Protein AF-0000000068841742 (afdb_homodimer)

Organism: Emiliania huxleyi (strain CCMP1516) (NCBI:txid280463)

Sequence (710 aa):
MAALQQANVPRSCASYGADEYSAAAAAAVRDLFDAPDAYVLPTVSGIASDALAIASAAGPLDAVFCHRLSHIRLWQCGAVAFYSGGAPLQPLGGEDGKVCASELALALQSAAPLAAAPYAHRPSLLSLTQPTEAGTLYTGAELKALCALAHDYGLLVHMDGARLPNALVALGASASDLTWRAGVDMVSFGTTKGGTLAAEAVVVFEPAASLGGGAADAQLAKRAGHELSKSRFLAAQICAYLADGGGGVPLWRSSAERANASAADLARRLEAAAAGYDGDSFRWQHPVQTNQLFLSLPCTPRGDALVRALGTVGGTPWDSEEEGRQCVRLVTAFDTSEEEVAAAVGALEAALRGEMAALQQANVPRSCASYGADEYSAAAAAAVRDLFDAPDAYVLPTVSGIASDALAIASAAGPLDAVFCHRLSHIRLWQCGAVAFYSGGAPLQPLGGEDGKVCASELALALQSAAPLAAAPYAHRPSLLSLTQPTEAGTLYTGAELKALCALAHDYGLLVHMDGARLPNALVALGASASDLTWRAGVDMVSFGTTKGGTLAAEAVVVFEPAASLGGGAADAQLAKRAGHELSKSRFLAAQICAYLADGGGGVPLWRSSAERANASAADLARRLEAAAAGYDGDSFRWQHPVQTNQLFLSLPCTPRGDALVRALGTVGGTPWDSEEEGRQCVRLVTAFDTSEEEVAAAVGALEAALRGE

Foldseek 3Di:
DVLLVVLPPDPDAAWQQPGPLSVLLQCLVCVQQVFRPKQKDKFFALLCLVQLQLLLFAAQLAEEEAAPLACCNPPNVVSNCVLRVHHYYDHAYDAQQDHDQVRVLVVLVVQLVCLPPPVHRHHAEYEGEAVGPSQHHDDLVNLLSSLVSCVVSPYAYEYEPQPVLLRCLLRVHGNNSNDVVSRHQKYWHHCVLLPFPTMIMIIGRPQVSRRPGSVVSSVSCVVVVGRGRSCSSRSSRSSQQSDDPPPRDHSSNLFQVQLFVLQVVLVVLLCVLCPPVPPQAWDFSHDSRGNKTKTKHAPDPLSVQQQVLLVVLPWDWDDHPDPRITITMDGGTSPRDPVSSVSNSVSSNCSSVVD/DVLLVVLPPDPDAAWQQPGPLSVLLQCLVCVQQVFRPKQKDKFFALLCLVQLQLLLFAAQLAEEEAAPLACCNPPNVVSNCVLRVHHYYDHAYDALQDHDQVRVLVVLVVQLVCLPPPVHRHHAEYEGEAVGPNQHHDDLVNLLSSLVSCVVSPYAYEYEPQPVLLRCLLRVHGNNSNDVVSRHQKYWHHCVLLPFPGMIMIIGRPQVSRRPGSVVSSVSCVVVVGRGRSCSSRSSRSSQQSDDPPPRDHSSNLFQVQLFVLQVVLVVLLCVLCPPVPPQAWDFSHDSRGNKTKTKHAPDPLSVQQQVLLVVLPWDWDDHPDPRITITMDGGTSPRDPVSSVSNSVSSNCSSVVD

pLDDT: mean 92.56, std 8.23, range [54.69, 98.88]

InterPro domains:
  IPR001597 Aromatic amino acid beta-eliminating lyase/threonine aldolase [PF01212] (6-273)
  IPR015421 Pyridoxal phosphate-dependent transferase, major domain [G3DSA:3.40.640.10] (1-245)
  IPR015422 Pyridoxal phosphate-dependent transferase, small domain [G3DSA:3.90.1150.10] (251-343)
  IPR015424 Pyridoxal phosphate-dependent transferase [SSF53383] (2-353)

Secondary structure (DSSP, 8-state):
-HHHHHHTS-S---STT-SHHHHHHHHHHHHHHT-TT-EEEEES-HHHHHHHHHHTT--TTEEEEEETT-HHHHSSTTHHHHHHTSPPEEEE--GGGPPPHHHHHHHHHHHGGGTTSTTSPEEEEEEEESS-TTS----HHHHHHHHHHHHHTT-EEEEEETTHHHHHHHHT--TTTTTGGGT--EEEEE-GGGT-SS-EEEEESSGGGSTTHHHHHHHHHHHTT---TTTHHHHHHHHHHHSB-STT-BHHHHHHHHHHHHHHHHHHHHHHHTTT-GGGS-EESS---SSEEEEEEESSHHHHHHHHHHHTTT-EEE--SSTTEEEEEEE--TT--HHHHHHHHHHHHHHHHT-/-HHHHHHTS-S---STT-SHHHHHHHHHHHHHHT-TT-EEEEES-HHHHHHHHHHTT--TTEEEEEETT-HHHHSSTTHHHHHHTSPPEEEE--GGGPPPHHHHHHHHHHHGGGTTSTTSPEEEEEEEESS-TTS----HHHHHHHHHHHHHTT-EEEEEETTHHHHHHHHT--TTTTTGGGT--EEEEE-GGGT-SS-EEEEESSGGGSTTHHHHHHHHHHHTT---TTTHHHHHHHHHHHSB-STT-BHHHHHHHHHHHHHHHHHHHHHHHTTT-TTSS-EESS---SSEEEEEEESSHHHHHHHHHHHTTT-EEE--SSTTEEEEEEE--TT--HHHHHHHHHHHHHHHHT-

Nearest PDB structures (foldseek):
  7yvr-assembly1_C  TM=9.439E-01  e=3.710E-30  Neptunomonas marina
  1v72-assembly1_A  TM=9.108E-01  e=4.623E-30  Pseudomonas putida
  5vye-assembly1_C  TM=9.381E-01  e=3.538E-29  Pseudomonas putida
  1svv-assembly1_B  TM=9.234E-01  e=7.504E-24  Leishmania major
  8pum-assembly1_A  TM=8.270E-01  e=2.305E-20  Mus musculus

Structure (mmCIF, N/CA/C/O backbone):
data_AF-0000000068841742-model_v1
#
loop_
_entity.id
_entity.type
_entity.pdbx_description
1 polymer 'Aromatic amino acid beta-eliminating lyase/threonine aldolase domain-containing protein'
#
loop_
_atom_site.group_PDB
_atom_site.id
_atom_site.type_symbol
_atom_site.label_atom_id
_atom_site.label_alt_id
_atom_site.label_comp_id
_atom_site.label_asym_id
_atom_site.label_entity_id
_atom_site.label_seq_id
_atom_site.pdbx_PDB_ins_code
_atom_site.Cartn_x
_atom_site.Cartn_y
_atom_site.Cartn_z
_atom_site.occupancy
_atom_site.B_iso_or_equiv
_atom_site.auth_seq_id
_atom_site.auth_comp_id
_atom_site.auth_asym_id
_atom_site.auth_atom_id
_atom_site.pdbx_PDB_model_num
ATOM 1 N N . MET A 1 1 ? 0.628 -3.518 18.688 1 91.5 1 MET A N 1
ATOM 2 C CA . MET A 1 1 ? 1.449 -4.719 18.562 1 91.5 1 MET A CA 1
ATOM 3 C C . MET A 1 1 ? 0.721 -5.934 19.125 1 91.5 1 MET A C 1
ATOM 5 O O . MET A 1 1 ? 0.725 -7.004 18.516 1 91.5 1 MET A O 1
ATOM 9 N N . ALA A 1 2 ? 0.14 -5.758 20.234 1 92 2 ALA A N 1
ATOM 10 C CA . ALA A 1 2 ? -0.622 -6.855 2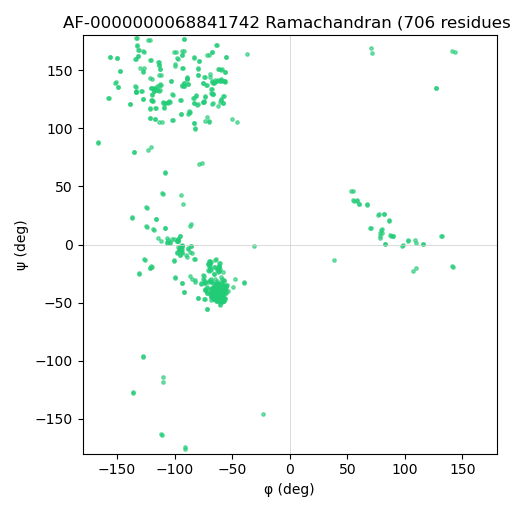0.828 1 92 2 ALA A CA 1
ATOM 11 C C . ALA A 1 2 ? -1.758 -7.293 19.906 1 92 2 ALA A C 1
ATOM 13 O O . ALA A 1 2 ? -2.014 -8.484 19.75 1 92 2 ALA A O 1
ATOM 14 N N . ALA A 1 3 ? -2.486 -6.344 19.328 1 92.56 3 ALA A N 1
ATOM 15 C CA . ALA A 1 3 ? -3.576 -6.648 18.406 1 92.56 3 ALA A CA 1
ATOM 16 C C . ALA A 1 3 ? -3.074 -7.445 17.203 1 92.56 3 ALA A C 1
ATOM 18 O O . ALA A 1 3 ? -3.764 -8.344 16.719 1 92.56 3 ALA A O 1
ATOM 19 N N . LEU A 1 4 ? -1.93 -7.086 16.688 1 92.69 4 LEU A N 1
ATOM 20 C CA . LEU A 1 4 ? -1.343 -7.816 15.57 1 92.69 4 LEU A CA 1
ATOM 21 C C . LEU A 1 4 ? -1.022 -9.25 15.961 1 92.69 4 LEU A C 1
ATOM 23 O O . LEU A 1 4 ? -1.254 -10.18 15.188 1 92.69 4 LEU A O 1
ATOM 27 N N . GLN A 1 5 ? -0.468 -9.414 17.125 1 92.19 5 GLN A N 1
ATOM 28 C CA . GLN A 1 5 ? -0.164 -10.75 17.625 1 92.19 5 GLN A CA 1
ATOM 29 C C . GLN A 1 5 ? -1.426 -11.602 17.719 1 92.19 5 GLN A C 1
ATOM 31 O O . GLN A 1 5 ? -1.407 -12.789 17.375 1 92.19 5 GLN A O 1
ATOM 36 N N . GLN A 1 6 ? -2.475 -10.977 18.156 1 90.5 6 GLN A N 1
ATOM 37 C CA . GLN A 1 6 ? -3.746 -11.68 18.266 1 90.5 6 GLN A CA 1
ATOM 38 C C . GLN A 1 6 ? -4.273 -12.078 16.891 1 90.5 6 GLN A C 1
ATOM 40 O O . GLN A 1 6 ? -4.801 -13.18 16.719 1 90.5 6 GLN A O 1
ATOM 45 N N . ALA A 1 7 ? -4.172 -11.195 15.938 1 90.38 7 ALA A N 1
ATOM 46 C CA . ALA A 1 7 ? -4.672 -11.445 14.594 1 90.38 7 ALA A CA 1
ATOM 47 C C . ALA A 1 7 ? -3.838 -12.516 13.883 1 90.38 7 ALA A C 1
ATOM 49 O O . ALA A 1 7 ? -4.258 -13.07 12.867 1 90.38 7 ALA A O 1
ATOM 50 N N . ASN A 1 8 ? -2.648 -12.797 14.398 1 88.06 8 ASN A N 1
ATOM 51 C CA . ASN A 1 8 ? -1.728 -13.758 13.805 1 88.06 8 ASN A CA 1
ATOM 52 C C . ASN A 1 8 ? -2.07 -15.188 14.211 1 88.06 8 ASN A C 1
ATOM 54 O O . ASN A 1 8 ? -1.534 -16.141 13.648 1 88.06 8 ASN A O 1
ATOM 58 N N . VAL A 1 9 ? -2.896 -15.477 15.164 1 74.31 9 VAL A N 1
ATOM 59 C CA . VAL A 1 9 ? -3.096 -16.766 15.82 1 74.31 9 VAL A CA 1
ATOM 60 C C . VAL A 1 9 ? -3.971 -17.656 14.953 1 74.31 9 VAL A C 1
ATOM 62 O O . VAL A 1 9 ? -3.652 -18.828 14.734 1 74.31 9 VAL A O 1
ATOM 65 N N . PRO A 1 10 ? -5.039 -17.094 14.453 1 65.56 10 PRO A N 1
ATOM 66 C CA . PRO A 1 10 ? -5.859 -18.031 13.688 1 65.56 10 PRO A CA 1
ATOM 67 C C . PRO A 1 10 ? -5.16 -18.516 12.414 1 65.56 10 PRO A C 1
ATOM 69 O O . PRO A 1 10 ? -4.52 -17.734 11.719 1 65.56 10 PRO A O 1
ATOM 72 N N . ARG A 1 11 ? -5.215 -19.766 12.367 1 59.34 11 ARG A N 1
ATOM 73 C CA . ARG A 1 11 ? -4.516 -20.391 11.25 1 59.34 11 ARG A CA 1
ATOM 74 C C . ARG A 1 11 ? -5.191 -20.047 9.922 1 59.34 11 ARG A C 1
ATOM 76 O O . ARG A 1 11 ? -4.52 -19.75 8.938 1 59.34 11 ARG A O 1
ATOM 83 N N . SER A 1 12 ? -6.508 -20.203 9.984 1 64.94 12 SER A N 1
ATOM 84 C CA . SER A 1 12 ? -7.168 -19.984 8.703 1 64.94 12 SER A CA 1
ATOM 85 C C . SER A 1 12 ? -8.062 -18.75 8.75 1 64.94 12 SER A C 1
ATOM 87 O O . SER A 1 12 ? -8.891 -18.609 9.656 1 64.94 12 SER A O 1
ATOM 89 N N . CYS A 1 13 ? -7.605 -17.766 8.148 1 70.5 13 CYS A N 1
ATOM 90 C CA . CYS A 1 13 ? -8.422 -16.578 7.973 1 70.5 13 CYS A CA 1
ATOM 91 C C . CYS A 1 13 ? -8.617 -16.25 6.492 1 70.5 13 CYS A C 1
ATOM 93 O O . CYS A 1 13 ? -7.68 -16.375 5.699 1 70.5 13 CYS A O 1
ATOM 95 N N . ALA A 1 14 ? -9.914 -15.945 6.211 1 73.69 14 ALA A N 1
ATOM 96 C CA . ALA A 1 14 ? -10.203 -15.586 4.828 1 73.69 14 ALA A CA 1
ATOM 97 C C . ALA A 1 14 ? -9.344 -14.422 4.367 1 73.69 14 ALA A C 1
ATOM 99 O O . ALA A 1 14 ? -8.93 -13.586 5.18 1 73.69 14 ALA A O 1
ATOM 100 N N . SER A 1 15 ? -9.031 -14.414 3.082 1 76.56 15 SER A N 1
ATOM 101 C CA . SER A 1 15 ? -8.102 -13.445 2.525 1 76.56 15 SER A CA 1
ATOM 102 C C . SER A 1 15 ? -8.836 -12.266 1.901 1 76.56 15 SER A C 1
ATOM 104 O O . SER A 1 15 ? -10.062 -12.297 1.75 1 76.56 15 SER A O 1
ATOM 106 N N . TYR A 1 16 ? -8.133 -11.141 1.736 1 78.56 16 TYR A N 1
ATOM 107 C CA . TYR A 1 16 ? -8.539 -9.992 0.926 1 78.56 16 TYR A CA 1
ATOM 108 C C . TYR A 1 16 ? -9.758 -9.305 1.524 1 78.56 16 TYR A C 1
ATOM 110 O O . TYR A 1 16 ? -10.68 -8.922 0.801 1 78.56 16 TYR A O 1
ATOM 118 N N . GLY A 1 17 ? -9.859 -9.281 2.818 1 76.06 17 GLY A N 1
ATOM 119 C CA . GLY A 1 17 ? -10.859 -8.484 3.502 1 76.06 17 GLY A CA 1
ATOM 120 C C . GLY A 1 17 ? -12.094 -9.273 3.893 1 76.06 17 GLY A C 1
ATOM 121 O O . GLY A 1 17 ? -13 -8.742 4.539 1 76.06 17 GLY A O 1
ATOM 122 N N . ALA A 1 18 ? -12.156 -10.516 3.57 1 79.25 18 ALA A N 1
ATOM 123 C CA . ALA A 1 18 ? -13.32 -11.336 3.879 1 79.25 18 ALA A CA 1
ATOM 124 C C . ALA A 1 18 ? -13.227 -11.914 5.289 1 79.25 18 ALA A C 1
ATOM 126 O O . ALA A 1 18 ? -14.023 -12.773 5.668 1 79.25 18 ALA A O 1
ATOM 127 N N . ASP A 1 19 ? -12.398 -11.367 6.09 1 84.31 19 ASP A N 1
ATOM 128 C CA . ASP A 1 19 ? -12.133 -11.891 7.426 1 84.31 19 ASP A CA 1
ATOM 129 C C . ASP A 1 19 ? -12.898 -11.102 8.484 1 84.31 19 ASP A C 1
ATOM 131 O O . ASP A 1 19 ? -13.375 -9.992 8.219 1 84.31 19 ASP A O 1
ATOM 135 N N . GLU A 1 20 ? -12.961 -11.641 9.625 1 88.12 20 GLU A N 1
ATOM 136 C CA . GLU A 1 20 ? -13.727 -11.062 10.719 1 88.12 20 GLU A CA 1
ATOM 137 C C . GLU A 1 20 ? -13.094 -9.766 11.211 1 88.12 20 GLU A C 1
ATOM 139 O O . GLU A 1 20 ? -13.797 -8.875 11.695 1 88.12 20 GLU A O 1
ATOM 144 N N . TYR A 1 21 ? -11.836 -9.617 11.117 1 90.31 21 TYR A N 1
ATOM 145 C CA . TYR A 1 21 ? -11.164 -8.398 11.555 1 90.31 21 TYR A CA 1
ATOM 146 C C . TYR A 1 21 ? -11.547 -7.219 10.664 1 90.31 21 TYR A C 1
ATOM 148 O O . TYR A 1 21 ? -11.789 -6.117 11.164 1 90.31 21 TYR A O 1
ATOM 156 N N . SER A 1 22 ? -11.586 -7.504 9.383 1 91.06 22 SER A N 1
ATOM 157 C CA . SER A 1 22 ? -11.969 -6.461 8.438 1 91.06 22 SER A CA 1
ATOM 158 C C . SER A 1 22 ? -13.391 -5.977 8.703 1 91.06 22 SER A C 1
ATOM 160 O O . SER A 1 22 ? -13.656 -4.773 8.672 1 91.06 22 SER A O 1
ATOM 162 N N . ALA A 1 23 ? -14.258 -6.91 8.953 1 93.56 23 ALA A N 1
ATOM 163 C CA . ALA A 1 23 ? -15.641 -6.551 9.273 1 93.56 23 ALA A CA 1
ATOM 164 C C . ALA A 1 23 ? -15.711 -5.738 10.562 1 93.56 23 ALA A C 1
ATOM 166 O O . ALA A 1 23 ? -16.453 -4.762 10.648 1 93.56 23 ALA A O 1
ATOM 167 N N . ALA A 1 24 ? -14.984 -6.164 11.555 1 95.19 24 ALA A N 1
ATOM 168 C CA . ALA A 1 24 ? -14.961 -5.469 12.844 1 95.19 24 ALA A CA 1
ATOM 169 C C . ALA A 1 24 ? -14.398 -4.055 12.688 1 95.19 24 ALA A C 1
ATOM 171 O O . ALA A 1 24 ? -14.883 -3.117 13.328 1 95.19 24 ALA A O 1
ATOM 172 N N . ALA A 1 25 ? -13.398 -3.943 11.898 1 96.12 25 ALA A N 1
ATOM 173 C CA . ALA A 1 25 ? -12.812 -2.629 11.664 1 96.12 25 ALA A CA 1
ATOM 174 C C . ALA A 1 25 ? -13.812 -1.682 11.016 1 96.12 25 ALA A C 1
ATOM 176 O O . ALA A 1 25 ? -13.93 -0.522 11.414 1 96.12 25 ALA A O 1
ATOM 177 N N . ALA A 1 26 ? -14.477 -2.172 9.992 1 95.62 26 ALA A N 1
ATOM 178 C CA . ALA A 1 26 ? -15.492 -1.359 9.328 1 95.62 26 ALA A CA 1
ATOM 179 C C . ALA A 1 26 ? -16.578 -0.938 10.305 1 95.62 26 ALA A C 1
ATOM 181 O O . ALA A 1 26 ? -17.016 0.219 10.312 1 95.62 26 ALA A O 1
ATOM 182 N N . ALA A 1 27 ? -16.984 -1.842 11.117 1 97.56 27 ALA A N 1
ATOM 183 C CA . ALA A 1 27 ? -18.016 -1.547 12.109 1 97.56 27 ALA A CA 1
ATOM 184 C C . ALA A 1 27 ? -17.531 -0.493 13.102 1 97.56 27 ALA A C 1
ATOM 186 O O . ALA A 1 27 ? -18.281 0.413 13.469 1 97.56 27 ALA A O 1
ATOM 187 N N . ALA A 1 28 ? -16.344 -0.661 13.562 1 97.88 28 ALA A N 1
ATOM 188 C CA . ALA A 1 28 ? -15.789 0.291 14.516 1 97.88 28 ALA A CA 1
ATOM 189 C C . ALA A 1 28 ? -15.703 1.689 13.914 1 97.88 28 ALA A C 1
ATOM 191 O O . ALA A 1 28 ? -15.969 2.684 14.594 1 97.88 28 ALA A O 1
ATOM 192 N N . VAL A 1 29 ? -15.32 1.769 12.656 1 98.06 29 VAL A N 1
ATOM 193 C CA . VAL A 1 29 ? -15.234 3.053 11.969 1 98.06 29 VAL A CA 1
ATOM 194 C C . VAL A 1 29 ? -16.625 3.658 11.836 1 98.06 29 VAL A C 1
ATOM 196 O O . VAL A 1 29 ? -16.828 4.848 12.086 1 98.06 29 VAL A O 1
ATOM 199 N N . ARG A 1 30 ? -17.547 2.848 11.422 1 97.81 30 ARG A N 1
ATOM 200 C CA . ARG A 1 30 ? -18.922 3.309 11.312 1 97.81 30 ARG A CA 1
ATOM 201 C C . ARG A 1 30 ? -19.438 3.826 12.648 1 97.81 30 ARG A C 1
ATOM 203 O O . ARG A 1 30 ? -20.141 4.836 12.703 1 97.81 30 ARG A O 1
ATOM 210 N N . ASP A 1 31 ? -19.062 3.162 13.703 1 98.19 31 ASP A N 1
ATOM 211 C CA . ASP A 1 31 ? -19.469 3.588 15.039 1 98.19 31 ASP A CA 1
ATOM 212 C C . ASP A 1 31 ? -18.859 4.941 15.391 1 98.19 31 ASP A C 1
ATOM 214 O O . ASP A 1 31 ? -19.547 5.816 15.922 1 98.19 31 ASP A O 1
ATOM 218 N N . LEU A 1 32 ? -17.625 5.098 15.125 1 98.25 32 LEU A N 1
ATOM 219 C CA . LEU A 1 32 ? -16.938 6.352 15.43 1 98.25 32 LEU A CA 1
ATOM 220 C C . LEU A 1 32 ? -17.656 7.527 14.766 1 98.25 32 LEU A C 1
ATOM 222 O O . LEU A 1 32 ? -17.797 8.594 15.375 1 98.25 32 LEU A O 1
ATOM 226 N N . PHE A 1 33 ? -18.078 7.336 13.531 1 98.44 33 PHE A N 1
ATOM 227 C CA . PHE A 1 33 ? -18.625 8.43 12.734 1 98.44 33 PHE A CA 1
ATOM 228 C C . PHE A 1 33 ? -20.156 8.477 12.859 1 98.44 33 PHE A C 1
ATOM 230 O O . PHE A 1 33 ? -20.797 9.336 12.258 1 98.44 33 PHE A O 1
ATOM 237 N N . ASP A 1 34 ? -20.734 7.559 13.633 1 98.25 34 ASP A N 1
ATOM 238 C CA . ASP A 1 34 ? -22.188 7.449 13.703 1 98.25 34 ASP A CA 1
ATOM 239 C C . ASP A 1 34 ? -22.797 7.312 12.312 1 98.25 34 ASP A C 1
ATOM 241 O O . ASP A 1 34 ? -23.703 8.062 11.953 1 98.25 34 ASP A O 1
ATOM 245 N N . ALA A 1 35 ? -22.219 6.453 11.516 1 97.38 35 ALA A N 1
ATOM 246 C CA . ALA A 1 35 ? -22.641 6.262 10.125 1 97.38 35 ALA A CA 1
ATOM 247 C C . ALA A 1 35 ? -22.734 4.777 9.781 1 97.38 35 ALA A C 1
ATOM 249 O O . ALA A 1 35 ? -21.875 4.234 9.086 1 97.38 35 ALA A O 1
ATOM 250 N N . PRO A 1 36 ? -23.812 4.137 10.18 1 95.75 36 PRO A N 1
ATOM 251 C CA . PRO A 1 36 ? -23.922 2.684 10.047 1 95.75 36 PRO A CA 1
ATOM 252 C C . PRO A 1 36 ? -23.875 2.219 8.594 1 95.75 36 PRO A C 1
ATOM 254 O O . PRO A 1 36 ? -23.5 1.079 8.32 1 95.75 36 PRO A O 1
ATOM 257 N N . ASP A 1 37 ? -24.172 3.092 7.652 1 92.81 37 ASP A N 1
ATOM 258 C CA . ASP A 1 37 ? -24.266 2.666 6.258 1 92.81 37 ASP A CA 1
ATOM 259 C C . ASP A 1 37 ? -23.031 3.094 5.473 1 92.81 37 ASP A C 1
ATOM 261 O O . ASP A 1 37 ? -22.953 2.865 4.266 1 92.81 37 ASP A O 1
ATOM 265 N N . ALA A 1 38 ? -22.062 3.729 6.137 1 94.62 38 ALA A N 1
ATOM 266 C CA . ALA A 1 38 ? -20.875 4.219 5.445 1 94.62 38 ALA A CA 1
ATOM 267 C C . ALA A 1 38 ? -20.078 3.068 4.836 1 94.62 38 ALA A C 1
ATOM 269 O O . ALA A 1 38 ? -20 1.982 5.414 1 94.62 38 ALA A O 1
ATOM 270 N N . TYR A 1 39 ? -19.562 3.283 3.674 1 93.25 39 TYR A N 1
ATOM 271 C CA . TYR A 1 39 ? -18.578 2.373 3.096 1 93.25 39 TYR A CA 1
ATOM 272 C C . TYR A 1 39 ? -17.188 2.646 3.652 1 93.25 39 TYR A C 1
ATOM 274 O O . TYR A 1 39 ? -16.766 3.801 3.725 1 93.25 39 TYR A O 1
ATOM 282 N N . VAL A 1 40 ? -16.594 1.627 4.102 1 94 40 VAL A N 1
ATOM 283 C CA . VAL A 1 40 ? -15.273 1.75 4.703 1 94 40 VAL A CA 1
ATOM 284 C C . VAL A 1 40 ? -14.266 0.912 3.916 1 94 40 VAL A C 1
ATOM 286 O O . VAL A 1 40 ? -14.469 -0.291 3.729 1 94 40 VAL A O 1
ATOM 289 N N . LEU A 1 41 ? -13.195 1.555 3.428 1 92.81 41 LEU A N 1
ATOM 290 C CA . LEU A 1 41 ? -12.117 0.884 2.701 1 92.81 41 LEU A CA 1
ATOM 291 C C . LEU A 1 41 ? -10.781 1.099 3.396 1 92.81 41 LEU A C 1
ATOM 293 O O . LEU A 1 41 ? -10.227 2.203 3.369 1 92.81 41 LEU A O 1
ATOM 297 N N . PRO A 1 42 ? -10.234 0.061 4.02 1 93.38 42 PRO A N 1
ATOM 298 C CA . PRO A 1 42 ? -8.898 0.187 4.605 1 93.38 42 PRO A CA 1
ATOM 299 C C . PRO A 1 42 ? -7.805 0.385 3.553 1 93.38 42 PRO A C 1
ATOM 301 O O . PRO A 1 42 ? -7.867 -0.212 2.477 1 93.38 42 PRO A O 1
ATOM 304 N N . THR A 1 43 ? -6.883 1.252 3.836 1 93.81 43 THR A N 1
ATOM 305 C CA . THR A 1 43 ? -5.723 1.502 2.99 1 93.81 43 THR A CA 1
ATOM 306 C C . THR A 1 43 ? -4.441 1.523 3.822 1 93.81 43 THR A C 1
ATOM 308 O O . THR A 1 43 ? -4.496 1.539 5.055 1 93.81 43 THR A O 1
ATOM 311 N N . VAL A 1 44 ? -3.293 1.562 3.158 1 94 44 VAL A N 1
ATOM 312 C CA . VAL A 1 44 ? -2.039 1.386 3.883 1 94 44 VAL A CA 1
ATOM 313 C C . VAL A 1 44 ? -1.39 2.746 4.129 1 94 44 VAL A C 1
ATOM 315 O O . VAL A 1 44 ? -0.493 2.869 4.965 1 94 44 VAL A O 1
ATOM 318 N N . SER A 1 45 ? -1.869 3.793 3.436 1 94.62 45 SER A N 1
ATOM 319 C CA . SER A 1 45 ? -1.25 5.105 3.586 1 94.62 45 SER A CA 1
ATOM 320 C C . SER A 1 45 ? -2.268 6.223 3.381 1 94.62 45 SER A C 1
ATOM 322 O O . SER A 1 45 ? -3.326 6.004 2.785 1 94.62 45 SER A O 1
ATOM 324 N N . GLY A 1 46 ? -1.885 7.363 3.891 1 96 46 GLY A N 1
ATOM 325 C CA . GLY A 1 46 ? -2.736 8.531 3.709 1 96 46 GLY A CA 1
ATOM 326 C C . GLY A 1 46 ? -2.822 8.984 2.266 1 96 46 GLY A C 1
ATOM 327 O O . GLY A 1 46 ? -3.883 9.422 1.808 1 96 46 GLY A O 1
ATOM 328 N N . ILE A 1 47 ? -1.733 8.906 1.527 1 95.38 47 ILE A N 1
ATOM 329 C CA . ILE A 1 47 ? -1.721 9.281 0.12 1 95.38 47 ILE A CA 1
ATOM 330 C C . ILE A 1 47 ? -2.709 8.422 -0.658 1 95.38 47 ILE A C 1
ATOM 332 O O . ILE A 1 47 ? -3.518 8.938 -1.436 1 95.38 47 ILE A O 1
ATOM 336 N N . ALA A 1 48 ? -2.654 7.156 -0.381 1 94.75 48 ALA A N 1
ATOM 337 C CA . ALA A 1 48 ? -3.58 6.25 -1.056 1 94.75 48 ALA A CA 1
ATOM 338 C C . ALA A 1 48 ? -5.027 6.562 -0.679 1 94.75 48 ALA A C 1
ATOM 340 O O . ALA A 1 48 ? -5.918 6.535 -1.532 1 94.75 48 ALA A O 1
ATOM 341 N N . SER A 1 49 ? -5.285 6.82 0.549 1 95.31 49 SER A N 1
ATOM 342 C CA . SER A 1 49 ? -6.633 7.137 1.009 1 95.31 49 SER A CA 1
ATOM 343 C C . SER A 1 49 ? -7.184 8.367 0.298 1 95.31 49 SER A C 1
ATOM 345 O O . SER A 1 49 ? -8.305 8.344 -0.215 1 95.31 49 SER A O 1
ATOM 347 N N . ASP A 1 50 ? -6.367 9.422 0.285 1 96.69 50 ASP A N 1
ATOM 348 C CA . ASP A 1 50 ? -6.785 10.656 -0.369 1 96.69 50 ASP A CA 1
ATOM 349 C C . ASP A 1 50 ? -7.055 10.43 -1.854 1 96.69 50 ASP A C 1
ATOM 351 O O . ASP A 1 50 ? -8.117 10.789 -2.361 1 96.69 50 ASP A O 1
ATOM 355 N N . ALA A 1 51 ? -6.109 9.844 -2.488 1 95 51 ALA A N 1
ATOM 356 C CA . ALA A 1 51 ? -6.176 9.711 -3.939 1 95 51 ALA A CA 1
ATOM 357 C C . ALA A 1 51 ? -7.316 8.789 -4.355 1 95 51 ALA A C 1
ATOM 359 O O . ALA A 1 51 ? -8.016 9.055 -5.336 1 95 51 ALA A O 1
ATOM 360 N N . LEU A 1 52 ? -7.516 7.691 -3.609 1 92.88 52 LEU A N 1
ATOM 361 C CA . LEU A 1 52 ? -8.594 6.762 -3.914 1 92.88 52 LEU A CA 1
ATOM 362 C C . LEU A 1 52 ? -9.953 7.414 -3.684 1 92.88 52 LEU A C 1
ATOM 364 O O . LEU A 1 52 ? -10.867 7.254 -4.496 1 92.88 52 LEU A O 1
ATOM 368 N N . ALA A 1 53 ? -10.078 8.086 -2.592 1 93.12 53 ALA A N 1
ATOM 369 C CA . ALA A 1 53 ? -11.336 8.773 -2.303 1 93.12 53 ALA A CA 1
ATOM 370 C C . ALA A 1 53 ? -11.672 9.781 -3.4 1 93.12 53 ALA A C 1
ATOM 372 O O . ALA A 1 53 ? -12.781 9.773 -3.934 1 93.12 53 ALA A O 1
ATOM 373 N N . ILE A 1 54 ? -10.727 10.578 -3.758 1 93.5 54 ILE A N 1
ATOM 374 C CA . ILE A 1 54 ? -10.945 11.633 -4.746 1 93.5 54 ILE A CA 1
ATOM 375 C C . ILE A 1 54 ? -11.203 11 -6.117 1 93.5 54 ILE A C 1
ATOM 377 O O . ILE A 1 54 ? -12.117 11.414 -6.832 1 93.5 54 ILE A O 1
ATOM 381 N N . ALA A 1 55 ? -10.438 9.977 -6.473 1 91.25 55 ALA A N 1
ATOM 382 C CA . ALA A 1 55 ? -10.562 9.336 -7.777 1 91.25 55 ALA A CA 1
ATOM 383 C C . ALA A 1 55 ? -11.906 8.633 -7.918 1 91.25 55 ALA A C 1
ATOM 385 O O . ALA A 1 55 ? -12.391 8.406 -9.031 1 91.25 55 ALA A O 1
ATOM 386 N N . SER A 1 56 ? -12.461 8.273 -6.832 1 87.88 56 SER A N 1
ATOM 387 C CA . SER A 1 56 ? -13.766 7.621 -6.875 1 87.88 56 SER A CA 1
ATOM 388 C C . SER A 1 56 ? -14.859 8.602 -7.293 1 87.88 56 SER A C 1
ATOM 390 O O . SER A 1 56 ? -15.938 8.195 -7.719 1 87.88 56 SER A O 1
ATOM 392 N N . ALA A 1 57 ? -14.555 9.914 -7.258 1 88.25 57 ALA A N 1
ATOM 393 C CA . ALA A 1 57 ? -15.594 10.914 -7.496 1 88.25 57 ALA A CA 1
ATOM 394 C C . ALA A 1 57 ? -15.188 11.875 -8.609 1 88.25 57 ALA A C 1
ATOM 396 O O . ALA A 1 57 ? -16.016 12.648 -9.102 1 88.25 57 ALA A O 1
ATOM 397 N N . ALA A 1 58 ? -13.953 11.859 -8.992 1 89.25 58 ALA A N 1
ATOM 398 C CA . ALA A 1 58 ? -13.453 12.789 -10 1 89.25 58 ALA A CA 1
ATOM 399 C C . ALA A 1 58 ? -12.602 12.062 -11.039 1 89.25 58 ALA A C 1
ATOM 401 O O . ALA A 1 58 ? -11.734 11.266 -10.695 1 89.25 58 ALA A O 1
ATOM 402 N N . GLY A 1 59 ? -12.867 12.32 -12.281 1 88.81 59 GLY A N 1
ATOM 403 C CA . GLY A 1 59 ? -12.102 11.789 -13.391 1 88.81 59 GLY A CA 1
ATOM 404 C C . GLY A 1 59 ? -11.312 12.852 -14.141 1 88.81 59 GLY A C 1
ATOM 405 O O . GLY A 1 59 ? -11.117 13.961 -13.625 1 88.81 59 GLY A O 1
ATOM 406 N N . PRO A 1 60 ? -10.875 12.531 -15.344 1 87.38 60 PRO A N 1
ATOM 407 C CA . PRO A 1 60 ? -9.969 13.414 -16.078 1 87.38 60 PRO A CA 1
ATOM 408 C C . PRO A 1 60 ? -10.641 14.711 -16.516 1 87.38 60 PRO A C 1
ATOM 410 O O . PRO A 1 60 ? -9.953 15.695 -16.812 1 87.38 60 PRO A O 1
ATOM 413 N N . LEU A 1 61 ? -11.898 14.734 -16.609 1 88.75 61 LEU A N 1
ATOM 414 C CA . LEU A 1 61 ? -12.609 15.922 -17.062 1 88.75 61 LEU A CA 1
ATOM 415 C C . LEU A 1 61 ? -13.055 16.781 -15.891 1 88.75 61 LEU A C 1
ATOM 417 O O . LEU A 1 61 ? -13.609 17.875 -16.078 1 88.75 61 LEU A O 1
ATOM 421 N N . ASP A 1 62 ? -12.75 16.312 -14.656 1 90.88 62 ASP A N 1
ATOM 422 C CA . ASP A 1 62 ? -13.203 16.984 -13.445 1 90.88 62 ASP A CA 1
ATOM 423 C C . ASP A 1 62 ? -12.094 17.844 -12.852 1 90.88 62 ASP A C 1
ATOM 425 O O . ASP A 1 62 ? -10.906 17.609 -13.109 1 90.88 62 ASP A O 1
ATOM 429 N N . ALA A 1 63 ? -12.531 18.859 -12.094 1 92.5 63 ALA A N 1
ATOM 430 C CA . ALA A 1 63 ? -11.594 19.703 -11.344 1 92.5 63 ALA A CA 1
ATOM 431 C C . ALA A 1 63 ? -11.805 19.547 -9.836 1 92.5 63 ALA A C 1
ATOM 433 O O . ALA A 1 63 ? -12.945 19.469 -9.367 1 92.5 63 ALA A O 1
ATOM 434 N N . VAL A 1 64 ? -10.703 19.438 -9.164 1 96.5 64 VAL A N 1
ATOM 435 C CA . VAL A 1 64 ? -10.711 19.312 -7.711 1 96.5 64 VAL A CA 1
ATOM 436 C C . VAL A 1 64 ? -10.156 20.594 -7.09 1 96.5 64 VAL A C 1
ATOM 438 O O . VAL A 1 64 ? -9.047 21.016 -7.406 1 96.5 64 VAL A O 1
ATOM 441 N N . PHE A 1 65 ? -10.977 21.219 -6.242 1 97.38 65 PHE A N 1
ATOM 442 C CA . PHE A 1 65 ? -10.547 22.422 -5.539 1 97.38 65 PHE A CA 1
ATOM 443 C C . PHE A 1 65 ? -9.938 22.078 -4.188 1 97.38 65 PHE A C 1
ATOM 445 O O . PHE A 1 65 ? -10.43 21.188 -3.492 1 97.38 65 PHE A O 1
ATOM 452 N N . CYS A 1 66 ? -8.859 22.75 -3.826 1 98.38 66 CYS A N 1
ATOM 453 C CA . CYS A 1 66 ? -8.211 22.547 -2.537 1 98.38 66 CYS A CA 1
ATOM 454 C C . CYS A 1 66 ? -7.402 23.781 -2.133 1 98.38 66 CYS A C 1
ATOM 456 O O . CYS A 1 66 ? -7.191 24.672 -2.943 1 98.38 66 CYS A O 1
ATOM 458 N N . HIS A 1 67 ? -7.094 23.891 -0.926 1 98.12 67 HIS A N 1
ATOM 459 C CA . HIS A 1 67 ? -6.203 24.969 -0.497 1 98.12 67 HIS A CA 1
ATOM 460 C C . HIS A 1 67 ? -4.828 24.828 -1.144 1 98.12 67 HIS A C 1
ATOM 462 O O . HIS A 1 67 ? -4.344 23.719 -1.356 1 98.12 67 HIS A O 1
ATOM 468 N N . ARG A 1 68 ? -4.148 25.906 -1.348 1 95.38 68 ARG A N 1
ATOM 469 C CA . ARG A 1 68 ? -2.854 25.906 -2.021 1 95.38 68 ARG A CA 1
ATOM 470 C C . ARG A 1 68 ? -1.807 25.156 -1.207 1 95.38 68 ARG A C 1
ATOM 472 O O . ARG A 1 68 ? -0.821 24.656 -1.759 1 95.38 68 ARG A O 1
ATOM 479 N N . LEU A 1 69 ? -2.055 24.969 0.082 1 94.12 69 LEU A N 1
ATOM 480 C CA . LEU A 1 69 ? -1.096 24.297 0.952 1 94.12 69 LEU A CA 1
ATOM 481 C C . LEU A 1 69 ? -1.459 22.828 1.134 1 94.12 69 LEU A C 1
ATOM 483 O O . LEU A 1 69 ? -0.766 22.094 1.843 1 94.12 69 LEU A O 1
ATOM 487 N N . SER A 1 70 ? -2.496 22.375 0.463 1 96.69 70 SER A N 1
ATOM 488 C CA . SER A 1 70 ? -2.986 21.016 0.686 1 96.69 70 SER A CA 1
ATOM 489 C C . SER A 1 70 ? -1.914 19.984 0.367 1 96.69 70 SER A C 1
ATOM 491 O O . SER A 1 70 ? -1.178 20.125 -0.611 1 96.69 70 SER A O 1
ATOM 493 N N . HIS A 1 71 ? -1.89 18.984 1.187 1 95.94 71 HIS A N 1
ATOM 494 C CA . HIS A 1 71 ? -0.948 17.891 0.996 1 95.94 71 HIS A CA 1
ATOM 495 C C . HIS A 1 71 ? -1.138 17.234 -0.367 1 95.94 71 HIS A C 1
ATOM 497 O O . HIS A 1 71 ? -0.163 16.844 -1.017 1 95.94 71 HIS A O 1
ATOM 503 N N . ILE A 1 72 ? -2.355 17.047 -0.807 1 96.25 72 ILE A N 1
ATOM 504 C CA . ILE A 1 72 ? -2.658 16.375 -2.066 1 96.25 72 ILE A CA 1
ATOM 505 C C . ILE A 1 72 ? -2.033 17.156 -3.227 1 96.25 72 ILE A C 1
ATOM 507 O O . ILE A 1 72 ? -1.787 16.578 -4.293 1 96.25 72 ILE A O 1
ATOM 511 N N . ARG A 1 73 ? -1.781 18.406 -3.016 1 93.31 73 ARG A N 1
ATOM 512 C CA . ARG A 1 73 ? -1.207 19.234 -4.066 1 93.31 73 ARG A CA 1
ATOM 513 C C . ARG A 1 73 ? 0.316 19.25 -3.99 1 93.31 73 ARG A C 1
ATOM 515 O O . ARG A 1 73 ? 0.995 19.141 -5.016 1 93.31 73 ARG A O 1
ATOM 522 N N . LEU A 1 74 ? 0.841 19.328 -2.777 1 90.44 74 LEU A N 1
ATOM 523 C CA . LEU A 1 74 ? 2.24 19.703 -2.617 1 90.44 74 LEU A CA 1
ATOM 524 C C . LEU A 1 74 ? 3.117 18.469 -2.398 1 90.44 74 LEU A C 1
ATOM 526 O O . LEU A 1 74 ? 4.289 18.469 -2.775 1 90.44 74 LEU A O 1
ATOM 530 N N . TRP A 1 75 ? 2.621 17.391 -1.818 1 89.44 75 TRP A N 1
ATOM 531 C CA . TRP A 1 75 ? 3.566 16.422 -1.266 1 89.44 75 TRP A CA 1
ATOM 532 C C . TRP A 1 75 ? 3.148 15 -1.603 1 89.44 75 TRP A C 1
ATOM 534 O O . TRP A 1 75 ? 3.502 14.062 -0.89 1 89.44 75 TRP A O 1
ATOM 544 N N . GLN A 1 76 ? 2.377 14.828 -2.645 1 90.69 76 GLN A N 1
ATOM 545 C CA . GLN A 1 76 ? 1.933 13.477 -2.975 1 90.69 76 GLN A CA 1
ATOM 546 C C . GLN A 1 76 ? 2.307 13.109 -4.41 1 90.69 76 GLN A C 1
ATOM 548 O O . GLN A 1 76 ? 1.678 12.242 -5.016 1 90.69 76 GLN A O 1
ATOM 553 N N . CYS A 1 77 ? 3.193 13.867 -5.035 1 89.75 77 CYS A N 1
ATOM 554 C CA . CYS A 1 77 ? 3.789 13.555 -6.332 1 89.75 77 CYS A CA 1
ATOM 555 C C . CYS A 1 77 ? 2.713 13.344 -7.387 1 89.75 77 CYS A C 1
ATOM 557 O O . CYS A 1 77 ? 2.801 12.414 -8.195 1 89.75 77 CYS A O 1
ATOM 559 N N . GLY A 1 78 ? 1.691 14.102 -7.324 1 91.62 78 GLY A N 1
ATOM 560 C CA . GLY A 1 78 ? 0.666 14.039 -8.352 1 91.62 78 GLY A CA 1
ATOM 561 C C . GLY A 1 78 ? -0.252 12.836 -8.203 1 91.62 78 GLY A C 1
ATOM 562 O O . GLY A 1 78 ? -0.828 12.367 -9.188 1 91.62 78 GLY A O 1
ATOM 563 N N . ALA A 1 79 ? -0.381 12.352 -7.031 1 93.94 79 ALA A N 1
ATOM 564 C CA . ALA A 1 79 ? -1.17 11.148 -6.773 1 93.94 79 ALA A CA 1
ATOM 565 C C . ALA A 1 79 ? -2.607 11.32 -7.254 1 93.94 79 ALA A C 1
ATOM 567 O O . ALA A 1 79 ? -3.184 10.406 -7.848 1 93.94 79 ALA A O 1
ATOM 568 N N . VAL A 1 80 ? -3.182 12.453 -7.043 1 94.62 80 VAL A N 1
ATOM 569 C CA . VAL A 1 80 ? -4.57 12.68 -7.426 1 94.62 80 VAL A CA 1
ATOM 570 C C . VAL A 1 80 ? -4.715 12.547 -8.938 1 94.62 80 VAL A C 1
ATOM 572 O O . VAL A 1 80 ? -5.609 11.852 -9.43 1 94.62 80 VAL A O 1
ATOM 575 N N . ALA A 1 81 ? -3.826 13.211 -9.68 1 93.06 81 ALA A N 1
ATOM 576 C CA . ALA A 1 81 ? -3.861 13.102 -11.141 1 93.06 81 ALA A CA 1
ATOM 577 C C . ALA A 1 81 ? -3.631 11.656 -11.586 1 93.06 81 ALA A C 1
ATOM 579 O O . ALA A 1 81 ? -4.293 11.172 -12.508 1 93.06 81 ALA A O 1
ATOM 580 N N . PHE A 1 82 ? -2.773 11.039 -10.945 1 92.5 82 PHE A N 1
ATOM 581 C CA . PHE A 1 82 ? -2.438 9.664 -11.273 1 92.5 82 PHE A CA 1
ATOM 582 C C . PHE A 1 82 ? -3.639 8.75 -11.055 1 92.5 82 PHE A C 1
ATOM 584 O O . PHE A 1 82 ? -4.039 8.016 -11.961 1 92.5 82 PHE A O 1
ATOM 591 N N . TYR A 1 83 ? -4.289 8.828 -9.938 1 93.38 83 TYR A N 1
ATOM 592 C CA . TYR A 1 83 ? -5.383 7.934 -9.578 1 93.38 83 TYR A CA 1
ATOM 593 C C . TYR A 1 83 ? -6.648 8.281 -10.352 1 93.38 83 TYR A C 1
ATOM 595 O O . TYR A 1 83 ? -7.453 7.402 -10.664 1 93.38 83 TYR A O 1
ATOM 603 N N . SER A 1 84 ? -6.824 9.492 -10.672 1 91.38 84 SER A N 1
ATOM 604 C CA . SER A 1 84 ? -8.078 9.945 -11.273 1 91.38 84 SER A CA 1
ATOM 605 C C . SER A 1 84 ? -7.992 9.938 -12.797 1 91.38 84 SER A C 1
ATOM 607 O O . SER A 1 84 ? -8.969 10.266 -13.477 1 91.38 84 SER A O 1
ATOM 609 N N . GLY A 1 85 ? -6.848 9.625 -13.273 1 89.5 85 GLY A N 1
ATOM 610 C CA . GLY A 1 85 ? -6.668 9.664 -14.719 1 89.5 85 GLY A CA 1
ATOM 611 C C . GLY A 1 85 ? -6.438 11.062 -15.258 1 89.5 85 GLY A C 1
ATOM 612 O O . GLY A 1 85 ? -6.629 11.312 -16.453 1 89.5 85 GLY A O 1
ATOM 613 N N . GLY A 1 86 ? -6.164 12.07 -14.289 1 90 86 GLY A N 1
ATOM 614 C CA . GLY A 1 86 ? -5.766 13.352 -14.844 1 90 86 GLY A CA 1
ATOM 615 C C . GLY A 1 86 ? -6.516 14.523 -14.234 1 90 86 GLY A C 1
ATOM 616 O O . GLY A 1 86 ? -6.375 15.656 -14.688 1 90 86 GLY A O 1
ATOM 617 N N . ALA A 1 87 ? -7.305 14.336 -13.203 1 91.06 87 ALA A N 1
ATOM 618 C CA . ALA A 1 87 ? -8.039 15.453 -12.609 1 91.06 87 ALA A CA 1
ATOM 619 C C . ALA A 1 87 ? -7.082 16.531 -12.109 1 91.06 87 ALA A C 1
ATOM 621 O O . ALA A 1 87 ? -6.211 16.266 -11.281 1 91.06 87 ALA A O 1
ATOM 622 N N . PRO A 1 88 ? -7.258 17.734 -12.562 1 91.56 88 PRO A N 1
ATOM 623 C CA . PRO A 1 88 ? -6.387 18.797 -12.062 1 91.56 88 PRO A CA 1
ATOM 624 C C . PRO A 1 88 ? -6.809 19.312 -10.688 1 91.56 88 PRO A C 1
ATOM 626 O O . PRO A 1 88 ? -7.98 19.203 -10.32 1 91.56 88 PRO A O 1
ATOM 629 N N . LEU A 1 89 ? -5.809 19.781 -9.945 1 95.44 89 LEU A N 1
ATOM 630 C CA . LEU A 1 89 ? -6.059 20.484 -8.695 1 95.44 89 LEU A CA 1
ATOM 631 C C . LEU A 1 89 ? -6.094 22 -8.922 1 95.44 89 LEU A C 1
ATOM 633 O O . LEU A 1 89 ? -5.195 22.547 -9.555 1 95.44 89 LEU A O 1
ATOM 637 N N . GLN A 1 90 ? -7.152 22.562 -8.523 1 94.19 90 GLN A N 1
ATOM 638 C CA . GLN A 1 90 ? -7.285 24.016 -8.578 1 94.19 90 GLN A CA 1
ATOM 639 C C . GLN A 1 90 ? -7.07 24.641 -7.199 1 94.19 90 GLN A C 1
ATOM 641 O O . GLN A 1 90 ? -7.949 24.578 -6.34 1 94.19 90 GLN A O 1
ATOM 646 N N . PRO A 1 91 ? -5.965 25.297 -6.984 1 95.75 91 PRO A N 1
ATOM 647 C CA . PRO A 1 91 ? -5.645 25.828 -5.656 1 95.75 91 PRO A CA 1
ATOM 648 C C . PRO A 1 91 ? -6.449 27.078 -5.305 1 95.75 91 PRO A C 1
ATOM 650 O O . PRO A 1 91 ? -6.711 27.906 -6.176 1 95.75 91 PRO A O 1
ATOM 653 N N . LEU A 1 92 ? -6.871 27.109 -4.098 1 97 92 LEU A N 1
ATOM 654 C CA . LEU A 1 92 ? -7.535 28.266 -3.496 1 97 92 LEU A CA 1
ATOM 655 C C . LEU A 1 92 ? -6.684 28.875 -2.385 1 97 92 LEU A C 1
ATOM 657 O O . LEU A 1 92 ? -5.832 28.188 -1.811 1 97 92 LEU A O 1
ATOM 661 N N . GLY A 1 93 ? -6.883 30.141 -2.145 1 94.94 93 GLY A N 1
ATOM 662 C CA . GLY A 1 93 ? -6.195 30.797 -1.043 1 94.94 93 GLY A CA 1
ATOM 663 C C . GLY A 1 93 ? -6.98 30.75 0.255 1 94.94 93 GLY A C 1
ATOM 664 O O . GLY A 1 93 ? -8.008 30.078 0.345 1 94.94 93 GLY A O 1
ATOM 665 N N . GLY A 1 94 ? -6.477 31.391 1.157 1 95.69 94 GLY A N 1
ATOM 666 C CA . GLY A 1 94 ? -7.004 31.547 2.506 1 95.69 94 GLY A CA 1
ATOM 667 C C . GLY A 1 94 ? -5.922 31.531 3.572 1 95.69 94 GLY A C 1
ATOM 668 O O . GLY A 1 94 ? -4.773 31.188 3.293 1 95.69 94 GLY A O 1
ATOM 669 N N . GLU A 1 95 ? -6.352 31.953 4.742 1 95.69 95 GLU A N 1
ATOM 670 C CA . GLU A 1 95 ? -5.383 32.125 5.824 1 95.69 95 GLU A CA 1
ATOM 671 C C . GLU A 1 95 ? -5.238 30.812 6.621 1 95.69 95 GLU A C 1
ATOM 673 O O . GLU A 1 95 ? -6.207 30.078 6.789 1 95.69 95 GLU A O 1
ATOM 678 N N . ASP A 1 96 ? -4.027 30.516 7.035 1 97.25 96 ASP A N 1
ATOM 679 C CA . ASP A 1 96 ? -3.711 29.469 7.992 1 97.25 96 ASP A CA 1
ATOM 680 C C . ASP A 1 96 ? -4.168 28.094 7.477 1 97.25 96 ASP A C 1
ATOM 682 O O . ASP A 1 96 ? -4.66 27.266 8.242 1 97.25 96 ASP A O 1
ATOM 686 N N . GLY A 1 97 ? -4.07 27.906 6.141 1 96.75 97 GLY A N 1
ATOM 687 C CA . GLY A 1 97 ? -4.375 26.625 5.539 1 96.75 97 GLY A CA 1
ATOM 688 C C . GLY A 1 97 ? -5.859 26.406 5.301 1 96.75 97 GLY A C 1
ATOM 689 O O . GLY A 1 97 ? -6.273 25.375 4.785 1 96.75 97 GLY A O 1
ATOM 690 N N . LYS A 1 98 ? -6.73 27.406 5.648 1 98.19 98 LYS A N 1
ATOM 691 C CA . LYS A 1 98 ? -8.172 27.312 5.449 1 98.19 98 LYS A CA 1
ATOM 692 C C . LYS A 1 98 ? -8.586 27.922 4.113 1 98.19 98 LYS A C 1
ATOM 694 O O . LYS A 1 98 ? -8.117 28.984 3.74 1 98.19 98 LYS A O 1
ATOM 699 N N . VAL A 1 99 ? -9.469 27.188 3.471 1 98.19 99 VAL A N 1
ATOM 700 C CA . VAL A 1 99 ? -10.016 27.703 2.217 1 98.19 99 VAL A CA 1
ATOM 701 C C . VAL A 1 99 ? -10.875 28.938 2.488 1 98.19 99 VAL A C 1
ATOM 703 O O . VAL A 1 99 ? -11.711 28.922 3.391 1 98.19 99 VAL A O 1
ATOM 706 N N . CYS A 1 100 ? -10.586 29.984 1.727 1 96.25 100 CYS A N 1
ATOM 707 C CA . CYS A 1 100 ? -11.406 31.188 1.797 1 96.25 100 CYS A CA 1
ATOM 708 C C . CYS A 1 100 ? -12.734 30.984 1.086 1 96.25 100 CYS A C 1
ATOM 710 O O . CYS A 1 100 ? -12.773 30.719 -0.116 1 96.25 100 CYS A O 1
ATOM 712 N N . ALA A 1 101 ? -13.805 31.172 1.812 1 96.81 101 ALA A N 1
ATOM 713 C CA . ALA A 1 101 ? -15.133 30.922 1.267 1 96.81 101 ALA A CA 1
ATOM 714 C C . ALA A 1 101 ? -15.414 31.812 0.063 1 96.81 101 ALA A C 1
ATOM 716 O O . ALA A 1 101 ? -16.031 31.375 -0.916 1 96.81 101 ALA A O 1
ATOM 717 N N . SER A 1 102 ? -15.008 33.062 0.164 1 96.5 102 SER A N 1
ATOM 718 C CA . SER A 1 102 ? -15.266 33.969 -0.93 1 96.5 102 SER A CA 1
ATOM 719 C C . SER A 1 102 ? -14.484 33.594 -2.178 1 96.5 102 SER A C 1
ATOM 721 O O . SER A 1 102 ? -14.969 33.75 -3.301 1 96.5 102 SER A O 1
ATOM 723 N N . GLU A 1 103 ? -13.281 33.156 -1.957 1 94.88 103 GLU A N 1
ATOM 724 C CA . GLU A 1 103 ? -12.492 32.719 -3.102 1 94.88 103 GLU A CA 1
ATOM 725 C C . GLU A 1 103 ? -13.102 31.469 -3.744 1 94.88 103 GLU A C 1
ATOM 727 O O . GLU A 1 103 ? -13.117 31.344 -4.969 1 94.88 103 GLU A O 1
ATOM 732 N N . LEU A 1 104 ? -13.547 30.594 -2.893 1 97.06 104 LEU A N 1
ATOM 733 C CA . LEU A 1 104 ? -14.242 29.438 -3.42 1 97.06 104 LEU A CA 1
ATOM 734 C C . LEU A 1 104 ? -15.484 29.844 -4.207 1 97.06 104 LEU A C 1
ATOM 736 O O . LEU A 1 104 ? -15.711 29.359 -5.316 1 97.06 104 LEU A O 1
ATOM 740 N N . ALA A 1 105 ? -16.219 30.719 -3.672 1 96.06 105 ALA A N 1
ATOM 741 C CA . ALA A 1 105 ? -17.438 31.188 -4.336 1 96.06 105 ALA A CA 1
ATOM 742 C C . ALA A 1 105 ? -17.109 31.797 -5.695 1 96.06 105 ALA A C 1
ATOM 744 O O . ALA A 1 105 ? -17.781 31.516 -6.688 1 96.06 105 ALA A O 1
ATOM 745 N N . LEU A 1 106 ? -16.172 32.625 -5.742 1 93.69 106 LEU A N 1
ATOM 746 C CA . LEU A 1 106 ? -15.773 33.281 -6.984 1 93.69 106 LEU A CA 1
ATOM 747 C C . LEU A 1 106 ? -15.312 32.281 -8.016 1 93.69 106 LEU A C 1
ATOM 749 O O . LEU A 1 106 ? -15.648 32.375 -9.203 1 93.69 106 LEU A O 1
ATOM 753 N N . ALA A 1 107 ? -14.484 31.344 -7.488 1 93.06 107 ALA A N 1
ATOM 754 C CA . ALA A 1 107 ? -14 30.312 -8.391 1 93.06 107 ALA A CA 1
ATOM 755 C C . ALA A 1 107 ? -15.156 29.516 -8.984 1 93.06 107 ALA A C 1
ATOM 757 O O . ALA A 1 107 ? -15.156 29.203 -10.18 1 93.06 107 ALA A O 1
ATOM 758 N N . LEU A 1 108 ? -16.109 29.172 -8.18 1 94.06 108 LEU A N 1
ATOM 759 C CA . LEU A 1 108 ? -17.234 28.359 -8.617 1 94.06 108 LEU A CA 1
ATOM 760 C C . LEU A 1 108 ? -18.172 29.156 -9.523 1 94.06 108 LEU A C 1
ATOM 762 O O . LEU A 1 108 ? -18.688 28.641 -10.508 1 94.06 108 LEU A O 1
ATOM 766 N N . GLN A 1 109 ? -18.344 30.391 -9.219 1 91.38 109 GLN A N 1
ATOM 767 C CA . GLN A 1 109 ? -19.156 31.266 -10.055 1 91.38 109 GLN A CA 1
ATOM 768 C C . GLN A 1 109 ? -18.562 31.406 -11.453 1 91.38 109 GLN A C 1
ATOM 770 O O . GLN A 1 109 ? -19.297 31.484 -12.438 1 91.38 109 GLN A O 1
ATOM 775 N N . SER A 1 110 ? -17.328 31.438 -11.469 1 87.5 110 SER A N 1
ATOM 776 C CA . SER A 1 110 ? -16.641 31.594 -12.742 1 87.5 110 SER A CA 1
ATOM 777 C C . SER A 1 110 ? -16.625 30.297 -13.531 1 87.5 110 SER A C 1
ATOM 779 O O . SER A 1 110 ? -16.672 30.312 -14.766 1 87.5 110 SER A O 1
ATOM 781 N N . ALA A 1 111 ? -16.562 29.203 -12.805 1 85.81 111 ALA A N 1
ATOM 782 C CA . ALA A 1 111 ? -16.391 27.906 -13.453 1 85.81 111 ALA A CA 1
ATOM 783 C C . ALA A 1 111 ? -17.75 27.328 -13.867 1 85.81 111 ALA A C 1
ATOM 785 O O . ALA A 1 111 ? -17.844 26.609 -14.867 1 85.81 111 ALA A O 1
ATOM 786 N N . ALA A 1 112 ? -18.734 27.656 -13.227 1 81.88 112 ALA A N 1
ATOM 787 C CA . ALA A 1 112 ? -20.031 27 -13.375 1 81.88 112 ALA A CA 1
ATOM 788 C C . ALA A 1 112 ? -20.578 27.188 -14.781 1 81.88 112 ALA A C 1
ATOM 790 O O . ALA A 1 112 ? -21.047 26.219 -15.398 1 81.88 112 ALA A O 1
ATOM 791 N N . PRO A 1 113 ? -20.438 28.359 -15.32 1 76.44 113 PRO A N 1
ATOM 792 C CA . PRO A 1 113 ? -20.969 28.547 -16.672 1 76.44 113 PRO A CA 1
ATOM 793 C C . PRO A 1 113 ? -20.188 27.781 -17.734 1 76.44 113 PRO A C 1
ATOM 795 O O . PRO A 1 113 ? -20.688 27.531 -18.828 1 76.44 113 PRO A O 1
ATOM 798 N N . LEU A 1 114 ? -19 27.453 -17.328 1 73.62 114 LEU A N 1
ATOM 799 C CA . LEU A 1 114 ? -18.094 26.812 -18.281 1 73.62 114 LEU A CA 1
ATOM 800 C C . LEU A 1 114 ? -18.156 25.297 -18.156 1 73.62 114 LEU A C 1
ATOM 802 O O . LEU A 1 114 ? -17.578 24.578 -18.969 1 73.62 114 LEU A O 1
ATOM 806 N N . ALA A 1 115 ? -18.859 24.891 -17.266 1 75.56 115 ALA A N 1
ATOM 807 C CA . ALA A 1 115 ? -18.844 23.469 -16.953 1 75.56 115 ALA A CA 1
ATOM 808 C C . ALA A 1 115 ? -19.344 22.625 -18.125 1 75.56 115 ALA A C 1
ATOM 810 O O . ALA A 1 115 ? -18.953 21.469 -18.281 1 75.56 115 ALA A O 1
ATOM 811 N N . ALA A 1 116 ? -20.125 23.266 -19.016 1 71.81 116 ALA A N 1
ATOM 812 C CA . ALA A 1 116 ? -20.672 22.562 -20.172 1 71.81 116 ALA A CA 1
ATOM 813 C C . ALA A 1 116 ? -19.828 22.812 -21.422 1 71.81 116 ALA A C 1
ATOM 815 O O . ALA A 1 116 ? -20.031 22.172 -22.453 1 71.81 116 ALA A O 1
ATOM 816 N N . ALA A 1 117 ? -18.891 23.688 -21.234 1 77.31 117 ALA A N 1
ATOM 817 C CA . ALA A 1 117 ? -18.031 23.984 -22.375 1 77.31 117 ALA A CA 1
ATOM 818 C C . ALA A 1 117 ? -17.078 22.828 -22.656 1 77.31 117 ALA A C 1
ATOM 820 O O . ALA A 1 117 ? -16.547 22.203 -21.75 1 77.31 117 ALA A O 1
ATOM 821 N N . PRO A 1 118 ? -16.922 22.516 -23.938 1 76.06 118 PRO A N 1
ATOM 822 C CA . PRO A 1 118 ? -16.109 21.344 -24.281 1 76.06 118 PRO A CA 1
ATOM 823 C C . PRO A 1 118 ? -14.648 21.484 -23.891 1 76.06 118 PRO A C 1
ATOM 825 O O . PRO A 1 118 ? -13.898 20.5 -23.859 1 76.06 118 PRO A O 1
ATOM 828 N N . TYR A 1 119 ? -14.25 22.781 -23.531 1 77.62 119 TYR A N 1
ATOM 829 C CA . TYR A 1 119 ? -12.836 23 -23.266 1 77.62 119 TYR A CA 1
ATOM 830 C C . TYR A 1 119 ? -12.578 23.172 -21.766 1 77.62 119 TYR A C 1
ATOM 832 O O . TYR A 1 119 ? -11.438 23.344 -21.344 1 77.62 119 TYR A O 1
ATOM 840 N N . ALA A 1 120 ? -13.617 23.078 -20.922 1 80.62 120 ALA A N 1
ATOM 841 C CA . ALA A 1 120 ? -13.469 23.375 -19.5 1 80.62 120 ALA A CA 1
ATOM 842 C C . ALA A 1 120 ? -13.617 22.125 -18.656 1 80.62 120 ALA A C 1
ATOM 844 O O . ALA A 1 120 ? -14.352 21.203 -19.016 1 80.62 120 ALA A O 1
ATOM 845 N N . HIS A 1 121 ? -12.859 22.094 -17.562 1 87.88 121 HIS A N 1
ATOM 846 C CA . HIS A 1 121 ? -13.086 21.062 -16.562 1 87.88 121 HIS A CA 1
ATOM 847 C C . HIS A 1 121 ? -14.344 21.328 -15.758 1 87.88 121 HIS A C 1
ATOM 849 O O . HIS A 1 121 ? -14.695 22.5 -15.523 1 87.88 121 HIS A O 1
ATOM 855 N N . ARG A 1 122 ? -14.984 20.344 -15.438 1 90.38 122 ARG A N 1
ATOM 856 C CA . ARG A 1 122 ? -16.172 20.453 -14.609 1 90.38 122 ARG A CA 1
ATOM 857 C C . ARG A 1 122 ? -15.812 20.516 -13.125 1 90.38 122 ARG A C 1
ATOM 859 O O . ARG A 1 122 ? -15.141 19.609 -12.617 1 90.38 122 ARG A O 1
ATOM 866 N N . PRO A 1 123 ? -16.188 21.562 -12.367 1 91.38 123 PRO A N 1
ATOM 867 C CA . PRO A 1 123 ? -16.016 21.531 -10.914 1 91.38 123 PRO A CA 1
ATOM 868 C C . PRO A 1 123 ? -16.75 20.359 -10.266 1 91.38 123 PRO A C 1
ATOM 870 O O . PRO A 1 123 ? -17.969 20.234 -10.383 1 91.38 123 PRO A O 1
ATOM 873 N N . SER A 1 124 ? -15.922 19.516 -9.539 1 92.12 124 SER A N 1
ATOM 874 C CA . SER A 1 124 ? -16.562 18.281 -9.117 1 92.12 124 SER A CA 1
ATOM 875 C C . SER A 1 124 ? -16.328 18.016 -7.629 1 92.12 124 SER A C 1
ATOM 877 O O . SER A 1 124 ? -17.109 17.328 -6.984 1 92.12 124 SER A O 1
ATOM 879 N N . LEU A 1 125 ? -15.242 18.578 -7.098 1 95.69 125 LEU A N 1
ATOM 880 C CA . LEU A 1 125 ? -14.898 18.188 -5.734 1 95.69 125 LEU A CA 1
ATOM 881 C C . LEU A 1 125 ? -14.156 19.312 -5.016 1 95.69 125 LEU A C 1
ATOM 883 O O . LEU A 1 125 ? -13.344 20 -5.621 1 95.69 125 LEU A O 1
ATOM 887 N N . LEU A 1 126 ? -14.492 19.5 -3.779 1 97.94 126 LEU A N 1
ATOM 888 C CA . LEU A 1 126 ? -13.719 20.312 -2.84 1 97.94 126 LEU A CA 1
ATOM 889 C C . LEU A 1 126 ? -13.023 19.438 -1.81 1 97.94 126 LEU A C 1
ATOM 891 O O . LEU A 1 126 ? -13.664 18.625 -1.133 1 97.94 126 LEU A O 1
ATOM 895 N N . SER A 1 127 ? -11.734 19.531 -1.746 1 98.62 127 SER A N 1
ATOM 896 C CA . SER A 1 127 ? -10.977 18.812 -0.729 1 98.62 127 SER A CA 1
ATOM 897 C C . SER A 1 127 ? -10.508 19.734 0.381 1 98.62 127 SER A C 1
ATOM 899 O O . SER A 1 127 ? -9.852 20.75 0.114 1 98.62 127 SER A O 1
ATOM 901 N N . LEU A 1 128 ? -10.867 19.438 1.569 1 98.81 128 LEU A N 1
ATOM 902 C CA . LEU A 1 128 ? -10.445 20.156 2.764 1 98.81 128 LEU A CA 1
ATOM 903 C C . LEU A 1 128 ? -9.547 19.281 3.639 1 98.81 128 LEU A C 1
ATOM 905 O O . LEU A 1 128 ? -9.656 18.062 3.615 1 98.81 128 LEU A O 1
ATOM 909 N N . THR A 1 129 ? -8.656 19.922 4.371 1 98.69 129 THR A N 1
ATOM 910 C CA . THR A 1 129 ? -7.809 19.188 5.312 1 98.69 129 THR A CA 1
ATOM 911 C C . THR A 1 129 ? -8.148 19.562 6.75 1 98.69 129 THR A C 1
ATOM 913 O O . THR A 1 129 ? -8.211 20.75 7.086 1 98.69 129 THR A O 1
ATOM 916 N N . GLN A 1 130 ? -8.312 18.562 7.637 1 98.69 130 GLN A N 1
ATOM 917 C CA . GLN A 1 130 ? -8.672 18.797 9.031 1 98.69 130 GLN A CA 1
ATOM 918 C C . GLN A 1 130 ? -7.891 17.875 9.961 1 98.69 130 GLN A C 1
ATOM 920 O O . GLN A 1 130 ? -8.078 16.656 9.938 1 98.69 130 GLN A O 1
ATOM 925 N N . PRO A 1 131 ? -7.062 18.547 10.969 1 98.62 131 PRO A N 1
ATOM 926 C CA . PRO A 1 131 ? -6.645 19.953 10.906 1 98.62 131 PRO A CA 1
ATOM 927 C C . PRO A 1 131 ? -5.918 20.297 9.609 1 98.62 131 PRO A C 1
ATOM 929 O O . PRO A 1 131 ? -5.445 19.406 8.906 1 98.62 131 PRO A O 1
ATOM 932 N N . THR A 1 132 ? -5.848 21.562 9.305 1 98.5 132 THR A N 1
ATOM 933 C CA . THR A 1 132 ? -5.215 22.016 8.07 1 98.5 132 THR A CA 1
ATOM 934 C C . THR A 1 132 ? -3.729 21.672 8.07 1 98.5 132 THR A C 1
ATOM 936 O O . THR A 1 132 ? -3.184 21.234 9.086 1 98.5 132 THR A O 1
ATOM 939 N N . GLU A 1 133 ? -3.07 21.891 6.918 1 97.12 133 GLU A N 1
ATOM 940 C CA . GLU A 1 133 ? -1.63 21.688 6.793 1 97.12 133 GLU A CA 1
ATOM 941 C C . GLU A 1 133 ? -0.861 22.609 7.727 1 97.12 133 GLU A C 1
ATOM 943 O O . GLU A 1 133 ? 0.301 22.359 8.047 1 97.12 133 GLU A O 1
ATOM 948 N N . ALA A 1 134 ? -1.544 23.641 8.227 1 97.56 134 ALA A N 1
ATOM 949 C CA . ALA A 1 134 ? -0.942 24.625 9.133 1 97.56 134 ALA A CA 1
ATOM 950 C C . ALA A 1 134 ? -1.252 24.281 10.594 1 97.56 134 ALA A C 1
ATOM 952 O O . ALA A 1 134 ? -0.942 25.047 11.5 1 97.56 134 ALA A O 1
ATOM 953 N N . GLY A 1 135 ? -1.886 23.156 10.789 1 98.12 135 GLY A N 1
ATOM 954 C CA . GLY A 1 135 ? -2.238 22.75 12.141 1 98.12 135 GLY A CA 1
ATOM 955 C C . GLY A 1 135 ? -3.457 23.469 12.688 1 98.12 135 GLY A C 1
ATOM 956 O O . GLY A 1 135 ? -3.816 23.297 13.852 1 98.12 135 GLY A O 1
ATOM 957 N N . THR A 1 136 ? -4.117 24.281 11.875 1 98.62 136 THR A N 1
ATOM 958 C CA . THR A 1 136 ? -5.27 25.062 12.297 1 98.62 136 THR A CA 1
ATOM 959 C C . THR A 1 136 ? -6.57 24.312 12.055 1 98.62 136 THR A C 1
ATOM 961 O O . THR A 1 136 ? -6.57 23.266 11.391 1 98.62 136 THR A O 1
ATOM 964 N N . LEU A 1 137 ? -7.656 24.797 12.648 1 98.75 137 LEU A N 1
ATOM 965 C CA . LEU A 1 137 ? -8.898 24.031 12.695 1 98.75 137 LEU A CA 1
ATOM 966 C C . LEU A 1 137 ? -10.016 24.766 11.969 1 98.75 137 LEU A C 1
ATOM 968 O O . LEU A 1 137 ? -10.188 25.984 12.133 1 98.75 137 LEU A O 1
ATOM 972 N N . TYR A 1 138 ? -10.734 24.047 11.094 1 98.69 138 TYR A N 1
ATOM 973 C CA . TYR A 1 138 ? -12.078 24.484 10.711 1 98.69 138 TYR A CA 1
ATOM 974 C C . TYR A 1 138 ? -13.07 24.234 11.844 1 98.69 138 TYR A C 1
ATOM 976 O O . TYR A 1 138 ? -13.156 23.125 12.367 1 98.69 138 TYR A O 1
ATOM 984 N N . THR A 1 139 ? -13.797 25.266 12.219 1 97.56 139 THR A N 1
ATOM 985 C CA . THR A 1 139 ? -14.914 25.016 13.125 1 97.56 139 THR A CA 1
ATOM 986 C C . THR A 1 139 ? -16.047 24.297 12.398 1 97.56 139 THR A C 1
ATOM 988 O O . THR A 1 139 ? -16.062 24.234 11.164 1 97.56 139 THR A O 1
ATOM 991 N N . GLY A 1 140 ? -16.938 23.719 13.203 1 97.56 140 GLY A N 1
ATOM 992 C CA . GLY A 1 140 ? -18.109 23.109 12.602 1 97.56 140 GLY A CA 1
ATOM 993 C C . GLY A 1 140 ? -18.875 24.047 11.703 1 97.56 140 GLY A C 1
ATOM 994 O O . GLY A 1 140 ? -19.328 23.641 10.625 1 97.56 140 GLY A O 1
ATOM 995 N N . ALA A 1 141 ? -19 25.25 12.102 1 97.5 141 ALA A N 1
ATOM 996 C CA . ALA A 1 141 ? -19.75 26.25 11.336 1 97.5 141 ALA A CA 1
ATOM 997 C C . ALA A 1 141 ? -19.047 26.578 10.023 1 97.5 141 ALA A C 1
ATOM 999 O O . ALA A 1 141 ? -19.688 26.734 8.992 1 97.5 141 ALA A O 1
ATOM 1000 N N . GLU A 1 142 ? -17.75 26.719 10.109 1 97.94 142 GLU A N 1
ATOM 1001 C CA . GLU A 1 142 ? -16.969 26.969 8.898 1 97.94 142 GLU A CA 1
ATOM 1002 C C . GLU A 1 142 ? -17.109 25.828 7.898 1 97.94 142 GLU A C 1
ATOM 1004 O O . GLU A 1 142 ? -17.297 26.047 6.699 1 97.94 142 GLU A O 1
ATOM 1009 N N . LEU A 1 143 ? -17.016 24.578 8.391 1 98.5 143 LEU A N 1
ATOM 1010 C CA . LEU A 1 143 ? -17.156 23.406 7.535 1 98.5 143 LEU A CA 1
ATOM 1011 C C . LEU A 1 143 ? -18.547 23.375 6.895 1 98.5 143 LEU A C 1
ATOM 1013 O O . LEU A 1 143 ? -18.672 23.125 5.691 1 98.5 143 LEU A O 1
ATOM 1017 N N . LYS A 1 144 ? -19.531 23.594 7.711 1 98.12 144 LYS A N 1
ATOM 1018 C CA . LYS A 1 144 ? -20.891 23.578 7.199 1 98.12 144 LYS A CA 1
ATOM 1019 C C . LYS A 1 144 ? -21.078 24.609 6.082 1 98.12 144 LYS A C 1
ATOM 1021 O O . LYS A 1 144 ? -21.719 24.312 5.066 1 98.12 144 LYS A O 1
ATOM 1026 N N . ALA A 1 145 ? -20.547 25.75 6.277 1 98.25 145 ALA A N 1
ATOM 1027 C CA . ALA A 1 145 ? -20.672 26.812 5.289 1 98.25 145 ALA A CA 1
ATOM 1028 C C . ALA A 1 145 ? -19.953 26.453 3.99 1 98.25 145 ALA A C 1
ATOM 1030 O O . ALA A 1 145 ? -20.5 26.641 2.9 1 98.25 145 ALA A O 1
ATOM 1031 N N . LEU A 1 146 ? -18.734 25.969 4.102 1 98.62 146 LEU A N 1
ATOM 1032 C CA . LEU A 1 146 ? -17.953 25.594 2.924 1 98.62 146 LEU A CA 1
ATOM 1033 C C . LEU A 1 146 ? -18.625 24.438 2.189 1 98.62 146 LEU A C 1
ATOM 1035 O O . LEU A 1 146 ? -18.688 24.438 0.958 1 98.62 146 LEU A O 1
ATOM 1039 N N . CYS A 1 147 ? -19.062 23.453 2.938 1 98.31 147 CYS A N 1
ATOM 1040 C CA . CYS A 1 147 ? -19.719 22.281 2.334 1 98.31 147 CYS A CA 1
ATOM 1041 C C . CYS A 1 147 ? -21 22.688 1.637 1 98.31 147 CYS A C 1
ATOM 1043 O O . CYS A 1 147 ? -21.297 22.203 0.537 1 98.31 147 CYS A O 1
ATOM 1045 N N . ALA A 1 148 ? -21.781 23.516 2.279 1 98.25 148 ALA A N 1
ATOM 1046 C CA . ALA A 1 148 ? -23.016 24 1.665 1 98.25 148 ALA A CA 1
ATOM 1047 C C . ALA A 1 148 ? -22.734 24.719 0.352 1 98.25 148 ALA A C 1
ATOM 1049 O O . ALA A 1 148 ? -23.422 24.516 -0.645 1 98.25 148 ALA A O 1
ATOM 1050 N N . LEU A 1 149 ? -21.766 25.578 0.401 1 97.94 149 LEU A N 1
ATOM 1051 C CA . LEU A 1 149 ? -21.375 26.297 -0.805 1 97.94 149 LEU A CA 1
ATOM 1052 C C . LEU A 1 149 ? -20.984 25.328 -1.914 1 97.94 149 LEU A C 1
ATOM 1054 O O . LEU A 1 149 ? -21.406 25.484 -3.061 1 97.94 149 LEU A O 1
ATOM 1058 N N . ALA A 1 150 ? -20.141 24.359 -1.601 1 97.19 150 ALA A N 1
ATOM 1059 C CA . ALA A 1 150 ? -19.719 23.344 -2.572 1 97.19 150 ALA A CA 1
ATOM 1060 C C . ALA A 1 150 ? -20.922 22.594 -3.125 1 97.19 150 ALA A C 1
ATOM 1062 O O . ALA A 1 150 ? -21.062 22.422 -4.34 1 97.19 150 ALA A O 1
ATOM 1063 N N . HIS A 1 151 ? -21.797 22.172 -2.246 1 96.69 151 HIS A N 1
ATOM 1064 C CA . HIS A 1 151 ? -22.969 21.391 -2.641 1 96.69 151 HIS A CA 1
ATOM 1065 C C . HIS A 1 151 ? -23.906 22.219 -3.514 1 96.69 151 HIS A C 1
ATOM 1067 O O . HIS A 1 151 ? -24.547 21.688 -4.422 1 96.69 151 HIS A O 1
ATOM 1073 N N . ASP A 1 152 ? -23.984 23.469 -3.238 1 96.25 152 ASP A N 1
ATOM 1074 C CA . ASP A 1 152 ? -24.828 24.344 -4.035 1 96.25 152 ASP A CA 1
ATOM 1075 C C . ASP A 1 152 ? -24.406 24.328 -5.504 1 96.25 152 ASP A C 1
ATOM 1077 O O . ASP A 1 152 ? -25.234 24.547 -6.395 1 96.25 152 ASP A O 1
ATOM 1081 N N . TYR A 1 153 ? -23.203 24.109 -5.719 1 94 153 TYR A N 1
ATOM 1082 C CA . TYR A 1 153 ? -22.688 24.078 -7.082 1 94 153 TYR A CA 1
ATOM 1083 C C . TYR A 1 153 ? -22.516 22.656 -7.578 1 94 153 TYR A C 1
ATOM 1085 O O . TYR A 1 153 ? -21.875 22.422 -8.609 1 94 153 TYR A O 1
ATOM 1093 N N . GLY A 1 154 ? -22.953 21.625 -6.75 1 92.12 154 GLY A N 1
ATOM 1094 C CA . GLY A 1 154 ? -22.969 20.234 -7.176 1 92.12 154 GLY A CA 1
ATOM 1095 C C . GLY A 1 154 ? -21.672 19.5 -6.879 1 92.12 154 GLY A C 1
ATOM 1096 O O . GLY A 1 154 ? -21.469 18.375 -7.352 1 92.12 154 GLY A O 1
ATOM 1097 N N . LEU A 1 155 ? -20.766 20.109 -6.164 1 94.88 155 LEU A N 1
ATOM 1098 C CA . LEU A 1 155 ? -19.516 19.453 -5.82 1 94.88 155 LEU A CA 1
ATOM 1099 C C . LEU A 1 155 ? -19.703 18.5 -4.645 1 94.88 155 LEU A C 1
ATOM 1101 O O . LEU A 1 155 ? -20.5 18.766 -3.746 1 94.88 155 LEU A O 1
ATOM 1105 N N . LEU A 1 156 ? -18.953 17.391 -4.676 1 95.19 156 LEU A N 1
ATOM 1106 C CA . LEU A 1 156 ? -18.766 16.609 -3.461 1 95.19 156 LEU A CA 1
ATOM 1107 C C . LEU A 1 156 ? -17.641 17.188 -2.6 1 95.19 156 LEU A C 1
ATOM 1109 O O . LEU A 1 156 ? -16.859 18.016 -3.07 1 95.19 156 LEU A O 1
ATOM 1113 N N . VAL A 1 157 ? -17.656 16.812 -1.359 1 97.19 157 VAL A N 1
ATOM 1114 C CA . VAL A 1 157 ? -16.625 17.312 -0.458 1 97.19 157 VAL A CA 1
ATOM 1115 C C . VAL A 1 157 ? -15.82 16.141 0.115 1 97.19 157 VAL A C 1
ATOM 1117 O O . VAL A 1 157 ? -16.391 15.227 0.703 1 97.19 157 VAL A O 1
ATOM 1120 N N . HIS A 1 158 ? -14.547 16.172 -0.063 1 97.19 158 HIS A N 1
ATOM 1121 C CA . HIS A 1 158 ? -13.562 15.273 0.529 1 97.19 158 HIS A CA 1
ATOM 1122 C C . HIS A 1 158 ? -12.828 15.945 1.686 1 97.19 158 HIS A C 1
ATOM 1124 O O . HIS A 1 158 ? -12.539 17.141 1.633 1 97.19 158 HIS A O 1
ATOM 1130 N N . MET A 1 159 ? -12.586 15.195 2.713 1 98.62 159 MET A N 1
ATOM 1131 C CA . MET A 1 159 ? -11.766 15.703 3.811 1 98.62 159 MET A CA 1
ATOM 1132 C C . MET A 1 159 ? -10.539 14.828 4.027 1 98.62 159 MET A C 1
ATOM 1134 O O . MET A 1 159 ? -10.664 13.633 4.289 1 98.62 159 MET A O 1
ATOM 1138 N N . ASP A 1 160 ? -9.391 15.414 3.832 1 98.69 160 ASP A N 1
ATOM 1139 C CA . ASP A 1 160 ? -8.164 14.789 4.336 1 98.69 160 ASP A CA 1
ATOM 1140 C C . ASP A 1 160 ? -8.109 14.852 5.859 1 98.69 160 ASP A C 1
ATOM 1142 O O . ASP A 1 160 ? -7.82 15.906 6.434 1 98.69 160 ASP A O 1
ATOM 1146 N N . GLY A 1 161 ? -8.336 13.711 6.473 1 98.62 161 GLY A N 1
ATOM 1147 C CA . GLY A 1 161 ? -8.328 13.609 7.926 1 98.62 161 GLY A CA 1
ATOM 1148 C C . GLY A 1 161 ? -7.152 12.82 8.469 1 98.62 161 GLY A C 1
ATOM 1149 O O . GLY A 1 161 ? -7.32 11.969 9.344 1 98.62 161 GLY A O 1
ATOM 1150 N N . ALA A 1 162 ? -5.977 13.094 7.926 1 97.75 162 ALA A N 1
ATOM 1151 C CA . ALA A 1 162 ? -4.777 12.398 8.383 1 97.75 162 ALA A CA 1
ATOM 1152 C C . ALA A 1 162 ? -4.566 12.594 9.883 1 97.75 162 ALA A C 1
ATOM 1154 O O . ALA A 1 162 ? -4.004 11.727 10.555 1 97.75 162 ALA A O 1
ATOM 1155 N N . ARG A 1 163 ? -4.996 13.758 10.453 1 98.56 163 ARG A N 1
ATOM 1156 C CA . ARG A 1 163 ? -4.926 14.078 11.875 1 98.56 163 ARG A CA 1
ATOM 1157 C C . ARG A 1 163 ? -6.301 14.453 12.414 1 98.56 163 ARG A C 1
ATOM 1159 O O . ARG A 1 163 ? -6.414 15.297 13.305 1 98.56 163 ARG A O 1
ATOM 1166 N N . LEU A 1 164 ? -7.348 13.852 11.867 1 98.81 164 LEU A N 1
ATOM 1167 C CA . LEU A 1 164 ? -8.711 14.203 12.266 1 98.81 164 LEU A CA 1
ATOM 1168 C C . LEU A 1 164 ? -8.898 14.031 13.766 1 98.81 164 LEU A C 1
ATOM 1170 O O . LEU A 1 164 ? -9.531 14.867 14.414 1 98.81 164 LEU A O 1
ATOM 1174 N N . PRO A 1 165 ? -8.367 12.992 14.445 1 98.75 165 PRO A N 1
ATOM 1175 C CA . PRO A 1 165 ? -8.516 12.852 15.898 1 98.75 165 PRO A CA 1
ATOM 1176 C C . PRO A 1 165 ? -7.996 14.07 16.656 1 98.75 165 PRO A C 1
ATOM 1178 O O . PRO A 1 165 ? -8.578 14.461 17.672 1 98.75 165 PRO A O 1
ATOM 1181 N N . ASN A 1 166 ? -6.914 14.688 16.188 1 98.81 166 ASN A N 1
ATOM 1182 C CA . ASN A 1 166 ? -6.398 15.891 16.828 1 98.81 166 ASN A CA 1
ATOM 1183 C C . ASN A 1 166 ? -7.426 17.016 16.797 1 98.81 166 ASN A C 1
ATOM 1185 O O . ASN A 1 166 ? -7.523 17.797 17.75 1 98.81 166 ASN A O 1
ATOM 1189 N N . ALA A 1 167 ? -8.1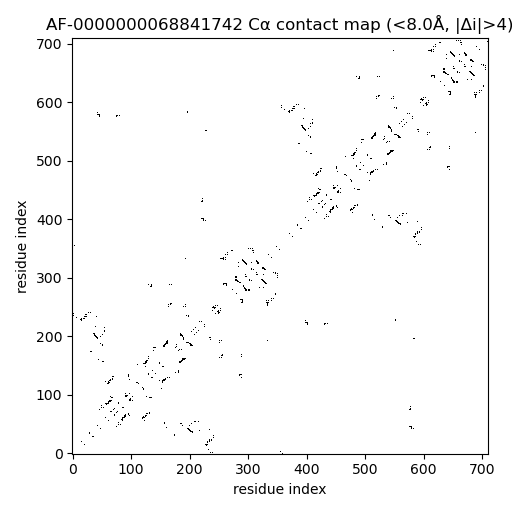17 17.141 15.711 1 98.88 167 ALA A N 1
ATOM 1190 C CA . ALA A 1 167 ? -9.156 18.172 15.594 1 98.88 167 ALA A CA 1
ATOM 1191 C C . ALA A 1 167 ? -10.344 17.859 16.5 1 98.88 167 ALA A C 1
ATOM 1193 O O . ALA A 1 167 ? -10.914 18.75 17.109 1 98.88 167 ALA A O 1
ATOM 1194 N N . LEU A 1 168 ? -10.742 16.578 16.516 1 98.62 168 LEU A N 1
ATOM 1195 C CA . LEU A 1 168 ? -11.875 16.172 17.328 1 98.62 168 LEU A CA 1
ATOM 1196 C C . LEU A 1 168 ? -11.656 16.547 18.797 1 98.62 168 LEU A C 1
ATOM 1198 O O . LEU A 1 168 ? -12.539 17.125 19.438 1 98.62 168 LEU A O 1
ATOM 1202 N N . VAL A 1 169 ? -10.477 16.25 19.312 1 98.44 169 VAL A N 1
ATOM 1203 C CA . VAL A 1 169 ? -10.219 16.484 20.719 1 98.44 169 VAL A CA 1
ATOM 1204 C C . VAL A 1 169 ? -10.047 17.984 20.969 1 98.44 169 VAL A C 1
ATOM 1206 O O . VAL A 1 169 ? -10.492 18.516 21.984 1 98.44 169 VAL A O 1
ATOM 1209 N N . ALA A 1 170 ? -9.414 18.672 20.062 1 98.69 170 ALA A N 1
ATOM 1210 C CA . ALA A 1 170 ? -9.188 20.094 20.219 1 98.69 170 ALA A CA 1
ATOM 1211 C C . ALA A 1 170 ? -10.508 20.859 20.25 1 98.69 170 ALA A C 1
ATOM 1213 O O . ALA A 1 170 ? -10.656 21.812 21.016 1 98.69 170 ALA A O 1
ATOM 1214 N N . LEU A 1 171 ? -11.461 20.453 19.422 1 98.56 171 LEU A N 1
ATOM 1215 C CA . LEU A 1 171 ? -12.727 21.172 19.297 1 98.56 171 LEU A CA 1
ATOM 1216 C C . LEU A 1 171 ? -13.781 20.578 20.234 1 98.56 171 LEU A C 1
ATOM 1218 O O . LEU A 1 171 ? -14.867 21.141 20.391 1 98.56 171 LEU A O 1
ATOM 1222 N N . GLY A 1 172 ? -13.469 19.469 20.875 1 98 172 GLY A N 1
ATOM 1223 C CA . GLY A 1 172 ? -14.469 18.781 21.688 1 98 172 GLY A CA 1
ATOM 1224 C C . GLY A 1 172 ? -15.695 18.375 20.891 1 98 172 GLY A C 1
ATOM 1225 O O . GLY A 1 172 ? -16.828 18.516 21.375 1 98 172 GLY A O 1
ATOM 1226 N N . ALA A 1 173 ? -15.477 17.953 19.672 1 98 173 ALA A N 1
ATOM 1227 C CA . ALA A 1 173 ? -16.578 17.609 18.766 1 98 173 ALA A CA 1
ATOM 1228 C C . ALA A 1 173 ? -16.562 16.125 18.438 1 98 173 ALA A C 1
ATOM 1230 O O . ALA A 1 173 ? -15.539 15.453 18.562 1 98 173 ALA A O 1
ATOM 1231 N N . SER A 1 174 ? -17.734 15.625 18.047 1 98.06 174 SER A N 1
ATOM 1232 C CA . SER A 1 174 ? -17.812 14.258 17.562 1 98.06 174 SER A CA 1
ATOM 1233 C C . SER A 1 174 ? -17.328 14.148 16.109 1 98.06 174 SER A C 1
ATOM 1235 O O . SER A 1 174 ? -17.281 15.156 15.398 1 98.06 174 SER A O 1
ATOM 1237 N N . ALA A 1 175 ? -16.938 12.945 15.758 1 98.5 175 ALA A N 1
ATOM 1238 C CA . ALA A 1 175 ? -16.5 12.711 14.383 1 98.5 175 ALA A CA 1
ATOM 1239 C C . ALA A 1 175 ? -17.625 13.031 13.398 1 98.5 175 ALA A C 1
ATOM 1241 O O . ALA A 1 175 ? -17.375 13.602 12.328 1 98.5 175 ALA A O 1
ATOM 1242 N N . SER A 1 176 ? -18.859 12.672 13.727 1 98.19 176 SER A N 1
ATOM 1243 C CA . SER A 1 176 ? -20 12.938 12.859 1 98.19 176 SER A CA 1
ATOM 1244 C C . SER A 1 176 ? -20.219 14.438 12.688 1 98.19 176 SER A C 1
ATOM 1246 O O . SER A 1 176 ? -20.484 14.914 11.578 1 98.19 176 SER A O 1
ATOM 1248 N N . ASP A 1 177 ? -20.016 15.227 13.734 1 98 177 ASP A N 1
ATOM 1249 C CA . ASP A 1 177 ? -20.266 16.656 13.703 1 98 177 ASP A CA 1
ATOM 1250 C C . ASP A 1 177 ? -19.281 17.391 12.805 1 98 177 ASP A C 1
ATOM 1252 O O . ASP A 1 177 ? -19.625 18.375 12.148 1 98 177 ASP A O 1
ATOM 1256 N N . LEU A 1 178 ? -18.047 16.859 12.742 1 98.38 178 LEU A N 1
ATOM 1257 C CA . LEU A 1 178 ? -17 17.547 11.984 1 98.38 178 LEU A CA 1
ATOM 1258 C C . LEU A 1 178 ? -16.859 16.953 10.586 1 98.38 178 LEU A C 1
ATOM 1260 O O . LEU A 1 178 ? -15.969 17.344 9.828 1 98.38 178 LEU A O 1
ATOM 1264 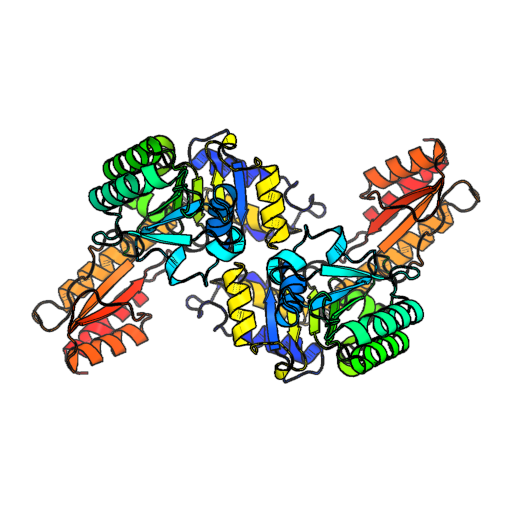N N . THR A 1 179 ? -17.734 15.969 10.273 1 98.25 179 THR A N 1
ATOM 1265 C CA . THR A 1 179 ? -17.625 15.367 8.945 1 98.25 179 THR A CA 1
ATOM 1266 C C . THR A 1 179 ? -18.969 15.391 8.227 1 98.25 179 THR A C 1
ATOM 1268 O O . THR A 1 179 ? -19.406 16.438 7.746 1 98.25 179 THR A O 1
ATOM 1271 N N . TRP A 1 180 ? -19.75 14.258 8.289 1 97.5 180 TRP A N 1
ATOM 1272 C CA . TRP A 1 180 ? -20.891 14.172 7.391 1 97.5 180 TRP A CA 1
ATOM 1273 C C . TRP A 1 180 ? -22.031 15.062 7.887 1 97.5 180 TRP A C 1
ATOM 1275 O O . TRP A 1 180 ? -22.812 15.578 7.086 1 97.5 180 TRP A O 1
ATOM 1285 N N . ARG A 1 181 ? -22.172 15.375 9.203 1 98 181 ARG A N 1
ATOM 1286 C CA . ARG A 1 181 ? -23.188 16.312 9.664 1 98 181 ARG A CA 1
ATOM 1287 C C . ARG A 1 181 ? -22.859 17.734 9.242 1 98 181 ARG A C 1
ATOM 1289 O O . ARG A 1 181 ? -23.75 18.578 9.164 1 98 181 ARG A O 1
ATOM 1296 N N . ALA A 1 182 ? -21.625 18 8.977 1 98.19 182 ALA A N 1
ATOM 1297 C CA . ALA A 1 182 ? -21.219 19.312 8.461 1 98.19 182 ALA A CA 1
ATOM 1298 C C . ALA A 1 182 ? -21.25 19.328 6.934 1 98.19 182 ALA A C 1
ATOM 1300 O O . ALA A 1 182 ? -21.047 20.375 6.316 1 98.19 182 ALA A O 1
ATOM 1301 N N . GLY A 1 183 ? -21.438 18.188 6.289 1 97.56 183 GLY A N 1
ATOM 1302 C CA . GLY A 1 183 ? -21.625 18.156 4.848 1 97.56 183 GLY A CA 1
ATOM 1303 C C . GLY A 1 183 ? -20.5 17.422 4.121 1 97.56 183 GLY A C 1
ATOM 1304 O O . GLY A 1 183 ? -20.531 17.312 2.895 1 97.56 183 GLY A O 1
ATOM 1305 N N . VAL A 1 184 ? -19.531 16.906 4.805 1 97.75 184 VAL A N 1
ATOM 1306 C CA . VAL A 1 184 ? -18.453 16.156 4.18 1 97.75 184 VAL A CA 1
ATOM 1307 C C . VAL A 1 184 ? -18.984 14.836 3.615 1 97.75 184 VAL A C 1
ATOM 1309 O O . VAL A 1 184 ? -19.734 14.125 4.297 1 97.75 184 VAL A O 1
ATOM 1312 N N . ASP A 1 185 ? -18.609 14.523 2.402 1 96.19 185 ASP A N 1
ATOM 1313 C CA . ASP A 1 185 ? -19.156 13.336 1.743 1 96.19 185 ASP A CA 1
ATOM 1314 C C . ASP A 1 185 ? -18.25 12.125 1.954 1 96.19 185 ASP A C 1
ATOM 1316 O O . ASP A 1 185 ? -18.719 10.992 1.979 1 96.19 185 ASP A O 1
ATOM 1320 N N . MET A 1 186 ? -16.969 12.344 2.031 1 95.38 186 MET A N 1
ATOM 1321 C CA . MET A 1 186 ? -15.984 11.281 2.238 1 95.38 186 MET A CA 1
ATOM 1322 C C . MET A 1 186 ? -14.797 11.789 3.051 1 95.38 186 MET A C 1
ATOM 1324 O O . MET A 1 186 ? -14.445 12.969 2.975 1 95.38 186 MET A O 1
ATOM 1328 N N . VAL A 1 187 ? -14.219 10.906 3.791 1 97.31 187 VAL A N 1
ATOM 1329 C CA . VAL A 1 187 ? -13.094 11.266 4.648 1 97.31 187 VAL A CA 1
ATOM 1330 C C . VAL A 1 187 ? -11.969 10.242 4.484 1 97.31 187 VAL A C 1
ATOM 1332 O O . VAL A 1 187 ? -12.219 9.039 4.398 1 97.31 187 VAL A O 1
ATOM 1335 N N . SER A 1 188 ? -10.789 10.734 4.281 1 97.69 188 SER A N 1
ATOM 1336 C CA . SER A 1 188 ? -9.609 9.922 4.543 1 97.69 188 SER A CA 1
ATOM 1337 C C . SER A 1 188 ? -9.242 9.938 6.023 1 97.69 188 SER A C 1
ATOM 1339 O O . SER A 1 188 ? -8.656 10.914 6.516 1 97.69 188 SER A O 1
ATOM 1341 N N . PHE A 1 189 ? -9.617 8.906 6.738 1 98.38 189 PHE A N 1
ATOM 1342 C CA . PHE A 1 189 ? -9.422 8.812 8.18 1 98.38 189 PHE A CA 1
ATOM 1343 C C . PHE A 1 189 ? -8.047 8.242 8.5 1 98.38 189 PHE A C 1
ATOM 1345 O O . PHE A 1 189 ? -7.762 7.082 8.188 1 98.38 189 PHE A O 1
ATOM 1352 N N . GLY A 1 190 ? -7.195 9.07 9.117 1 97.31 190 GLY A N 1
ATOM 1353 C CA . GLY A 1 190 ? -5.832 8.648 9.414 1 97.31 190 GLY A CA 1
ATOM 1354 C C . GLY A 1 190 ? -5.688 8.031 10.789 1 97.31 190 GLY A C 1
ATOM 1355 O O . GLY A 1 190 ? -6.211 8.555 11.773 1 97.31 190 GLY A O 1
ATOM 1356 N N . THR A 1 191 ? -4.945 6.914 10.867 1 97.38 191 THR A N 1
ATOM 1357 C CA . THR A 1 191 ? -4.629 6.297 12.148 1 97.38 191 THR A CA 1
ATOM 1358 C C . THR A 1 191 ? -3.119 6.203 12.352 1 97.38 191 THR A C 1
ATOM 1360 O O . THR A 1 191 ? -2.641 6.109 13.477 1 97.38 191 THR A O 1
ATOM 1363 N N . THR A 1 192 ? -2.348 6.27 11.305 1 96.5 192 THR A N 1
ATOM 1364 C CA . THR A 1 192 ? -0.905 6.066 11.352 1 96.5 192 THR A CA 1
ATOM 1365 C C . THR A 1 192 ? -0.235 7.129 12.219 1 96.5 192 THR A C 1
ATOM 1367 O O . THR A 1 192 ? 0.623 6.812 13.047 1 96.5 192 THR A O 1
ATOM 1370 N N . LYS A 1 193 ? -0.61 8.367 12.047 1 95.75 193 LYS A N 1
ATOM 1371 C CA . LYS A 1 193 ? -0.009 9.469 12.805 1 95.75 193 LYS A CA 1
ATOM 1372 C C . LYS A 1 193 ? -0.402 9.398 14.273 1 95.75 193 LYS A C 1
ATOM 1374 O O . LYS A 1 193 ? 0.229 10.039 15.125 1 95.75 193 LYS A O 1
ATOM 1379 N N . GLY A 1 194 ? -1.414 8.586 14.57 1 95.38 194 GLY A N 1
ATOM 1380 C CA . GLY A 1 194 ? -1.854 8.398 15.945 1 95.38 194 GLY A CA 1
ATOM 1381 C C . GLY A 1 194 ? -1.242 7.18 16.609 1 95.38 194 GLY A C 1
ATOM 1382 O O . GLY A 1 194 ? -1.457 6.938 17.797 1 95.38 194 GLY A O 1
ATOM 1383 N N . GLY A 1 195 ? -0.534 6.352 15.773 1 93.81 195 GLY A N 1
ATOM 1384 C CA . GLY A 1 195 ? 0.196 5.309 16.469 1 93.81 195 GLY A CA 1
ATOM 1385 C C . GLY A 1 195 ? 0.183 3.977 15.75 1 93.81 195 GLY A C 1
ATOM 1386 O O . GLY A 1 195 ? 0.982 3.088 16.047 1 93.81 195 GLY A O 1
ATOM 1387 N N . THR A 1 196 ? -0.689 3.748 14.852 1 95.12 196 THR A N 1
ATOM 1388 C CA . THR A 1 196 ? -0.683 2.479 14.133 1 95.12 196 THR A CA 1
ATOM 1389 C C . THR A 1 196 ? 0.553 2.365 13.242 1 95.12 196 THR A C 1
ATOM 1391 O O . THR A 1 196 ? 1.277 3.346 13.055 1 95.12 196 THR A O 1
ATOM 1394 N N . LEU A 1 197 ? 0.873 1.194 12.75 1 93.25 197 LEU A N 1
ATOM 1395 C CA . LEU A 1 197 ? 2.053 0.946 11.93 1 93.25 197 LEU A CA 1
ATOM 1396 C C . LEU A 1 197 ? 1.883 1.553 10.539 1 93.25 197 LEU A C 1
ATOM 1398 O O . LEU A 1 197 ? 2.744 2.305 10.078 1 93.25 197 LEU A O 1
ATOM 1402 N N . ALA A 1 198 ? 0.864 1.195 9.875 1 93.19 198 ALA A N 1
ATOM 1403 C CA . ALA A 1 198 ? 0.466 1.604 8.523 1 93.19 198 ALA A CA 1
ATOM 1404 C C . ALA A 1 198 ? -0.976 1.197 8.234 1 93.19 198 ALA A C 1
ATOM 1406 O O . ALA A 1 198 ? -1.225 0.121 7.688 1 93.19 198 ALA A O 1
ATOM 1407 N N . ALA A 1 199 ? -1.868 2.045 8.57 1 95.75 199 ALA A N 1
ATOM 1408 C CA . ALA A 1 199 ? -3.287 1.767 8.367 1 95.75 199 ALA A CA 1
ATOM 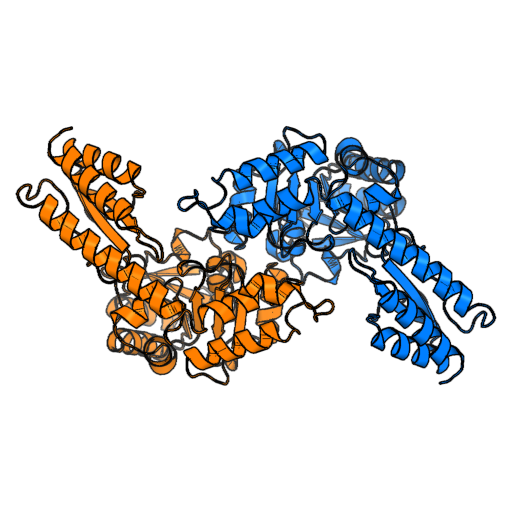1409 C C . ALA A 1 199 ? -4.098 3.059 8.32 1 95.75 199 ALA A C 1
ATOM 1411 O O . ALA A 1 199 ? -3.908 3.949 9.156 1 95.75 199 ALA A O 1
ATOM 1412 N N . GLU A 1 200 ? -4.832 3.221 7.309 1 96.75 200 GLU A N 1
ATOM 1413 C CA . GLU A 1 200 ? -5.793 4.297 7.094 1 96.75 200 GLU A CA 1
ATOM 1414 C C . GLU A 1 200 ? -7.133 3.756 6.605 1 96.75 200 GLU A C 1
ATOM 1416 O O . GLU A 1 200 ? -7.301 2.543 6.453 1 96.75 200 GLU A O 1
ATOM 1421 N N . ALA A 1 201 ? -8.125 4.625 6.41 1 96.38 201 ALA A N 1
ATOM 1422 C CA . ALA A 1 201 ? -9.406 4.195 5.855 1 96.38 201 ALA A CA 1
ATOM 1423 C C . ALA A 1 201 ? -10.055 5.312 5.047 1 96.38 201 ALA A C 1
ATOM 1425 O O . ALA A 1 201 ? -10.016 6.48 5.449 1 96.38 201 ALA A O 1
ATOM 1426 N N . VAL A 1 202 ? -10.555 4.945 3.904 1 95.31 202 VAL A N 1
ATOM 1427 C CA . VAL A 1 202 ? -11.508 5.801 3.201 1 95.31 202 VAL A CA 1
ATOM 1428 C C . VAL A 1 202 ? -12.914 5.559 3.738 1 95.31 202 VAL A C 1
ATOM 1430 O O . VAL A 1 202 ? -13.359 4.414 3.84 1 95.31 202 VAL A O 1
ATOM 1433 N N . VAL A 1 203 ? -13.562 6.559 4.141 1 95.94 203 VAL A N 1
ATOM 1434 C CA . VAL A 1 203 ? -14.938 6.469 4.609 1 95.94 203 VAL A CA 1
ATOM 1435 C C . VAL A 1 203 ? -15.852 7.277 3.689 1 95.94 203 VAL A C 1
ATOM 1437 O O . VAL A 1 203 ? -15.68 8.492 3.549 1 95.94 203 VAL A O 1
ATOM 1440 N N . VAL A 1 204 ? -16.75 6.645 3.061 1 94.88 204 VAL A N 1
ATOM 1441 C CA . VAL A 1 204 ? -17.734 7.297 2.213 1 94.88 204 VAL A CA 1
ATOM 1442 C C . VAL A 1 204 ? -19.109 7.238 2.881 1 94.88 204 VAL A C 1
ATOM 1444 O O . VAL A 1 204 ? -19.656 6.152 3.109 1 94.88 204 VAL A O 1
ATOM 1447 N N . PHE A 1 205 ? -19.688 8.336 3.191 1 94.62 205 PHE A N 1
ATOM 1448 C CA . PHE A 1 205 ? -20.875 8.391 4.047 1 94.62 205 PHE A CA 1
ATOM 1449 C C . PHE A 1 205 ? -22.141 8.109 3.246 1 94.62 205 PHE A C 1
ATOM 1451 O O . PHE A 1 205 ? -23.109 7.57 3.781 1 94.62 205 PHE A O 1
ATOM 1458 N N . GLU A 1 206 ? -22.094 8.477 1.996 1 84.19 206 GLU A N 1
ATOM 1459 C CA . GLU A 1 206 ? -23.203 8.109 1.114 1 84.19 206 GLU A CA 1
ATOM 1460 C C . GLU A 1 206 ? -22.703 7.305 -0.083 1 84.19 206 GLU A C 1
ATOM 1462 O O . GLU A 1 206 ? -22.422 7.867 -1.14 1 84.19 206 GLU A O 1
ATOM 1467 N N . PRO A 1 207 ? -22.531 6.098 0.181 1 66.06 207 PRO A N 1
ATOM 1468 C CA . PRO A 1 207 ? -21.859 5.234 -0.792 1 66.06 207 PRO A CA 1
ATOM 1469 C C . PRO A 1 207 ? -22.438 5.371 -2.199 1 66.06 207 PRO A C 1
ATOM 1471 O O . PRO A 1 207 ? -21.719 5.184 -3.186 1 66.06 207 PRO A O 1
ATOM 1474 N N . ALA A 1 208 ? -23.625 5.535 -2.264 1 60.16 208 ALA A N 1
ATOM 1475 C CA . ALA A 1 208 ? -24.203 5.734 -3.594 1 60.16 208 ALA A CA 1
ATOM 1476 C C . ALA A 1 208 ? -23.578 6.945 -4.285 1 60.16 208 ALA A C 1
ATOM 1478 O O . ALA A 1 208 ? -23.625 7.062 -5.512 1 60.16 208 ALA A O 1
ATOM 1479 N N . ALA A 1 209 ? -23.047 7.848 -3.486 1 56.06 209 ALA A N 1
ATOM 1480 C CA . ALA A 1 209 ? -22.406 9.039 -4.035 1 56.06 209 ALA A CA 1
ATOM 1481 C C . ALA A 1 209 ? -21.047 8.695 -4.645 1 56.06 209 ALA A C 1
ATOM 1483 O O . ALA A 1 209 ? -20.531 9.43 -5.496 1 56.06 209 ALA A O 1
ATOM 1484 N N . SER A 1 210 ? -20.344 7.691 -4.043 1 57.94 210 SER A N 1
ATOM 1485 C CA . SER A 1 210 ? -19.062 7.293 -4.59 1 57.94 210 SER A CA 1
ATOM 1486 C C . SER A 1 210 ? -19.219 6.539 -5.906 1 57.94 210 SER A C 1
ATOM 1488 O O . SER A 1 210 ? -20.156 5.758 -6.066 1 57.94 210 SER A O 1
ATOM 1490 N N . LEU A 1 211 ? -18.812 7.195 -6.965 1 54.69 211 LEU A N 1
ATOM 1491 C CA . LEU A 1 211 ? -18.938 6.672 -8.32 1 54.69 211 LEU A CA 1
ATOM 1492 C C . LEU A 1 211 ? -18.391 5.25 -8.406 1 54.69 211 LEU A C 1
ATOM 1494 O O . LEU A 1 211 ? -17.25 4.992 -8.008 1 54.69 211 LEU A O 1
ATOM 1498 N N . GLY A 1 212 ? -19.25 4.316 -8.539 1 58.69 212 GLY A N 1
ATOM 1499 C CA . GLY A 1 212 ? -19.094 2.902 -8.844 1 58.69 212 GLY A CA 1
ATOM 1500 C C . GLY A 1 212 ? -19.406 2.004 -7.66 1 58.69 212 GLY A C 1
ATOM 1501 O O . GLY A 1 212 ? -19.281 0.781 -7.754 1 58.69 212 GLY A O 1
ATOM 1502 N N . GLY A 1 213 ? -19.812 2.764 -6.535 1 64.62 213 GLY A N 1
ATOM 1503 C CA . GLY A 1 213 ? -20.188 1.95 -5.391 1 64.62 213 GLY A CA 1
ATOM 1504 C C . GLY A 1 213 ? -19 1.274 -4.727 1 64.62 213 GLY A C 1
ATOM 1505 O O . GLY A 1 213 ? -17.859 1.44 -5.164 1 64.62 213 GLY A O 1
ATOM 1506 N N . GLY A 1 214 ? -19.047 0.743 -3.566 1 68.19 214 GLY A N 1
ATOM 1507 C CA . GLY A 1 214 ? -18.047 0.017 -2.783 1 68.19 214 GLY A CA 1
ATOM 1508 C C . GLY A 1 214 ? -17.203 -0.925 -3.617 1 68.19 214 GLY A C 1
ATOM 1509 O O . GLY A 1 214 ? -15.984 -0.983 -3.451 1 68.19 214 GLY A O 1
ATOM 1510 N N . ALA A 1 215 ? -17.766 -1.5 -4.656 1 70.38 215 ALA A N 1
ATOM 1511 C CA . ALA A 1 215 ? -17.047 -2.465 -5.488 1 70.38 215 ALA A CA 1
ATOM 1512 C C . ALA A 1 215 ? -15.992 -1.771 -6.344 1 70.38 215 ALA A C 1
ATOM 1514 O O . ALA A 1 215 ? -14.867 -2.252 -6.457 1 70.38 215 ALA A O 1
ATOM 1515 N N . ALA A 1 216 ? -16.359 -0.602 -6.855 1 75.5 216 ALA A N 1
ATOM 1516 C CA . ALA A 1 216 ? -15.422 0.139 -7.699 1 75.5 216 ALA A CA 1
ATOM 1517 C C . ALA A 1 216 ? -14.219 0.62 -6.895 1 75.5 216 ALA A C 1
ATOM 1519 O O . ALA A 1 216 ? -13.086 0.547 -7.363 1 75.5 216 ALA A O 1
ATOM 1520 N N . ASP A 1 217 ? -14.5 0.968 -5.723 1 78.56 217 ASP A N 1
ATOM 1521 C CA . ASP A 1 217 ? -13.414 1.452 -4.871 1 78.56 217 ASP A CA 1
ATOM 1522 C C . ASP A 1 217 ? -12.445 0.325 -4.523 1 78.56 217 ASP A C 1
ATOM 1524 O O . ASP A 1 217 ? -11.227 0.529 -4.508 1 78.56 217 ASP A O 1
ATOM 1528 N N . ALA A 1 218 ? -13.047 -0.763 -4.316 1 79.69 218 ALA A N 1
ATOM 1529 C CA . ALA A 1 218 ? -12.219 -1.922 -4.004 1 79.69 218 ALA A CA 1
ATOM 1530 C C . ALA A 1 218 ? -11.344 -2.311 -5.195 1 79.69 218 ALA A C 1
ATOM 1532 O O . ALA A 1 218 ? -10.18 -2.68 -5.023 1 79.69 218 ALA A O 1
ATOM 1533 N N . GLN A 1 219 ? -11.906 -2.232 -6.332 1 84.06 219 GLN A N 1
ATOM 1534 C CA . GLN A 1 219 ? -11.148 -2.553 -7.535 1 84.06 219 GLN A CA 1
ATOM 1535 C C . GLN A 1 219 ? -10.039 -1.526 -7.773 1 84.06 219 GLN A C 1
ATOM 1537 O O . GLN A 1 219 ? -8.938 -1.88 -8.203 1 84.06 219 GLN A O 1
ATOM 1542 N N . LEU A 1 220 ? -10.367 -0.291 -7.52 1 83.31 220 LEU A N 1
ATOM 1543 C CA . LEU A 1 220 ? -9.359 0.754 -7.645 1 83.31 220 LEU A CA 1
ATOM 1544 C C . LEU A 1 220 ? -8.219 0.525 -6.66 1 83.31 220 LEU A C 1
ATOM 1546 O O . LEU A 1 220 ? -7.051 0.711 -7.008 1 83.31 220 LEU A O 1
ATOM 1550 N N . ALA A 1 221 ? -8.633 0.122 -5.508 1 86.69 221 ALA A N 1
ATOM 1551 C CA . ALA A 1 221 ? -7.617 -0.156 -4.496 1 86.69 221 ALA A CA 1
ATOM 1552 C C . ALA A 1 221 ? -6.75 -1.342 -4.906 1 86.69 221 ALA A C 1
ATOM 1554 O O . ALA A 1 221 ? -5.527 -1.315 -4.723 1 86.69 221 ALA A O 1
ATOM 1555 N N . LYS A 1 222 ? -7.363 -2.314 -5.426 1 87.81 222 LYS A N 1
ATOM 1556 C CA . LYS A 1 222 ? -6.605 -3.467 -5.902 1 87.81 222 LYS A CA 1
ATOM 1557 C C . LYS A 1 222 ? -5.66 -3.068 -7.031 1 87.81 222 LYS A C 1
ATOM 1559 O O . LYS A 1 222 ? -4.473 -3.402 -7.004 1 87.81 222 LYS A O 1
ATOM 1564 N N . ARG A 1 223 ? -6.199 -2.359 -7.949 1 89.44 223 ARG A N 1
ATOM 1565 C CA . ARG A 1 223 ? -5.418 -1.902 -9.094 1 89.44 223 ARG A CA 1
ATOM 1566 C C . ARG A 1 223 ? -4.176 -1.14 -8.641 1 89.44 223 ARG A C 1
ATOM 1568 O O . ARG A 1 223 ? -3.105 -1.281 -9.227 1 89.44 223 ARG A O 1
ATOM 1575 N N . ALA A 1 224 ? -4.41 -0.441 -7.535 1 91.94 224 ALA A N 1
ATOM 1576 C CA . ALA A 1 224 ? -3.336 0.417 -7.039 1 91.94 224 ALA A CA 1
ATOM 1577 C C . ALA A 1 224 ? -2.416 -0.35 -6.094 1 91.94 224 ALA A C 1
ATOM 1579 O O . ALA A 1 224 ? -1.397 0.18 -5.645 1 91.94 224 ALA A O 1
ATOM 1580 N N . GLY A 1 225 ? -2.746 -1.561 -5.832 1 92.06 225 GLY A N 1
ATOM 1581 C CA . GLY A 1 225 ? -1.876 -2.389 -5.012 1 92.06 225 GLY A CA 1
ATOM 1582 C C . GLY A 1 225 ? -2.127 -2.227 -3.525 1 92.06 225 GLY A C 1
ATOM 1583 O O . GLY A 1 225 ? -1.264 -2.551 -2.705 1 92.06 225 GLY A O 1
ATOM 1584 N N . HIS A 1 226 ? -3.277 -1.746 -3.145 1 90.25 226 HIS A N 1
ATOM 1585 C CA . HIS A 1 226 ? -3.555 -1.47 -1.739 1 90.25 226 HIS A CA 1
ATOM 1586 C C . HIS A 1 226 ? -4.496 -2.512 -1.147 1 90.25 226 HIS A C 1
ATOM 1588 O O . HIS A 1 226 ? -4.891 -2.41 0.017 1 90.25 226 HIS A O 1
ATOM 1594 N N . GLU A 1 227 ? -4.82 -3.5 -1.937 1 86.69 227 GLU A N 1
ATOM 1595 C CA . GLU A 1 227 ? -5.508 -4.652 -1.361 1 86.69 227 GLU A CA 1
ATOM 1596 C C . GLU A 1 227 ? -4.512 -5.68 -0.832 1 86.69 227 GLU A C 1
ATOM 1598 O O . GLU A 1 227 ? -3.826 -6.348 -1.61 1 86.69 227 GLU A O 1
ATOM 1603 N N . LEU A 1 228 ? -4.539 -5.797 0.462 1 89.81 228 LEU A N 1
ATOM 1604 C CA . LEU A 1 228 ? -3.621 -6.758 1.065 1 89.81 228 LEU A CA 1
ATOM 1605 C C . LEU A 1 228 ? -4.258 -8.141 1.143 1 89.81 228 LEU A C 1
ATOM 1607 O O . LEU A 1 228 ? -5.441 -8.266 1.455 1 89.81 228 LEU A O 1
ATOM 1611 N N . SER A 1 229 ? -3.432 -9.164 0.822 1 87.81 229 SER A N 1
ATOM 1612 C CA . SER A 1 229 ? -3.92 -10.531 0.974 1 87.81 229 SER A CA 1
ATOM 1613 C C . SER A 1 229 ? -4.25 -10.836 2.43 1 87.81 229 SER A C 1
ATOM 1615 O O . SER A 1 229 ? -5.199 -11.57 2.715 1 87.81 229 SER A O 1
ATOM 1617 N N . LYS A 1 230 ? -3.506 -10.266 3.328 1 91.5 230 LYS A N 1
ATOM 1618 C CA . LYS A 1 230 ? -3.734 -10.422 4.762 1 91.5 230 LYS A CA 1
ATOM 1619 C C . LYS A 1 230 ? -4.285 -9.141 5.375 1 91.5 230 LYS A C 1
ATOM 1621 O O . LYS A 1 230 ? -3.742 -8.641 6.363 1 91.5 230 LYS A O 1
ATOM 1626 N N . SER A 1 231 ? -5.438 -8.75 4.918 1 90.69 231 SER A N 1
ATOM 1627 C CA . SER A 1 231 ? -6.074 -7.492 5.305 1 90.69 231 SER A CA 1
ATOM 1628 C C . SER A 1 231 ? -6.352 -7.449 6.805 1 90.69 231 SER A C 1
ATOM 1630 O O . SER A 1 231 ? -6.52 -6.371 7.379 1 90.69 231 SER A O 1
ATOM 1632 N N . ARG A 1 232 ? -6.355 -8.602 7.457 1 92.19 232 ARG A N 1
ATOM 1633 C CA . ARG A 1 232 ? -6.613 -8.664 8.891 1 92.19 232 ARG A CA 1
ATOM 1634 C C . ARG A 1 232 ? -5.594 -7.832 9.664 1 92.19 232 ARG A C 1
ATOM 1636 O O . ARG A 1 232 ? -5.918 -7.254 10.703 1 92.19 232 ARG A O 1
ATOM 1643 N N . PHE A 1 233 ? -4.426 -7.777 9.18 1 92.44 233 PHE A N 1
ATOM 1644 C CA . PHE A 1 233 ? -3.391 -7.055 9.914 1 92.44 233 PHE A CA 1
ATOM 1645 C C . PHE A 1 233 ? -3.605 -5.551 9.812 1 92.44 233 PHE A C 1
ATOM 1647 O O . PHE A 1 233 ? -3.262 -4.805 10.734 1 92.44 233 PHE A O 1
ATOM 1654 N N . LEU A 1 234 ? -4.152 -5.113 8.664 1 92.81 234 LEU A N 1
ATOM 1655 C CA . LEU A 1 234 ? -4.578 -3.721 8.555 1 92.81 234 LEU A CA 1
ATOM 1656 C C . LEU A 1 234 ? -5.773 -3.443 9.453 1 92.81 234 LEU A C 1
ATOM 1658 O O . LEU A 1 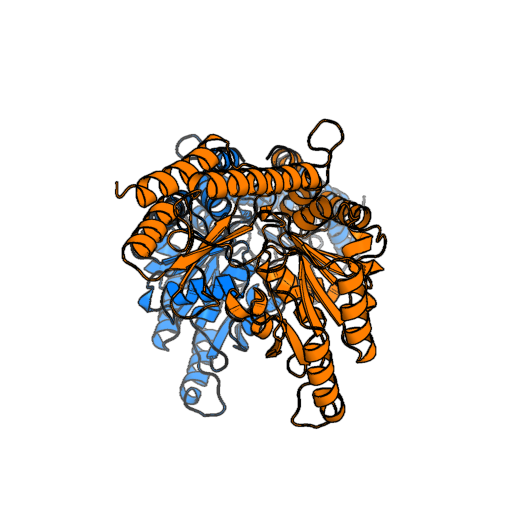234 ? -5.785 -2.455 10.195 1 92.81 234 LEU A O 1
ATOM 1662 N N . ALA A 1 235 ? -6.688 -4.34 9.422 1 94.75 235 ALA A N 1
ATOM 1663 C CA . ALA A 1 235 ? -7.93 -4.215 10.18 1 94.75 235 ALA A CA 1
ATOM 1664 C C . ALA A 1 235 ? -7.664 -4.238 11.68 1 94.75 235 ALA A C 1
ATOM 1666 O O . ALA A 1 235 ? -8.266 -3.475 12.438 1 94.75 235 ALA A O 1
ATOM 1667 N N . ALA A 1 236 ? -6.777 -5.094 12.102 1 95.62 236 ALA A N 1
ATOM 1668 C CA . ALA A 1 236 ? -6.465 -5.227 13.523 1 95.62 236 ALA A CA 1
ATOM 1669 C C . ALA A 1 236 ? -5.922 -3.918 14.086 1 95.62 236 ALA A C 1
ATOM 1671 O O . ALA A 1 236 ? -6.188 -3.576 15.242 1 95.62 236 ALA A O 1
ATOM 1672 N N . GLN A 1 237 ? -5.141 -3.244 13.297 1 96.88 237 GLN A N 1
ATOM 1673 C CA . GLN A 1 237 ? -4.598 -1.962 13.734 1 96.88 237 GLN A CA 1
ATOM 1674 C C . GLN A 1 237 ? -5.711 -0.938 13.945 1 96.88 237 GLN A C 1
ATOM 1676 O O . GLN A 1 237 ? -5.73 -0.239 14.961 1 96.88 237 GLN A O 1
ATOM 1681 N N . ILE A 1 238 ? -6.645 -0.872 13 1 97.5 238 ILE A N 1
ATOM 1682 C CA . ILE A 1 238 ? -7.75 0.076 13.062 1 97.5 238 ILE A CA 1
ATOM 1683 C C . ILE A 1 238 ? -8.633 -0.245 14.266 1 97.5 238 ILE A C 1
ATOM 1685 O O . ILE A 1 238 ? -9.016 0.653 15.023 1 97.5 238 ILE A O 1
ATOM 1689 N N . CYS A 1 239 ? -8.867 -1.532 14.453 1 97 239 CYS A N 1
ATOM 1690 C CA . CYS A 1 239 ? -9.672 -1.958 15.602 1 97 239 CYS A CA 1
ATOM 1691 C C . CYS A 1 239 ? -9.016 -1.53 16.906 1 97 239 CYS A C 1
ATOM 1693 O O . CYS A 1 239 ? -9.68 -0.98 17.781 1 97 239 CYS A O 1
ATOM 1695 N N . ALA A 1 240 ? -7.777 -1.783 17.016 1 96.94 240 ALA A N 1
ATOM 1696 C CA . ALA A 1 240 ? -7.062 -1.444 18.25 1 96.94 240 ALA A CA 1
ATOM 1697 C C . ALA A 1 240 ? -7.07 0.062 18.484 1 96.94 240 ALA A C 1
ATOM 1699 O O . ALA A 1 240 ? -7.23 0.514 19.625 1 96.94 240 ALA A O 1
ATOM 1700 N N . TYR A 1 241 ? -6.898 0.833 17.453 1 97.88 241 TYR A N 1
ATOM 1701 C CA . TYR A 1 241 ? -6.848 2.289 17.531 1 97.88 241 TYR A CA 1
ATOM 1702 C C . TYR A 1 241 ? -8.172 2.855 18.031 1 97.88 241 TYR A C 1
ATOM 1704 O O . TYR A 1 241 ? -8.195 3.855 18.75 1 97.88 241 TYR A O 1
ATOM 1712 N N . LEU A 1 242 ? -9.234 2.172 17.672 1 97.94 242 LEU A N 1
ATOM 1713 C CA . LEU A 1 242 ? -10.57 2.674 17.984 1 97.94 242 LEU A CA 1
ATOM 1714 C C . LEU A 1 242 ? -11.102 2.039 19.266 1 97.94 242 LEU A C 1
ATOM 1716 O O . LEU A 1 242 ? -12.18 2.406 19.75 1 97.94 242 LEU A O 1
ATOM 1720 N N . ALA A 1 243 ? -10.352 1.122 19.812 1 95.75 243 ALA A N 1
ATOM 1721 C CA . ALA A 1 243 ? -10.75 0.428 21.031 1 95.75 243 ALA A CA 1
ATOM 1722 C C . ALA A 1 243 ? -10.211 1.139 22.266 1 95.75 243 ALA A C 1
ATOM 1724 O O . ALA A 1 243 ? -9.477 2.121 22.156 1 95.75 243 ALA A O 1
ATOM 1725 N N . ASP A 1 244 ? -10.594 0.585 23.359 1 89.31 244 ASP A N 1
ATOM 1726 C CA . ASP A 1 244 ? -10.148 1.122 24.656 1 89.31 244 ASP A CA 1
ATOM 1727 C C . ASP A 1 244 ? -8.648 0.923 24.844 1 89.31 244 ASP A C 1
ATOM 1729 O O . ASP A 1 244 ? -8.156 -0.204 24.781 1 89.31 244 ASP A O 1
ATOM 1733 N N . GLY A 1 245 ? -7.945 1.989 25.031 1 82.69 245 GLY A N 1
ATOM 1734 C CA . GLY A 1 245 ? -6.508 1.963 25.25 1 82.69 245 GLY A CA 1
ATOM 1735 C C . GLY A 1 245 ? -6.133 1.97 26.719 1 82.69 245 GLY A C 1
ATOM 1736 O O . GLY A 1 245 ? -4.965 2.172 27.062 1 82.69 245 GLY A O 1
ATOM 1737 N N . GLY A 1 246 ? -7.082 1.86 27.5 1 83.94 246 GLY A N 1
ATOM 1738 C CA . GLY A 1 246 ? -6.918 1.95 28.938 1 83.94 246 GLY A CA 1
ATOM 1739 C C . GLY A 1 246 ? -7.848 2.961 29.594 1 83.94 246 GLY A C 1
ATOM 1740 O O . GLY A 1 246 ? -8.008 4.074 29.078 1 83.94 246 GLY A O 1
ATOM 1741 N N . GLY A 1 247 ? -8.531 2.639 30.75 1 89.75 247 GLY A N 1
ATOM 1742 C CA . GLY A 1 247 ? -9.367 3.541 31.516 1 89.75 247 GLY A CA 1
ATOM 1743 C C . GLY A 1 247 ? -10.656 3.918 30.812 1 89.75 247 GLY A C 1
ATOM 1744 O O . GLY A 1 247 ? -11.211 4.988 31.062 1 89.75 247 GLY A O 1
ATOM 1745 N N . GLY A 1 248 ? -11 3.232 29.812 1 92.06 248 GLY A N 1
ATOM 1746 C CA . GLY A 1 248 ? -12.242 3.516 29.109 1 92.06 248 GLY A CA 1
ATOM 1747 C C . GLY A 1 248 ? -12.094 4.57 28.031 1 92.06 248 GLY A C 1
ATOM 1748 O O . GLY A 1 248 ? -13.086 5.102 27.531 1 92.06 248 GLY A O 1
ATOM 1749 N N . VAL A 1 249 ? -10.898 4.984 27.719 1 94.94 249 VAL A N 1
ATOM 1750 C CA . VAL A 1 249 ? -10.625 5.977 26.688 1 94.94 249 VAL A CA 1
ATOM 1751 C C . VAL A 1 249 ? -10.039 5.289 25.453 1 94.94 249 VAL A C 1
ATOM 1753 O O . VAL A 1 249 ? -9.016 4.605 25.547 1 94.94 249 VAL A O 1
ATOM 1756 N N . PRO A 1 250 ? -10.711 5.488 24.391 1 96.69 250 PRO A N 1
ATOM 1757 C CA . PRO A 1 250 ? -10.141 4.883 23.188 1 96.69 250 PRO A CA 1
ATOM 1758 C C . PRO A 1 250 ? -8.734 5.391 22.875 1 96.69 250 PRO A C 1
ATOM 1760 O O . PRO A 1 250 ? -8.422 6.555 23.141 1 96.69 250 PRO A O 1
ATOM 1763 N N . LEU A 1 251 ? -7.918 4.57 22.25 1 96.75 251 LEU A N 1
ATOM 1764 C CA . LEU A 1 251 ? -6.531 4.91 21.969 1 96.75 251 LEU A CA 1
ATOM 1765 C C . LEU A 1 251 ? -6.445 6.145 21.078 1 96.75 251 LEU A C 1
ATOM 1767 O O . LEU A 1 251 ? -5.539 6.969 21.234 1 96.75 251 LEU A O 1
ATOM 1771 N N . TRP A 1 252 ? -7.383 6.262 20.094 1 97.94 252 TRP A N 1
ATOM 1772 C CA . TRP A 1 252 ? -7.332 7.402 19.188 1 97.94 252 TRP A CA 1
ATOM 1773 C C . TRP A 1 252 ? -7.434 8.711 19.953 1 97.94 252 TRP A C 1
ATOM 1775 O O . TRP A 1 252 ? -6.746 9.688 19.641 1 97.94 252 TRP A O 1
ATOM 1785 N N . ARG A 1 253 ? -8.227 8.742 20.969 1 97.94 253 ARG A N 1
ATOM 1786 C CA . ARG A 1 253 ? -8.453 9.953 21.734 1 97.94 253 ARG A CA 1
ATOM 1787 C C . ARG A 1 253 ? -7.258 10.273 22.625 1 97.94 253 ARG A C 1
ATOM 1789 O O . ARG A 1 253 ? -6.797 11.414 22.672 1 97.94 253 ARG A O 1
ATOM 1796 N N . SER A 1 254 ? -6.758 9.234 23.344 1 97.44 254 SER A N 1
ATOM 1797 C CA . SER A 1 254 ? -5.609 9.469 24.219 1 97.44 254 SER A CA 1
ATOM 1798 C C . SER A 1 254 ? -4.383 9.891 23.406 1 97.44 254 SER A C 1
ATOM 1800 O O . SER A 1 254 ? -3.625 10.758 23.844 1 97.44 254 SER A O 1
ATOM 1802 N N . SER A 1 255 ? -4.203 9.273 22.25 1 97.38 255 SER A N 1
ATOM 1803 C CA . SER A 1 255 ? -3.09 9.633 21.375 1 97.38 255 SER A CA 1
ATOM 1804 C C . SER A 1 255 ? -3.178 11.086 20.922 1 97.38 255 SER A C 1
ATOM 1806 O O . SER A 1 255 ? -2.186 11.82 20.984 1 97.38 255 SER A O 1
ATOM 1808 N N . ALA A 1 256 ? -4.34 11.492 20.5 1 98.44 256 ALA A N 1
ATOM 1809 C CA . ALA A 1 256 ? -4.539 12.852 20.016 1 98.44 256 ALA A CA 1
ATOM 1810 C C . ALA A 1 256 ? -4.391 13.867 21.141 1 98.44 256 ALA A C 1
ATOM 1812 O O . ALA A 1 256 ? -3.783 14.922 20.953 1 98.44 256 ALA A O 1
ATOM 1813 N N . GLU A 1 257 ? -4.941 13.555 22.297 1 98.12 257 GLU A N 1
ATOM 1814 C CA . GLU A 1 257 ? -4.859 14.438 23.453 1 98.12 257 GLU A CA 1
ATOM 1815 C C . GLU A 1 257 ? -3.41 14.656 23.875 1 98.12 257 GLU A C 1
ATOM 1817 O O . GLU A 1 257 ? -3.006 15.781 24.172 1 98.12 257 GLU A O 1
ATOM 1822 N N . ARG A 1 258 ? -2.658 13.617 23.906 1 97.62 258 ARG A N 1
ATOM 1823 C CA . ARG A 1 258 ? -1.257 13.711 24.297 1 97.62 258 ARG A CA 1
ATOM 1824 C C . ARG A 1 258 ? -0.459 14.547 23.312 1 97.62 258 ARG A C 1
ATOM 1826 O O . ARG A 1 258 ? 0.356 15.383 23.703 1 97.62 258 ARG A O 1
ATOM 1833 N N . ALA A 1 259 ? -0.689 14.297 22.047 1 98.44 259 ALA A N 1
ATOM 1834 C CA . ALA A 1 259 ? 0.025 15.047 21.016 1 98.44 259 ALA A CA 1
ATOM 1835 C C . ALA A 1 259 ? -0.289 16.531 21.109 1 98.44 259 ALA A C 1
ATOM 1837 O O . ALA A 1 259 ? 0.618 17.375 21.078 1 98.44 259 ALA A O 1
ATOM 1838 N N . ASN A 1 260 ? -1.575 16.844 21.219 1 98.81 260 ASN A N 1
ATOM 1839 C CA . ASN A 1 260 ? -2 18.234 21.328 1 98.81 260 ASN A CA 1
ATOM 1840 C C . ASN A 1 260 ? -1.458 18.891 22.594 1 98.81 260 ASN A C 1
ATOM 1842 O O . ASN A 1 260 ? -1.017 20.047 22.562 1 98.81 260 ASN A O 1
ATOM 1846 N N . ALA A 1 261 ? -1.482 18.172 23.672 1 98.69 261 ALA A N 1
ATOM 1847 C CA . ALA A 1 261 ? -1.015 18.719 24.953 1 98.69 261 ALA A CA 1
ATOM 1848 C C . ALA A 1 261 ? 0.482 19.016 24.906 1 98.69 261 ALA A C 1
ATOM 1850 O O . ALA A 1 261 ? 0.937 20.031 25.438 1 98.69 261 ALA A O 1
ATOM 1851 N N . SER A 1 262 ? 1.209 18.062 24.344 1 98.56 262 SER A N 1
ATOM 1852 C CA . SER A 1 262 ? 2.646 18.281 24.203 1 98.56 262 SER A CA 1
ATOM 1853 C C . SER A 1 262 ? 2.949 19.516 23.375 1 98.56 262 SER A C 1
ATOM 1855 O O . SER A 1 262 ? 3.875 20.266 23.672 1 98.56 262 SER A O 1
ATOM 1857 N N . ALA A 1 263 ? 2.201 19.672 22.328 1 98.75 263 ALA A N 1
ATOM 1858 C CA . ALA A 1 263 ? 2.389 20.859 21.469 1 98.75 263 ALA A CA 1
ATOM 1859 C C . ALA A 1 263 ? 2.08 22.141 22.234 1 98.75 263 ALA A C 1
ATOM 1861 O O . ALA A 1 263 ? 2.805 23.125 22.109 1 98.75 263 ALA A O 1
ATOM 1862 N N . ALA A 1 264 ? 1.016 22.156 22.969 1 98.69 264 ALA A N 1
ATOM 1863 C CA . ALA A 1 264 ? 0.637 23.312 23.766 1 98.69 264 ALA A CA 1
ATOM 1864 C C . ALA A 1 264 ? 1.71 23.641 24.797 1 98.69 264 ALA A C 1
ATOM 1866 O O . ALA A 1 264 ? 2.053 24.812 24.984 1 98.69 264 ALA A O 1
ATOM 1867 N N . ASP A 1 265 ? 2.168 22.625 25.453 1 98.62 265 ASP A N 1
ATOM 1868 C CA . ASP A 1 265 ? 3.23 22.812 26.438 1 98.62 265 ASP A CA 1
ATOM 1869 C C . ASP A 1 265 ? 4.496 23.359 25.781 1 98.62 265 ASP A C 1
ATOM 1871 O O . ASP A 1 265 ? 5.117 24.281 26.297 1 98.62 265 ASP A O 1
ATOM 1875 N N . LEU A 1 266 ? 4.855 22.719 24.672 1 98.69 266 LEU A N 1
ATOM 1876 C CA . LEU A 1 266 ? 6.031 23.172 23.938 1 98.69 266 LEU A CA 1
ATOM 1877 C C . LEU A 1 266 ? 5.891 24.625 23.516 1 98.69 266 LEU A C 1
ATOM 1879 O O . LEU A 1 266 ? 6.832 25.406 23.656 1 98.69 266 LEU A O 1
ATOM 1883 N N . ALA A 1 267 ? 4.738 24.984 23 1 98.56 267 ALA A N 1
ATOM 1884 C CA . ALA A 1 267 ? 4.488 26.359 22.578 1 98.56 267 ALA A CA 1
ATOM 1885 C C . ALA A 1 267 ? 4.668 27.328 23.75 1 98.56 267 ALA A C 1
ATOM 1887 O O . ALA A 1 267 ? 5.328 28.359 23.594 1 98.56 267 ALA A O 1
ATOM 1888 N N . ARG A 1 268 ? 4.109 27.016 24.891 1 98.12 268 ARG A N 1
ATOM 1889 C CA . ARG A 1 268 ? 4.211 27.859 26.062 1 98.12 268 ARG A CA 1
ATOM 1890 C C . ARG A 1 268 ? 5.668 28.047 26.484 1 98.12 268 ARG A C 1
ATOM 1892 O O . ARG A 1 268 ? 6.098 29.156 26.781 1 98.12 268 ARG A O 1
ATOM 1899 N N . ARG A 1 269 ? 6.352 27 26.453 1 98.06 269 ARG A N 1
ATOM 1900 C CA . ARG A 1 269 ? 7.738 27.031 26.906 1 98.06 269 ARG A CA 1
ATOM 1901 C C . ARG A 1 269 ? 8.617 27.781 25.906 1 98.06 269 ARG A C 1
ATOM 1903 O O . ARG A 1 269 ? 9.555 28.484 26.297 1 98.06 269 ARG A O 1
ATOM 1910 N N . LEU A 1 270 ? 8.383 27.531 24.641 1 97.19 270 LEU A N 1
ATOM 1911 C CA . LEU A 1 270 ? 9.133 28.25 23.625 1 97.19 270 LEU A CA 1
ATOM 1912 C C . LEU A 1 270 ? 8.883 29.75 23.734 1 97.19 270 LEU A C 1
ATOM 1914 O O . LEU A 1 270 ? 9.812 30.547 23.609 1 97.19 270 LEU A O 1
ATOM 1918 N N . GLU A 1 271 ? 7.652 30.156 23.969 1 96.06 271 GLU A N 1
ATOM 1919 C CA . GLU A 1 271 ? 7.312 31.562 24.125 1 96.06 271 GLU A CA 1
ATOM 1920 C C . GLU A 1 271 ? 8.008 32.156 25.359 1 96.06 271 GLU A C 1
ATOM 1922 O O . GLU A 1 271 ? 8.523 33.281 25.297 1 96.06 271 GLU A O 1
ATOM 1927 N N . ALA A 1 272 ? 8.008 31.391 26.375 1 95.44 272 ALA A N 1
ATOM 1928 C CA . ALA A 1 272 ? 8.664 31.844 27.594 1 95.44 272 ALA A CA 1
ATOM 1929 C C . ALA A 1 272 ? 10.164 32.031 27.375 1 95.44 272 ALA A C 1
ATOM 1931 O O . ALA A 1 272 ? 10.758 33 27.828 1 95.44 272 ALA A O 1
ATOM 1932 N N . ALA A 1 273 ? 10.703 31.047 26.703 1 94.44 273 ALA A N 1
ATOM 1933 C CA . ALA A 1 273 ? 12.133 31.094 26.422 1 94.44 273 ALA A CA 1
ATOM 1934 C C . ALA A 1 273 ? 12.484 32.281 25.531 1 94.44 273 ALA A C 1
ATOM 1936 O O . ALA A 1 273 ? 13.562 32.875 25.672 1 94.44 273 ALA A O 1
ATOM 1937 N N . ALA A 1 274 ? 11.617 32.562 24.719 1 93.44 274 ALA A N 1
ATOM 1938 C CA . ALA A 1 274 ? 11.875 33.625 23.75 1 93.44 274 ALA A CA 1
ATOM 1939 C C . ALA A 1 274 ? 11.531 35 24.328 1 93.44 274 ALA A C 1
ATOM 1941 O O . ALA A 1 274 ? 11.805 36.031 23.719 1 93.44 274 ALA A O 1
ATOM 1942 N N . ALA A 1 275 ? 11.047 34.844 25.594 1 88.75 275 ALA A N 1
ATOM 1943 C CA . ALA A 1 275 ? 10.656 36.094 26.234 1 88.75 275 ALA A CA 1
ATOM 1944 C C . ALA A 1 275 ? 11.844 37.031 26.391 1 88.75 275 ALA A C 1
ATOM 1946 O O . ALA A 1 275 ? 12.93 36.594 26.797 1 88.75 275 ALA A O 1
ATOM 1947 N N . GLY A 1 276 ? 11.867 38.188 25.844 1 83.75 276 GLY A N 1
ATOM 1948 C CA . GLY A 1 276 ? 12.93 39.188 25.969 1 83.75 276 GLY A CA 1
ATOM 1949 C C . GLY A 1 276 ? 13.711 39.375 24.688 1 83.75 276 GLY A C 1
ATOM 1950 O O . GLY A 1 276 ? 14.594 40.25 24.609 1 83.75 276 GLY A O 1
ATOM 1951 N N . TYR A 1 277 ? 13.547 38.344 23.922 1 83.25 277 TYR A N 1
ATOM 1952 C CA . TYR A 1 277 ? 14.203 38.5 22.625 1 83.25 277 TYR A CA 1
ATOM 1953 C C . TYR A 1 277 ? 13.242 39.031 21.578 1 83.25 277 TYR A C 1
ATOM 1955 O O . TYR A 1 277 ? 13.414 38.781 20.391 1 83.25 277 TYR A O 1
ATOM 1963 N N . ASP A 1 278 ? 12.453 39.938 21.844 1 65.19 278 ASP A N 1
ATOM 1964 C CA . ASP A 1 278 ? 11.375 40.5 21.031 1 65.19 278 ASP A CA 1
ATOM 1965 C C . ASP A 1 278 ? 11.617 40.25 19.547 1 65.19 278 ASP A C 1
ATOM 1967 O O . ASP A 1 278 ? 12.328 39.312 19.172 1 65.19 278 ASP A O 1
ATOM 1971 N N . GLY A 1 279 ? 11.359 40.906 18.547 1 65.56 279 GLY A N 1
ATOM 1972 C CA . GLY A 1 279 ? 11.406 40.938 17.094 1 65.56 279 GLY A CA 1
ATOM 1973 C C . GLY A 1 279 ? 12.57 40.156 16.531 1 65.56 279 GLY A C 1
ATOM 1974 O O . GLY A 1 279 ? 12.602 39.844 15.336 1 65.56 279 GLY A O 1
ATOM 1975 N N . ASP A 1 280 ? 13.375 39.594 17.453 1 78.5 280 ASP A N 1
ATOM 1976 C CA . ASP A 1 280 ? 14.594 38.969 16.969 1 78.5 280 ASP A CA 1
ATOM 1977 C C . ASP A 1 280 ? 14.562 37.469 17.203 1 78.5 280 ASP A C 1
ATOM 1979 O O . ASP A 1 280 ? 15.555 36.75 16.969 1 78.5 280 ASP A O 1
ATOM 1983 N N . SER A 1 281 ? 13.508 36.969 17.656 1 91.12 281 SER A N 1
ATOM 1984 C CA . SER A 1 281 ? 13.375 35.531 17.859 1 91.12 281 SER A CA 1
ATOM 1985 C C . SER A 1 281 ? 12.406 34.938 16.859 1 91.12 281 SER A C 1
ATOM 1987 O O . SER A 1 281 ? 12.711 34.812 15.664 1 91.12 281 SER A O 1
ATOM 1989 N N . PHE A 1 282 ? 11.328 34.375 17.406 1 94.25 282 PHE A N 1
ATOM 1990 C CA . PHE A 1 282 ? 10.359 33.781 16.484 1 94.25 282 PHE A CA 1
ATOM 1991 C C . PHE A 1 282 ? 8.961 34.344 16.75 1 94.25 282 PHE A C 1
ATOM 1993 O O . PHE A 1 282 ? 8.711 34.906 17.797 1 94.25 282 PHE A O 1
ATOM 2000 N N . ARG A 1 283 ? 8.172 34.375 15.773 1 94.25 283 ARG A N 1
ATOM 2001 C CA . ARG A 1 283 ? 6.723 34.5 15.938 1 94.25 283 ARG A CA 1
ATOM 2002 C C . ARG A 1 283 ? 6.008 33.312 15.297 1 94.25 283 ARG A C 1
ATOM 2004 O O . ARG A 1 283 ? 6.578 32.625 14.453 1 94.25 283 ARG A O 1
ATOM 2011 N N . TRP A 1 284 ? 4.848 33.156 15.773 1 96.31 284 TRP A N 1
ATOM 2012 C CA . TRP A 1 284 ? 4.09 32.062 15.188 1 96.31 284 TRP A CA 1
ATOM 2013 C C . TRP A 1 284 ? 3.59 32.406 13.797 1 96.31 284 TRP A C 1
ATOM 2015 O O . TRP A 1 284 ? 2.943 33.438 13.609 1 96.31 284 TRP A O 1
ATOM 2025 N N . GLN A 1 285 ? 3.934 31.609 12.812 1 97 285 GLN A N 1
ATOM 2026 C CA . GLN A 1 285 ? 3.393 31.828 11.477 1 97 285 GLN A CA 1
ATOM 2027 C C . GLN A 1 285 ? 1.897 31.531 11.43 1 97 285 GLN A C 1
ATOM 2029 O O . GLN A 1 285 ? 1.147 32.188 10.711 1 97 285 GLN A O 1
ATOM 2034 N N . HIS A 1 286 ? 1.468 30.438 12.125 1 97.81 286 HIS A N 1
ATOM 2035 C CA . HIS A 1 286 ? 0.082 30.016 12.289 1 97.81 286 HIS A CA 1
ATOM 2036 C C . HIS A 1 286 ? -0.257 29.812 13.766 1 97.81 286 HIS A C 1
ATOM 2038 O O . HIS A 1 286 ? 0.616 29.469 14.562 1 97.81 286 HIS A O 1
ATOM 2044 N N . PRO A 1 287 ? -1.53 30.062 14.164 1 97.75 287 PRO A N 1
ATOM 2045 C CA . PRO A 1 287 ? -1.904 29.719 15.539 1 97.75 287 PRO A CA 1
ATOM 2046 C C . PRO A 1 287 ? -1.657 28.266 15.883 1 97.75 287 PRO A C 1
ATOM 2048 O O . PRO A 1 287 ? -1.882 27.375 15.039 1 97.75 287 PRO A O 1
ATOM 2051 N N . VAL A 1 288 ? -1.185 28.047 17.109 1 98.38 288 VAL A N 1
ATOM 2052 C CA . VAL A 1 288 ? -0.998 26.672 17.578 1 98.38 288 VAL A CA 1
ATOM 2053 C C . VAL A 1 288 ? -2.32 26.125 18.109 1 98.38 288 VAL A C 1
ATOM 2055 O O . VAL A 1 288 ? -2.721 26.438 19.234 1 98.38 288 VAL A O 1
ATOM 2058 N N . GLN A 1 289 ? -2.975 25.234 17.312 1 98.56 289 GLN A N 1
ATOM 2059 C CA . GLN A 1 289 ? -4.305 24.766 17.703 1 98.56 289 GLN A CA 1
ATOM 2060 C C . GLN A 1 289 ? -4.332 23.25 17.875 1 98.56 289 GLN A C 1
ATOM 2062 O O . GLN A 1 289 ? -5.258 22.719 18.484 1 98.56 289 GLN A O 1
ATOM 2067 N N . THR A 1 290 ? -3.326 22.578 17.297 1 98.56 290 THR A N 1
ATOM 2068 C CA . THR A 1 290 ? -3.217 21.141 17.438 1 98.56 290 THR A CA 1
ATOM 2069 C C . THR A 1 290 ? -1.775 20.734 17.734 1 98.56 290 THR A C 1
ATOM 2071 O O . THR A 1 290 ? -1.19 21.172 18.719 1 98.56 290 THR A O 1
ATOM 2074 N N . ASN A 1 291 ? -1.236 19.812 16.953 1 98.69 291 ASN A N 1
ATOM 2075 C CA . ASN A 1 291 ? 0.055 19.281 17.359 1 98.69 291 ASN A CA 1
ATOM 2076 C C . ASN A 1 291 ? 1.183 19.766 16.469 1 98.69 291 ASN A C 1
ATOM 2078 O O . ASN A 1 291 ? 2.277 19.203 16.469 1 98.69 291 ASN A O 1
ATOM 2082 N N . GLN A 1 292 ? 0.893 20.828 15.633 1 98.56 292 GLN A N 1
ATOM 2083 C CA . GLN A 1 292 ? 1.896 21.391 14.727 1 98.56 292 GLN A CA 1
ATOM 2084 C C . GLN A 1 292 ? 2.232 22.828 15.102 1 98.56 292 GLN A C 1
ATOM 2086 O O . GLN A 1 292 ? 1.341 23.625 15.422 1 98.56 292 GLN A O 1
ATOM 2091 N N . LEU A 1 293 ? 3.521 23.109 15.156 1 98.62 293 LEU A N 1
ATOM 2092 C CA . LEU A 1 293 ? 4.031 24.453 15.453 1 98.62 293 LEU A CA 1
ATOM 2093 C C . LEU A 1 293 ? 4.863 24.984 14.297 1 98.62 293 LEU A C 1
ATOM 2095 O O . LEU A 1 293 ? 5.723 24.281 13.758 1 98.62 293 LEU A O 1
ATOM 2099 N N . PHE A 1 294 ? 4.555 26.172 13.875 1 98.38 294 PHE A N 1
ATOM 2100 C CA . PHE A 1 294 ? 5.285 26.828 12.789 1 98.38 294 PHE A CA 1
ATOM 2101 C C . PHE A 1 294 ? 5.961 28.094 13.281 1 98.38 294 PHE A C 1
ATOM 2103 O O . PHE A 1 294 ? 5.297 29.109 13.516 1 98.38 294 PHE A O 1
ATOM 2110 N N . LEU A 1 295 ? 7.25 28.062 13.398 1 97.5 295 LEU A N 1
ATOM 2111 C CA . LEU A 1 295 ? 8.023 29.219 13.875 1 97.5 295 LEU A CA 1
ATOM 2112 C C . LEU A 1 295 ? 8.531 30.047 12.703 1 97.5 295 LEU A C 1
ATOM 2114 O O . LEU A 1 295 ? 9.312 29.562 11.883 1 97.5 295 LEU A O 1
ATOM 2118 N N . SER A 1 296 ? 8.039 31.234 12.539 1 97.06 296 SER A N 1
ATOM 2119 C CA . SER A 1 296 ? 8.578 32.219 11.602 1 97.06 296 SER A CA 1
ATOM 2120 C C . SER A 1 296 ? 9.797 32.938 12.18 1 97.06 296 SER A C 1
ATOM 2122 O O . SER A 1 296 ? 9.727 33.531 13.258 1 97.06 296 SER A O 1
ATOM 2124 N N . LEU A 1 297 ? 10.867 32.812 11.516 1 96.06 297 LEU A N 1
ATOM 2125 C CA . LEU A 1 297 ? 12.164 33.312 11.977 1 96.06 297 LEU A CA 1
ATOM 2126 C C . LEU A 1 297 ? 12.734 34.344 11.008 1 96.06 297 LEU A C 1
ATOM 2128 O O . LEU A 1 297 ? 12.555 34.219 9.789 1 96.06 297 LEU A O 1
ATOM 2132 N N . PRO A 1 298 ? 13.383 35.375 11.516 1 93.56 298 PRO A N 1
ATOM 2133 C CA . PRO A 1 298 ? 13.984 36.344 10.602 1 93.56 298 PRO A CA 1
ATOM 2134 C C . PRO A 1 298 ? 15.18 35.781 9.844 1 93.56 298 PRO A C 1
ATOM 2136 O O . PRO A 1 298 ? 15.906 34.938 10.367 1 93.56 298 PRO A O 1
ATOM 2139 N N . CYS A 1 299 ? 15.312 36.219 8.578 1 93.5 299 CYS A N 1
ATOM 2140 C CA . CYS A 1 299 ? 16.516 35.875 7.816 1 93.5 299 CYS A CA 1
ATOM 2141 C C . CYS A 1 299 ? 17.703 36.719 8.266 1 93.5 299 CYS A C 1
ATOM 2143 O O . CYS A 1 299 ? 18.172 37.594 7.535 1 93.5 299 CYS A O 1
ATOM 2145 N N . THR A 1 300 ? 18.219 36.531 9.391 1 92.62 300 THR A N 1
ATOM 2146 C CA . THR A 1 300 ? 19.406 37.125 10.023 1 92.62 300 THR A CA 1
ATOM 2147 C C . THR A 1 300 ? 20.344 36.031 10.531 1 92.62 300 THR A C 1
ATOM 2149 O O . THR A 1 300 ? 19.969 34.844 10.555 1 92.62 300 THR A O 1
ATOM 2152 N N . PRO A 1 301 ? 21.516 36.344 10.859 1 92.31 301 PRO A N 1
ATOM 2153 C CA . PRO A 1 301 ? 22.422 35.312 11.414 1 92.31 301 PRO A CA 1
ATOM 2154 C C . PRO A 1 301 ? 21.828 34.625 12.633 1 92.31 301 PRO A C 1
ATOM 2156 O O . PRO A 1 301 ? 22 33.406 12.789 1 92.31 301 PRO A O 1
ATOM 2159 N N . ARG A 1 302 ? 21.125 35.375 13.453 1 92.31 302 ARG A N 1
ATOM 2160 C CA . ARG A 1 302 ? 20.484 34.75 14.602 1 92.31 302 ARG A CA 1
ATOM 2161 C C . ARG A 1 302 ? 19.359 33.812 14.156 1 92.31 302 ARG A C 1
ATOM 2163 O O . ARG A 1 302 ? 19.203 32.719 14.688 1 92.31 302 ARG A O 1
ATOM 2170 N N . GLY A 1 303 ? 18.578 34.312 13.219 1 94.12 303 GLY A N 1
ATOM 2171 C CA . GLY A 1 303 ? 17.531 33.469 12.664 1 94.12 303 GLY A CA 1
ATOM 2172 C C . GLY A 1 303 ? 18.062 32.188 12.086 1 94.12 303 GLY A C 1
ATOM 2173 O O . GLY A 1 303 ? 17.484 31.109 12.281 1 94.12 303 GLY A O 1
ATOM 2174 N N . ASP A 1 304 ? 19.188 32.25 11.453 1 95.31 304 ASP A N 1
ATOM 2175 C CA . ASP A 1 304 ? 19.828 31.078 10.883 1 95.31 304 ASP A CA 1
ATOM 2176 C C . ASP A 1 304 ? 20.266 30.109 11.977 1 95.31 304 ASP A C 1
ATOM 2178 O O . ASP A 1 304 ? 20.156 28.891 11.812 1 95.31 304 ASP A O 1
ATOM 2182 N N . ALA A 1 305 ? 20.828 30.672 12.977 1 95.62 305 ALA A N 1
ATOM 2183 C CA . ALA A 1 305 ? 21.25 29.844 14.109 1 95.62 305 ALA A CA 1
ATOM 2184 C C . ALA A 1 305 ? 20.062 29.125 14.734 1 95.62 305 ALA A C 1
ATOM 2186 O O . ALA A 1 305 ? 20.172 27.969 15.148 1 95.62 305 ALA A O 1
ATOM 2187 N N . LEU A 1 306 ? 18.984 29.844 14.82 1 96.19 306 LEU A N 1
ATOM 2188 C CA . LEU A 1 306 ? 17.766 29.266 15.375 1 96.19 306 LEU A CA 1
ATOM 2189 C C . LEU A 1 306 ? 17.266 28.125 14.492 1 96.19 306 LEU A C 1
ATOM 2191 O O . LEU A 1 306 ? 16.859 27.078 15 1 96.19 306 LEU A O 1
ATOM 2195 N N . VAL A 1 307 ? 17.266 28.281 13.203 1 96.5 307 VAL A N 1
ATOM 2196 C CA . VAL A 1 307 ? 16.859 27.25 12.258 1 96.5 307 VAL A CA 1
ATOM 2197 C C . VAL A 1 307 ? 17.734 26.016 12.445 1 96.5 307 VAL A C 1
ATOM 2199 O O . VAL A 1 307 ? 17.219 24.891 12.516 1 96.5 307 VAL A O 1
ATOM 2202 N N . ARG A 1 308 ? 19.016 26.188 12.547 1 97.06 308 ARG A N 1
ATOM 2203 C CA . ARG A 1 308 ? 19.938 25.078 12.734 1 97.06 308 ARG A CA 1
ATOM 2204 C C . ARG A 1 308 ? 19.672 24.344 14.047 1 97.06 308 ARG A C 1
ATOM 2206 O O . ARG A 1 308 ? 19.641 23.125 14.086 1 97.06 308 ARG A O 1
ATOM 2213 N N . ALA A 1 309 ? 19.484 25.125 15.094 1 97.12 309 ALA A N 1
ATOM 2214 C CA . ALA A 1 309 ? 19.25 24.562 16.422 1 97.12 309 ALA A CA 1
ATOM 2215 C C . ALA A 1 309 ? 17.984 23.719 16.438 1 97.12 309 ALA A C 1
ATOM 2217 O O . ALA A 1 309 ? 17.984 22.594 16.953 1 97.12 309 ALA A O 1
ATOM 2218 N N . LEU A 1 310 ? 16.922 24.234 15.875 1 97 310 LEU A N 1
ATOM 2219 C CA . LEU A 1 310 ? 15.656 23.516 15.852 1 97 310 LEU A CA 1
ATOM 2220 C C . LEU A 1 310 ? 15.75 22.281 14.961 1 97 310 LEU A C 1
ATOM 2222 O O . LEU A 1 310 ? 15.094 21.281 15.227 1 97 310 LEU A O 1
ATOM 2226 N N . GLY A 1 311 ? 16.531 22.359 13.945 1 96.12 311 GLY A N 1
ATOM 2227 C CA . GLY A 1 311 ? 16.781 21.219 13.086 1 96.12 311 GLY A CA 1
ATOM 2228 C C . GLY A 1 311 ? 17.359 20.031 13.828 1 96.12 311 GLY A C 1
ATOM 2229 O O . GLY A 1 311 ? 17.062 18.875 13.508 1 96.12 311 GLY A O 1
ATOM 2230 N N . THR A 1 312 ? 18.203 20.266 14.844 1 95.38 312 THR A N 1
ATOM 2231 C CA . THR A 1 312 ? 18.875 19.219 15.578 1 95.38 312 THR A CA 1
ATOM 2232 C C . THR A 1 312 ? 17.891 18.453 16.453 1 95.38 312 THR A C 1
ATOM 2234 O O . THR A 1 312 ? 18.188 17.344 16.922 1 95.38 312 THR A O 1
ATOM 2237 N N . VAL A 1 313 ? 16.734 19.094 16.641 1 95 313 VAL A N 1
ATOM 2238 C CA . VAL A 1 313 ? 15.758 18.453 17.516 1 95 313 VAL A CA 1
ATOM 2239 C C . VAL A 1 313 ? 14.508 18.094 16.719 1 95 313 VAL A C 1
ATOM 2241 O O . VAL A 1 313 ? 13.406 18.047 17.266 1 95 313 VAL A O 1
ATOM 2244 N N . GLY A 1 314 ? 14.633 17.969 15.422 1 93.06 314 GLY A N 1
ATOM 2245 C CA . GLY A 1 314 ? 13.578 17.406 14.602 1 93.06 314 GLY A CA 1
ATOM 2246 C C . GLY A 1 314 ? 12.781 18.438 13.836 1 93.06 314 GLY A C 1
ATOM 2247 O O . GLY A 1 314 ? 11.82 18.109 13.148 1 93.06 314 GLY A O 1
ATOM 2248 N N . GLY A 1 315 ? 13.18 19.719 13.945 1 96.25 315 GLY A N 1
ATOM 2249 C CA . GLY A 1 315 ? 12.531 20.75 13.156 1 96.25 315 GLY A CA 1
ATOM 2250 C C . GLY A 1 315 ? 12.75 20.578 11.664 1 96.25 315 GLY A C 1
ATOM 2251 O O . GLY A 1 315 ? 13.836 20.203 11.227 1 96.25 315 GLY A O 1
ATOM 2252 N N . THR A 1 316 ? 11.695 20.859 10.891 1 95.31 316 THR A N 1
ATOM 2253 C CA . THR A 1 316 ? 11.789 20.75 9.445 1 95.31 316 THR A CA 1
ATOM 2254 C C . THR A 1 316 ? 11.539 22.109 8.789 1 95.31 316 THR A C 1
ATOM 2256 O O . THR A 1 316 ? 10.609 22.828 9.156 1 95.31 316 THR A O 1
ATOM 2259 N N . PRO A 1 317 ? 12.414 22.438 7.816 1 93.5 317 PRO A N 1
ATOM 2260 C CA . PRO A 1 317 ? 12.125 23.672 7.086 1 93.5 317 PRO A CA 1
ATOM 2261 C C . PRO A 1 317 ? 10.742 23.672 6.434 1 93.5 317 PRO A C 1
ATOM 2263 O O . PRO A 1 317 ? 10.297 22.625 5.938 1 93.5 317 PRO A O 1
ATOM 2266 N N . TRP A 1 318 ? 10.102 24.75 6.465 1 93.38 318 TRP A N 1
ATOM 2267 C CA . TRP A 1 318 ? 8.781 24.969 5.871 1 93.38 318 TRP A CA 1
ATOM 2268 C C . TRP A 1 318 ? 8.742 26.281 5.098 1 93.38 318 TRP A C 1
ATOM 2270 O O . TRP A 1 318 ? 9.625 27.125 5.254 1 93.38 318 TRP A O 1
ATOM 2280 N N . ASP A 1 319 ? 7.828 26.391 4.23 1 87.12 319 ASP A N 1
ATOM 2281 C CA . ASP A 1 319 ? 7.719 27.609 3.439 1 87.12 319 ASP A CA 1
ATOM 2282 C C . ASP A 1 319 ? 7.301 28.797 4.312 1 87.12 319 ASP A C 1
ATOM 2284 O O . ASP A 1 319 ? 6.41 28.672 5.156 1 87.12 319 ASP A O 1
ATOM 2288 N N . SER A 1 320 ? 7.914 29.922 4.035 1 92.19 320 SER A N 1
ATOM 2289 C CA . SER A 1 320 ? 7.539 31.141 4.734 1 92.19 320 SER A CA 1
ATOM 2290 C C . SER A 1 320 ? 6.426 31.875 3.998 1 92.19 320 SER A C 1
ATOM 2292 O O . SER A 1 320 ? 6.426 31.938 2.766 1 92.19 320 SER A O 1
ATOM 2294 N N . GLU A 1 321 ? 5.586 32.438 4.734 1 87.56 321 GLU A N 1
ATOM 2295 C CA . GLU A 1 321 ? 4.512 33.25 4.152 1 87.56 321 GLU A CA 1
ATOM 2296 C C . GLU A 1 321 ? 4.883 34.719 4.109 1 87.56 321 GLU A C 1
ATOM 2298 O O . GLU A 1 321 ? 4.102 35.562 3.635 1 87.56 321 GLU A O 1
ATOM 2303 N N . GLU A 1 322 ? 6.023 35.062 4.621 1 90.25 322 GLU A N 1
ATOM 2304 C CA . GLU A 1 322 ? 6.449 36.438 4.707 1 90.25 322 GLU A CA 1
ATOM 2305 C C . GLU A 1 322 ? 7.844 36.625 4.113 1 90.25 322 GLU A C 1
ATOM 2307 O O . GLU A 1 322 ? 8.75 35.844 4.379 1 90.25 322 GLU A O 1
ATOM 2312 N N . GLU A 1 323 ? 7.895 37.625 3.305 1 89.62 323 GLU A N 1
ATOM 2313 C CA . GLU A 1 323 ? 9.203 37.969 2.75 1 89.62 323 GLU A CA 1
ATOM 2314 C C . GLU A 1 323 ? 10.203 38.312 3.854 1 89.62 323 GLU A C 1
ATOM 2316 O O . GLU A 1 323 ? 9.852 38.969 4.824 1 89.62 323 GLU A O 1
ATOM 2321 N N . GLY A 1 324 ? 11.367 37.906 3.652 1 90.94 324 GLY A N 1
ATOM 2322 C CA . GLY A 1 324 ? 12.43 38.219 4.605 1 90.94 324 GLY A CA 1
ATOM 2323 C C . GLY A 1 324 ? 12.406 37.312 5.82 1 90.94 324 GLY A C 1
ATOM 2324 O O . GLY A 1 324 ? 13.148 37.531 6.781 1 90.94 324 GLY A O 1
ATOM 2325 N N . ARG A 1 325 ? 11.586 36.281 5.711 1 94.94 325 ARG A N 1
ATOM 2326 C CA . ARG A 1 325 ? 11.523 35.375 6.84 1 94.94 325 ARG A CA 1
ATOM 2327 C C . ARG A 1 325 ? 11.656 33.906 6.371 1 94.94 325 ARG A C 1
ATOM 2329 O O . ARG A 1 325 ? 11.609 33.656 5.172 1 94.94 325 ARG A O 1
ATOM 2336 N N . GLN A 1 326 ? 11.875 33 7.285 1 96 326 GLN A N 1
ATOM 2337 C CA . GLN A 1 326 ? 11.938 31.562 7.105 1 96 326 GLN A CA 1
ATOM 2338 C C . GLN A 1 326 ? 11.094 30.844 8.156 1 96 326 GLN A C 1
ATOM 2340 O O . GLN A 1 326 ? 10.664 31.453 9.141 1 96 326 GLN A O 1
ATOM 2345 N N . CYS A 1 327 ? 10.805 29.656 7.875 1 97.19 327 CYS A N 1
ATOM 2346 C CA . CYS A 1 327 ? 9.883 28.953 8.766 1 97.19 327 CYS A CA 1
ATOM 2347 C C . CYS A 1 327 ? 10.391 27.562 9.094 1 97.19 327 CYS A C 1
ATOM 2349 O O . CYS A 1 327 ? 10.945 26.875 8.227 1 97.19 327 CYS A O 1
ATOM 2351 N N . VAL A 1 328 ? 10.297 27.188 10.352 1 97.81 328 VAL A N 1
ATOM 2352 C CA . VAL A 1 328 ? 10.578 25.828 10.805 1 97.81 328 VAL A CA 1
ATOM 2353 C C . VAL A 1 328 ? 9.32 25.203 11.414 1 97.81 328 VAL A C 1
ATOM 2355 O O . VAL A 1 328 ? 8.602 25.875 12.164 1 97.81 328 VAL A O 1
ATOM 2358 N N . ARG A 1 329 ? 9.047 24.016 11.039 1 98.12 329 ARG A N 1
ATOM 2359 C CA . ARG A 1 329 ? 7.91 23.266 11.586 1 98.12 329 ARG A CA 1
ATOM 2360 C C . ARG A 1 329 ? 8.367 22.266 12.633 1 98.12 329 ARG A C 1
ATOM 2362 O O . ARG A 1 329 ? 9.344 21.547 12.422 1 98.12 329 ARG A O 1
ATOM 2369 N N . LEU A 1 330 ? 7.77 22.297 13.75 1 98.25 330 LEU A N 1
ATOM 2370 C CA . LEU A 1 330 ? 7.883 21.25 14.766 1 98.25 330 LEU A CA 1
ATOM 2371 C C . LEU A 1 330 ? 6.562 20.5 14.93 1 98.25 330 LEU A C 1
ATOM 2373 O O . LEU A 1 330 ? 5.492 21.109 14.891 1 98.25 330 LEU A O 1
ATOM 2377 N N . VAL A 1 331 ? 6.605 19.203 15.047 1 97.69 331 VAL A N 1
ATOM 2378 C CA . VAL A 1 331 ? 5.41 18.375 15.219 1 97.69 331 VAL A CA 1
ATOM 2379 C C . VAL A 1 331 ? 5.574 17.484 16.438 1 97.69 331 VAL A C 1
ATOM 2381 O O . VAL A 1 331 ? 6.586 16.781 16.578 1 97.69 331 VAL A O 1
ATOM 2384 N N . THR A 1 332 ? 4.629 17.547 17.375 1 97.94 332 THR A N 1
ATOM 2385 C CA . THR A 1 332 ? 4.605 16.594 18.484 1 97.94 332 THR A CA 1
ATOM 2386 C C . THR A 1 332 ? 3.717 15.398 18.156 1 97.94 332 THR A C 1
ATOM 2388 O O . THR A 1 332 ? 2.797 15.508 17.344 1 97.94 332 THR A O 1
ATOM 2391 N N . ALA A 1 333 ? 4.02 14.305 18.719 1 95.81 333 ALA A N 1
ATOM 2392 C CA . ALA A 1 333 ? 3.311 13.055 18.484 1 95.81 333 ALA A CA 1
ATOM 2393 C C . ALA A 1 333 ? 2.738 12.484 19.766 1 95.81 333 ALA A C 1
ATOM 2395 O O . ALA A 1 333 ? 2.922 13.062 20.844 1 95.81 333 ALA A O 1
ATOM 2396 N N . PHE A 1 334 ? 2.01 11.383 19.641 1 94.88 334 PHE A N 1
ATOM 2397 C CA . PHE A 1 334 ? 1.359 10.703 20.766 1 94.88 334 PHE A CA 1
ATOM 2398 C C . PHE A 1 334 ? 2.389 10.227 21.781 1 94.88 334 PHE A C 1
ATOM 2400 O O . PHE A 1 334 ? 2.064 10.023 22.953 1 94.88 334 PHE A O 1
ATOM 2407 N N . ASP A 1 335 ? 3.611 10.133 21.328 1 93.56 335 ASP A N 1
ATOM 2408 C CA . ASP A 1 335 ? 4.641 9.578 22.203 1 93.56 335 ASP A CA 1
ATOM 2409 C C . ASP A 1 335 ? 5.75 10.594 22.469 1 93.56 335 ASP A C 1
ATOM 2411 O O . ASP A 1 335 ? 6.852 10.227 22.875 1 93.56 335 ASP A O 1
ATOM 2415 N N . THR A 1 336 ? 5.539 11.844 22.141 1 95.19 336 THR A N 1
ATOM 2416 C CA . THR A 1 336 ? 6.512 12.875 22.469 1 95.19 336 THR A CA 1
ATOM 2417 C C . THR A 1 336 ? 6.77 12.922 23.969 1 95.19 336 THR A C 1
ATOM 2419 O O . THR A 1 336 ? 5.832 13.016 24.766 1 95.19 336 THR A O 1
ATOM 2422 N N . SER A 1 337 ? 8.039 12.859 24.344 1 94.94 337 SER A N 1
ATOM 2423 C CA . SER A 1 337 ? 8.398 12.812 25.75 1 94.94 337 SER A CA 1
ATOM 2424 C C . SER A 1 337 ? 8.68 14.211 26.297 1 94.94 337 SER A C 1
ATOM 2426 O O . SER A 1 337 ? 8.898 15.148 25.531 1 94.94 337 SER A O 1
ATOM 2428 N N . GLU A 1 338 ? 8.656 14.242 27.625 1 96.44 338 GLU A N 1
ATOM 2429 C CA . GLU A 1 338 ? 9.039 15.484 28.297 1 96.44 338 GLU A CA 1
ATOM 2430 C C . GLU A 1 338 ? 10.477 15.867 27.953 1 96.44 338 GLU A C 1
ATOM 2432 O O . GLU A 1 338 ? 10.789 17.062 27.828 1 96.44 338 GLU A O 1
ATOM 2437 N N . GLU A 1 339 ? 11.297 14.891 27.797 1 96 339 GLU A N 1
ATOM 2438 C CA . GLU A 1 339 ? 12.695 15.133 27.469 1 96 339 GLU A CA 1
ATOM 2439 C C . GLU A 1 339 ? 12.828 15.773 26.078 1 96 339 GLU A C 1
ATOM 2441 O O . GLU A 1 339 ? 13.672 16.656 25.875 1 96 339 GLU A O 1
ATOM 2446 N N . GLU A 1 340 ? 12.016 15.32 25.156 1 95.69 340 GLU A N 1
ATOM 2447 C CA . GLU A 1 340 ? 12.055 15.883 23.812 1 95.69 340 GLU A CA 1
ATOM 2448 C C . GLU A 1 340 ? 11.57 17.328 23.797 1 95.69 340 GLU A C 1
ATOM 2450 O O . GLU A 1 340 ? 12.133 18.172 23.109 1 95.69 340 GLU A O 1
ATOM 2455 N N . VAL A 1 341 ? 10.547 17.594 24.594 1 97.69 341 VAL A N 1
ATOM 2456 C CA . VAL A 1 341 ? 10.047 18.953 24.719 1 97.69 341 VAL A CA 1
ATOM 2457 C C . VAL A 1 341 ? 11.125 19.844 25.328 1 97.69 341 VAL A C 1
ATOM 2459 O O . VAL A 1 341 ? 11.414 20.938 24.797 1 97.69 341 VAL A O 1
ATOM 2462 N N . ALA A 1 342 ? 11.734 19.344 26.359 1 97.69 342 ALA A N 1
ATOM 2463 C CA . ALA A 1 342 ? 12.789 20.094 27.031 1 97.69 342 ALA A CA 1
ATOM 2464 C C . ALA A 1 342 ? 13.969 20.344 26.094 1 97.69 342 ALA A C 1
ATOM 2466 O O . ALA A 1 342 ? 14.578 21.422 26.125 1 97.69 342 ALA A O 1
ATOM 2467 N N . ALA A 1 343 ? 14.273 19.359 25.328 1 97.38 343 ALA A N 1
ATOM 2468 C CA . ALA A 1 343 ? 15.383 19.469 24.375 1 97.38 343 ALA A CA 1
ATOM 2469 C C . ALA A 1 343 ? 15.109 20.562 23.344 1 97.38 343 ALA A C 1
ATOM 2471 O O . ALA A 1 343 ? 16.016 21.297 22.969 1 97.38 343 ALA A O 1
ATOM 2472 N N . ALA A 1 344 ? 13.922 20.625 22.891 1 97.75 344 ALA A N 1
ATOM 2473 C CA . ALA A 1 344 ? 13.562 21.641 21.906 1 97.75 344 ALA A CA 1
ATOM 2474 C C . ALA A 1 344 ? 13.664 23.047 22.5 1 97.75 344 ALA A C 1
ATOM 2476 O O . ALA A 1 344 ? 14.195 23.953 21.875 1 97.75 344 ALA A O 1
ATOM 2477 N N . VAL A 1 345 ? 13.195 23.188 23.703 1 97.88 345 VAL A N 1
ATOM 2478 C CA . VAL A 1 345 ? 13.266 24.484 24.391 1 97.88 345 VAL A CA 1
ATOM 2479 C C . VAL A 1 345 ? 14.719 24.859 24.641 1 97.88 345 VAL A C 1
ATOM 2481 O O . VAL A 1 345 ? 15.125 26 24.422 1 97.88 345 VAL A O 1
ATOM 2484 N N . GLY A 1 346 ? 15.477 23.891 25.062 1 97.19 346 GLY A N 1
ATOM 2485 C CA . GLY A 1 346 ? 16.891 24.109 25.312 1 97.19 346 GLY A CA 1
ATOM 2486 C C . GLY A 1 346 ? 17.656 24.547 24.062 1 97.19 346 GLY A C 1
ATOM 2487 O O . GLY A 1 346 ? 18.531 25.422 24.141 1 97.19 346 GLY A O 1
ATOM 2488 N N . ALA A 1 347 ? 17.359 23.859 22.984 1 96.94 347 ALA A N 1
ATOM 2489 C CA . ALA A 1 347 ? 18 24.219 21.734 1 96.94 347 ALA A CA 1
ATOM 2490 C C . ALA A 1 347 ? 17.703 25.672 21.359 1 96.94 347 ALA A C 1
ATOM 2492 O O . ALA A 1 347 ? 18.594 26.391 20.922 1 96.94 347 ALA A O 1
ATOM 2493 N N . LEU A 1 348 ? 16.453 26.078 21.5 1 96.06 348 LEU A N 1
ATOM 2494 C CA . LEU A 1 348 ? 16.078 27.453 21.219 1 96.06 348 LEU A CA 1
ATOM 2495 C C . LEU A 1 348 ? 16.812 28.422 22.141 1 96.06 348 LEU A C 1
ATOM 2497 O O . LEU A 1 348 ? 17.375 29.422 21.672 1 96.06 348 LEU A O 1
ATOM 2501 N N . GLU A 1 349 ? 16.875 28.109 23.375 1 95.62 349 GLU A N 1
ATOM 2502 C CA . GLU A 1 349 ? 17.516 28.969 24.375 1 95.62 349 GLU A CA 1
ATOM 2503 C C . GLU A 1 349 ? 19 29.125 24.078 1 95.62 349 GLU A C 1
ATOM 2505 O O . GLU A 1 349 ? 19.531 30.234 24.156 1 95.62 349 GLU A O 1
ATOM 2510 N N . ALA A 1 350 ? 19.609 28.031 23.781 1 94.94 350 ALA A N 1
ATOM 2511 C CA . ALA A 1 350 ? 21.031 28.062 23.5 1 94.94 350 ALA A CA 1
ATOM 2512 C C . ALA A 1 350 ? 21.328 28.938 22.281 1 94.94 350 ALA A C 1
ATOM 2514 O O . ALA A 1 350 ? 22.281 29.719 22.297 1 94.94 350 ALA A O 1
ATOM 2515 N N . ALA A 1 351 ? 20.562 28.766 21.281 1 94.5 351 ALA A N 1
ATOM 2516 C CA . ALA A 1 351 ? 20.766 29.562 20.062 1 94.5 351 ALA A CA 1
ATOM 2517 C C . ALA A 1 351 ? 20.531 31.047 20.328 1 94.5 351 ALA A C 1
ATOM 2519 O O . ALA A 1 351 ? 21.234 31.906 19.797 1 94.5 351 ALA A O 1
ATOM 2520 N N . LEU A 1 352 ? 19.531 31.375 21.125 1 93.44 352 LEU A N 1
ATOM 2521 C CA . LEU A 1 352 ? 19.219 32.781 21.453 1 93.44 352 LEU A CA 1
ATOM 2522 C C . LEU A 1 352 ? 20.359 33.406 22.25 1 93.44 352 LEU A C 1
ATOM 2524 O O . LEU A 1 352 ? 20.609 34.594 22.125 1 93.44 352 LEU A O 1
ATOM 2528 N N . ARG A 1 353 ? 21.062 32.625 23 1 91.5 353 ARG A N 1
ATOM 2529 C CA . ARG A 1 353 ? 22.172 33.125 23.812 1 91.5 353 ARG A CA 1
ATOM 2530 C C . ARG A 1 353 ? 23.469 33.156 23 1 91.5 353 ARG A C 1
ATOM 2532 O O . ARG A 1 353 ? 24.469 33.719 23.453 1 91.5 353 ARG A O 1
ATOM 2539 N N . GLY A 1 354 ? 23.453 32.625 21.766 1 89.62 354 GLY A N 1
ATOM 2540 C CA . GLY A 1 354 ? 24.641 32.625 20.922 1 89.62 354 GLY A CA 1
ATOM 2541 C C . GLY A 1 354 ? 25.594 31.484 21.25 1 89.62 354 GLY A C 1
ATOM 2542 O O . GLY A 1 354 ? 26.797 31.594 21.031 1 89.62 354 GLY A O 1
ATOM 2543 N N . GLU A 1 355 ? 25.109 30.391 21.797 1 82.94 355 GLU A N 1
ATOM 2544 C CA . GLU A 1 355 ? 25.922 29.219 22.141 1 82.94 355 GLU A CA 1
ATOM 2545 C C . GLU A 1 355 ? 25.828 28.156 21.047 1 82.94 355 GLU A C 1
ATOM 2547 O O . GLU A 1 355 ? 24.812 28.078 20.344 1 82.94 355 GLU A O 1
ATOM 2552 N N . MET B 1 1 ? 6.684 -11.422 13.836 1 91.62 1 MET B N 1
ATOM 2553 C CA . MET B 1 1 ? 6.066 -10.648 14.906 1 91.62 1 MET B CA 1
ATOM 2554 C C . MET B 1 1 ? 7.117 -10.133 15.883 1 91.62 1 MET B C 1
ATOM 2556 O O . MET B 1 1 ? 7.074 -8.977 16.297 1 91.62 1 MET B O 1
ATOM 2560 N N . ALA B 1 2 ? 7.992 -10.961 16.219 1 92.06 2 ALA B N 1
ATOM 2561 C CA . ALA B 1 2 ? 9.07 -10.539 17.125 1 92.06 2 ALA B CA 1
ATOM 2562 C C . ALA B 1 2 ? 9.883 -9.406 16.5 1 92.06 2 ALA B C 1
ATOM 2564 O O . ALA B 1 2 ? 10.258 -8.461 17.188 1 92.06 2 ALA B O 1
ATOM 2565 N N . ALA B 1 3 ? 10.219 -9.516 15.227 1 92.62 3 ALA B N 1
ATOM 2566 C CA . ALA B 1 3 ? 10.969 -8.477 14.523 1 92.62 3 ALA B CA 1
ATOM 2567 C C . ALA B 1 3 ? 10.227 -7.148 14.562 1 92.62 3 ALA B C 1
ATOM 2569 O O . ALA B 1 3 ? 10.844 -6.09 14.688 1 92.62 3 ALA B O 1
ATOM 2570 N N . LEU B 1 4 ? 8.93 -7.184 14.383 1 92.56 4 LEU B N 1
ATOM 2571 C CA . LEU B 1 4 ? 8.117 -5.969 14.445 1 92.56 4 LEU B CA 1
ATOM 2572 C C . LEU B 1 4 ? 8.18 -5.344 15.836 1 92.56 4 LEU B C 1
ATOM 2574 O O . LEU B 1 4 ? 8.273 -4.121 15.969 1 92.56 4 LEU B O 1
ATOM 2578 N N . GLN B 1 5 ? 8.078 -6.164 16.812 1 92.19 5 GLN B N 1
ATOM 2579 C CA . GLN B 1 5 ? 8.172 -5.68 18.188 1 92.19 5 GLN B CA 1
ATOM 2580 C C . GLN B 1 5 ? 9.508 -4.988 18.438 1 92.19 5 GLN B C 1
ATOM 2582 O O . GLN B 1 5 ? 9.562 -3.955 19.109 1 92.19 5 GLN B O 1
ATOM 2587 N N . GLN B 1 6 ? 10.547 -5.574 17.906 1 90.56 6 GLN B N 1
ATOM 2588 C CA . GLN B 1 6 ? 11.875 -4.988 18.062 1 90.56 6 GLN B CA 1
ATOM 2589 C C . GLN B 1 6 ? 11.961 -3.637 17.359 1 90.56 6 GLN B C 1
ATOM 2591 O O . GLN B 1 6 ? 12.562 -2.695 17.875 1 90.56 6 GLN B O 1
ATOM 2596 N N . ALA B 1 7 ? 11.398 -3.557 16.172 1 90.31 7 ALA B N 1
ATOM 2597 C CA . ALA B 1 7 ? 11.453 -2.33 15.375 1 90.31 7 ALA B CA 1
ATOM 2598 C C . ALA B 1 7 ? 10.602 -1.231 16 1 90.31 7 ALA B C 1
ATOM 2600 O O . ALA B 1 7 ? 10.734 -0.056 15.656 1 90.31 7 ALA B O 1
ATOM 2601 N N . ASN B 1 8 ? 9.711 -1.592 16.922 1 87.94 8 ASN B N 1
ATOM 2602 C CA . ASN B 1 8 ? 8.805 -0.655 17.578 1 87.94 8 ASN B CA 1
ATOM 2603 C C . ASN B 1 8 ? 9.477 0.055 18.75 1 87.94 8 ASN B C 1
ATOM 2605 O O . ASN B 1 8 ? 8.938 1.021 19.281 1 87.94 8 ASN B O 1
ATOM 2609 N N . VAL B 1 9 ? 10.609 -0.325 19.234 1 73.94 9 VAL B N 1
ATOM 2610 C CA . VAL B 1 9 ? 11.219 0.088 20.5 1 73.94 9 VAL B CA 1
ATOM 2611 C C . VAL B 1 9 ? 11.867 1.459 20.344 1 73.94 9 VAL B C 1
ATOM 2613 O O . VAL B 1 9 ? 11.672 2.35 21.172 1 73.94 9 VAL B O 1
ATOM 2616 N N . PRO B 1 10 ? 12.602 1.617 19.25 1 65.44 10 PRO B N 1
ATOM 2617 C CA . PRO B 1 10 ? 13.242 2.934 19.203 1 65.44 10 PRO B CA 1
ATOM 2618 C C . PRO B 1 10 ? 12.234 4.07 19.016 1 65.44 10 PRO B C 1
ATOM 2620 O O . PRO B 1 10 ? 11.289 3.941 18.234 1 65.44 10 PRO B O 1
ATOM 2623 N N . ARG B 1 11 ? 12.469 4.922 19.875 1 59.38 11 ARG B N 1
ATOM 2624 C CA . ARG B 1 11 ? 11.531 6.043 19.891 1 59.38 11 ARG B CA 1
ATOM 2625 C C . ARG B 1 11 ? 11.688 6.898 18.625 1 59.38 11 ARG B C 1
ATOM 2627 O O . ARG B 1 11 ? 10.703 7.305 18.016 1 59.38 11 ARG B O 1
ATOM 2634 N N . SER B 1 12 ? 12.969 7.18 18.375 1 65.06 12 SER B N 1
ATOM 2635 C CA . SER B 1 12 ? 13.141 8.07 17.234 1 65.06 12 SER B CA 1
ATOM 2636 C C . SER B 1 12 ? 13.789 7.344 16.062 1 65.06 12 SER B C 1
ATOM 2638 O O . SER B 1 12 ? 14.844 6.723 16.219 1 65.06 12 SER B O 1
ATOM 2640 N N . CYS B 1 13 ? 13.008 7.062 15.133 1 70.12 13 CYS B N 1
ATOM 2641 C CA . CYS B 1 13 ? 13.523 6.512 13.891 1 70.12 13 CYS B CA 1
ATOM 2642 C C . CYS B 1 13 ? 13.164 7.402 12.703 1 70.12 13 CYS B C 1
ATOM 2644 O O . CYS B 1 13 ? 12.055 7.93 12.641 1 70.12 13 CYS B O 1
ATOM 2646 N N . ALA B 1 14 ? 14.219 7.59 11.875 1 73.88 14 ALA B N 1
ATOM 2647 C CA . ALA B 1 14 ? 13.984 8.398 10.68 1 73.88 14 ALA B CA 1
ATOM 2648 C C . ALA B 1 14 ? 12.844 7.816 9.852 1 73.88 14 ALA B C 1
ATOM 2650 O O . ALA B 1 14 ? 12.602 6.605 9.867 1 73.88 14 ALA B O 1
ATOM 2651 N N . SER B 1 15 ? 12.133 8.703 9.18 1 76.62 15 SER B N 1
ATOM 2652 C CA . SER B 1 15 ? 10.93 8.312 8.453 1 76.62 15 SER B CA 1
ATOM 2653 C C . SER B 1 15 ? 11.219 8.094 6.977 1 76.62 15 SER B C 1
ATOM 2655 O O . SER B 1 15 ? 12.305 8.414 6.496 1 76.62 15 SER B O 1
ATOM 2657 N N . TYR B 1 16 ? 10.328 7.355 6.297 1 78.5 16 TYR B N 1
ATOM 2658 C CA . TYR B 1 16 ? 10.25 7.242 4.844 1 78.5 16 TYR B CA 1
ATOM 2659 C C . TYR B 1 16 ? 11.477 6.523 4.289 1 78.5 16 TYR B C 1
ATOM 2661 O O . TYR B 1 16 ? 12.031 6.938 3.268 1 78.5 16 TYR B O 1
ATOM 2669 N N . GLY B 1 17 ? 12 5.59 5.012 1 75.88 17 GLY B N 1
ATOM 2670 C CA . GLY B 1 17 ? 13.031 4.703 4.5 1 75.88 17 GLY B CA 1
ATOM 2671 C C . GLY B 1 17 ? 14.43 5.133 4.895 1 75.88 17 GLY B C 1
ATOM 2672 O O . GLY B 1 17 ? 15.406 4.445 4.586 1 75.88 17 GLY B O 1
ATOM 2673 N N . ALA B 1 18 ? 14.578 6.203 5.602 1 79.31 18 ALA B N 1
ATOM 2674 C CA . ALA B 1 18 ? 15.898 6.703 5.992 1 79.31 18 ALA B CA 1
ATOM 2675 C C . ALA B 1 18 ? 16.375 6.051 7.289 1 79.31 18 ALA B C 1
ATOM 2677 O O . ALA B 1 18 ? 17.375 6.465 7.871 1 79.31 18 ALA B O 1
ATOM 2678 N N . ASP B 1 19 ? 15.758 4.988 7.652 1 84.44 19 ASP B N 1
ATOM 2679 C CA . ASP B 1 19 ? 16.047 4.328 8.922 1 84.44 19 ASP B CA 1
ATOM 2680 C C . ASP B 1 19 ? 16.984 3.143 8.727 1 84.44 19 ASP B C 1
ATOM 2682 O O . ASP B 1 19 ? 17.172 2.668 7.602 1 84.44 19 ASP B O 1
ATOM 2686 N N . GLU B 1 20 ? 17.5 2.689 9.781 1 88.12 20 GLU B N 1
ATOM 2687 C CA . GLU B 1 20 ? 18.5 1.622 9.758 1 88.12 20 GLU B CA 1
ATOM 2688 C C . GLU B 1 20 ? 17.875 0.298 9.32 1 88.12 20 GLU B C 1
ATOM 2690 O O . GLU B 1 20 ? 18.562 -0.546 8.734 1 88.12 20 GLU B O 1
ATOM 2695 N N . TYR B 1 21 ? 16.656 0.073 9.586 1 90.25 21 TYR B N 1
ATOM 2696 C CA . TYR B 1 21 ? 15.984 -1.16 9.188 1 90.25 21 TYR B CA 1
ATOM 2697 C C . TYR B 1 21 ? 15.859 -1.246 7.668 1 90.25 21 TYR B C 1
ATOM 2699 O O . TYR B 1 21 ? 16.078 -2.307 7.082 1 90.25 21 TYR B O 1
ATOM 2707 N N . SER B 1 22 ? 15.508 -0.119 7.094 1 91.06 22 SER B N 1
ATOM 2708 C CA . SER B 1 22 ? 15.391 -0.072 5.641 1 91.06 22 SER B CA 1
ATOM 2709 C C . SER B 1 22 ? 16.734 -0.371 4.969 1 91.06 22 SER B C 1
ATOM 2711 O O . SER B 1 22 ? 16.781 -1.111 3.984 1 91.06 22 SER B O 1
ATOM 2713 N N . ALA B 1 23 ? 17.766 0.215 5.508 1 93.5 23 ALA B N 1
ATOM 2714 C CA . ALA B 1 23 ? 19.094 -0.048 4.977 1 93.5 23 ALA B CA 1
ATOM 2715 C C . ALA B 1 23 ? 19.469 -1.519 5.137 1 93.5 23 ALA B C 1
ATOM 2717 O O . ALA B 1 23 ? 20.047 -2.121 4.227 1 93.5 23 ALA B O 1
ATOM 2718 N N . ALA B 1 24 ? 19.188 -2.074 6.285 1 95.19 24 ALA B N 1
ATOM 2719 C CA . ALA B 1 24 ? 19.484 -3.477 6.555 1 95.19 24 ALA B CA 1
ATOM 2720 C C . ALA B 1 24 ? 18.703 -4.395 5.621 1 95.19 24 ALA B C 1
ATOM 2722 O O . ALA B 1 24 ? 19.234 -5.418 5.164 1 95.19 24 ALA B O 1
ATOM 2723 N N . ALA B 1 25 ? 17.5 -4.051 5.398 1 96.12 25 ALA B N 1
ATOM 2724 C CA . ALA B 1 25 ? 16.672 -4.852 4.5 1 96.12 25 ALA B CA 1
ATOM 2725 C C . ALA B 1 25 ? 17.234 -4.855 3.086 1 96.12 25 ALA B C 1
ATOM 2727 O O . ALA B 1 25 ? 17.312 -5.902 2.441 1 96.12 25 ALA B O 1
ATOM 2728 N N . ALA B 1 26 ? 17.594 -3.68 2.613 1 95.5 26 ALA B N 1
ATOM 2729 C CA . ALA B 1 26 ? 18.188 -3.584 1.285 1 95.5 26 ALA B CA 1
ATOM 2730 C C . ALA B 1 26 ? 19.469 -4.41 1.201 1 95.5 26 ALA B C 1
ATOM 2732 O O . ALA B 1 26 ? 19.703 -5.121 0.217 1 95.5 26 ALA B O 1
ATOM 2733 N N . ALA B 1 27 ? 20.25 -4.332 2.207 1 97.5 27 ALA B N 1
ATOM 2734 C CA . ALA B 1 27 ? 21.5 -5.094 2.244 1 97.5 27 ALA B CA 1
ATOM 2735 C C . ALA B 1 27 ? 21.219 -6.594 2.229 1 97.5 27 ALA B C 1
ATOM 2737 O O . ALA B 1 27 ? 21.906 -7.352 1.539 1 97.5 27 ALA B O 1
ATOM 2738 N N . ALA B 1 28 ? 20.297 -7.008 3.025 1 97.94 28 ALA B N 1
ATOM 2739 C CA . ALA B 1 28 ? 19.953 -8.422 3.09 1 97.94 28 ALA B CA 1
ATOM 2740 C C . ALA B 1 28 ? 19.469 -8.93 1.734 1 97.94 28 ALA B C 1
ATOM 2742 O O . ALA B 1 28 ? 19.797 -10.047 1.327 1 97.94 28 ALA B O 1
ATOM 2743 N N . VAL B 1 29 ? 18.672 -8.133 1.057 1 98.06 29 VAL B N 1
ATOM 2744 C CA . VAL B 1 29 ? 18.172 -8.5 -0.262 1 98.06 29 VAL B CA 1
ATOM 2745 C C . VAL B 1 29 ? 19.328 -8.594 -1.25 1 98.06 29 VAL B C 1
ATOM 2747 O O . VAL B 1 29 ? 19.422 -9.539 -2.033 1 98.06 29 VAL B O 1
ATOM 2750 N N . ARG B 1 30 ? 20.172 -7.613 -1.215 1 97.75 30 ARG B N 1
ATOM 2751 C CA . ARG B 1 30 ? 21.344 -7.625 -2.076 1 97.75 30 ARG B CA 1
ATOM 2752 C C . ARG B 1 30 ? 22.188 -8.867 -1.824 1 97.75 30 ARG B C 1
ATOM 2754 O O . ARG B 1 30 ? 22.719 -9.469 -2.764 1 97.75 30 ARG B O 1
ATOM 2761 N N . ASP B 1 31 ? 22.297 -9.242 -0.588 1 98.19 31 ASP B N 1
ATOM 2762 C CA . ASP B 1 31 ? 23.062 -10.438 -0.232 1 98.19 31 ASP B CA 1
ATOM 2763 C C . ASP B 1 31 ? 22.406 -11.695 -0.802 1 98.19 31 ASP B C 1
ATOM 2765 O O . ASP B 1 31 ? 23.078 -12.562 -1.352 1 98.19 31 ASP B O 1
ATOM 2769 N N . LEU B 1 32 ? 21.141 -11.789 -0.657 1 98.25 32 LEU B N 1
ATOM 2770 C CA . LEU B 1 32 ? 20.422 -12.953 -1.163 1 98.25 32 LEU B CA 1
ATOM 2771 C C . LEU B 1 32 ? 20.688 -13.148 -2.652 1 98.25 32 LEU B C 1
ATOM 2773 O O . LEU B 1 32 ? 20.844 -14.281 -3.113 1 98.25 32 LEU B O 1
ATOM 2777 N N . PHE B 1 33 ? 20.688 -12.055 -3.393 1 98.38 33 PHE B N 1
ATOM 2778 C CA . PHE B 1 33 ? 20.766 -12.125 -4.848 1 98.38 33 PHE B CA 1
ATOM 2779 C C . PHE B 1 33 ? 22.219 -12.016 -5.32 1 98.38 33 PHE B C 1
ATOM 2781 O O . PHE B 1 33 ? 22.484 -12.062 -6.52 1 98.38 33 PHE B O 1
ATOM 2788 N N . ASP B 1 34 ? 23.141 -11.859 -4.383 1 98.25 34 ASP B N 1
ATOM 2789 C CA . ASP B 1 34 ? 24.547 -11.625 -4.746 1 98.25 34 ASP B CA 1
ATOM 2790 C C . ASP B 1 34 ? 24.672 -10.422 -5.684 1 98.25 34 ASP B C 1
ATOM 2792 O O . ASP B 1 34 ? 25.281 -10.523 -6.75 1 98.25 34 ASP B O 1
ATOM 2796 N N . ALA B 1 35 ? 24 -9.359 -5.336 1 97.19 35 ALA B N 1
ATOM 2797 C CA . ALA B 1 35 ? 23.953 -8.156 -6.168 1 97.19 35 ALA B CA 1
ATOM 2798 C C . ALA B 1 35 ? 24.156 -6.902 -5.328 1 97.19 35 ALA B C 1
ATOM 2800 O O . ALA B 1 35 ? 23.203 -6.164 -5.062 1 97.19 35 ALA B O 1
ATOM 2801 N N . PRO B 1 36 ? 25.391 -6.598 -4.984 1 95.62 36 PRO B N 1
ATOM 2802 C CA . PRO B 1 36 ? 25.672 -5.512 -4.047 1 95.62 36 PRO B CA 1
ATOM 2803 C C . PRO B 1 36 ? 25.219 -4.148 -4.562 1 95.62 36 PRO B C 1
ATOM 2805 O O . PRO B 1 36 ? 24.938 -3.242 -3.773 1 95.62 36 PRO B O 1
ATOM 2808 N N . ASP B 1 37 ? 25.031 -3.994 -5.863 1 92.62 37 ASP B N 1
ATOM 2809 C CA . ASP B 1 37 ? 24.719 -2.682 -6.418 1 92.62 37 ASP B CA 1
ATOM 2810 C C . ASP B 1 37 ? 23.234 -2.582 -6.785 1 92.62 37 ASP B C 1
ATOM 2812 O O . ASP B 1 37 ? 22.797 -1.562 -7.312 1 92.62 37 ASP B O 1
ATOM 2816 N N . ALA B 1 38 ? 22.453 -3.646 -6.531 1 94.25 38 ALA B N 1
ATOM 2817 C CA . ALA B 1 38 ? 21.047 -3.652 -6.906 1 94.25 38 ALA B CA 1
ATOM 2818 C C . ALA B 1 38 ? 20.281 -2.561 -6.168 1 94.25 38 ALA B C 1
ATOM 2820 O O . ALA B 1 38 ? 20.562 -2.262 -5.008 1 94.25 38 ALA B O 1
ATOM 2821 N N . TYR B 1 39 ? 19.375 -1.943 -6.848 1 92.88 39 TYR B N 1
ATOM 2822 C CA . TYR B 1 39 ? 18.406 -1.065 -6.203 1 92.88 39 TYR B CA 1
ATOM 2823 C C . TYR B 1 39 ? 17.25 -1.869 -5.602 1 92.88 39 TYR B C 1
ATOM 2825 O O . TYR B 1 39 ? 16.703 -2.76 -6.254 1 92.88 39 TYR B O 1
ATOM 2833 N N . VAL B 1 40 ? 17.016 -1.612 -4.391 1 93.75 40 VAL B N 1
ATOM 2834 C CA . VAL B 1 40 ? 15.969 -2.336 -3.678 1 93.75 40 VAL B CA 1
ATOM 2835 C C . VAL B 1 40 ? 14.898 -1.359 -3.197 1 93.75 40 VAL B C 1
ATOM 2837 O O . VAL B 1 40 ? 15.203 -0.391 -2.496 1 93.75 40 VAL B O 1
ATOM 2840 N N . LEU B 1 41 ? 13.641 -1.588 -3.592 1 92.62 41 LEU B N 1
ATOM 2841 C CA . LEU B 1 41 ? 12.5 -0.78 -3.17 1 92.62 41 LEU B CA 1
ATOM 2842 C C . LEU B 1 41 ? 11.453 -1.64 -2.465 1 92.62 41 LEU B C 1
ATOM 2844 O O . LEU B 1 41 ? 10.766 -2.436 -3.105 1 92.62 41 LEU B O 1
ATOM 2848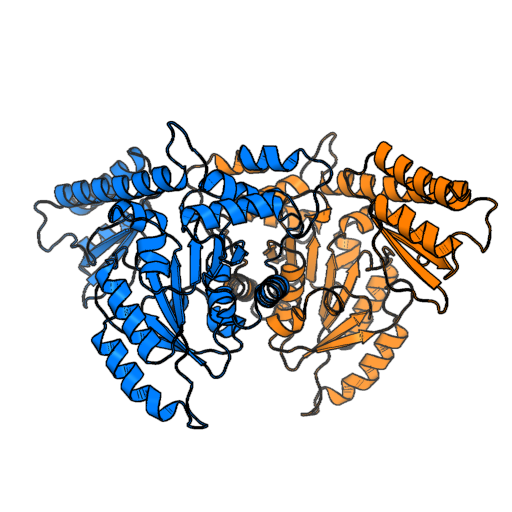 N N . PRO B 1 42 ? 11.312 -1.484 -1.153 1 93.31 42 PRO B N 1
ATOM 2849 C CA . PRO B 1 42 ? 10.25 -2.203 -0.451 1 93.31 42 PRO B CA 1
ATOM 2850 C C . PRO B 1 42 ? 8.859 -1.74 -0.861 1 93.31 42 PRO B C 1
ATOM 2852 O O . PRO B 1 42 ? 8.641 -0.547 -1.09 1 93.31 42 PRO B O 1
ATOM 2855 N N . THR B 1 43 ? 7.965 -2.67 -1.013 1 93.69 43 THR B N 1
ATOM 2856 C CA . THR B 1 43 ? 6.562 -2.4 -1.312 1 93.69 43 THR B CA 1
ATOM 2857 C C . THR B 1 43 ? 5.648 -3.221 -0.403 1 93.69 43 THR B C 1
ATOM 2859 O O . THR B 1 43 ? 6.109 -4.117 0.304 1 93.69 43 THR B O 1
ATOM 2862 N N . VAL B 1 44 ? 4.348 -2.939 -0.454 1 93.81 44 VAL B N 1
ATOM 2863 C CA . VAL B 1 44 ? 3.447 -3.545 0.521 1 93.81 44 VAL B CA 1
ATOM 2864 C C . VAL B 1 44 ? 2.719 -4.73 -0.113 1 93.81 44 VAL B C 1
ATOM 2866 O O . VAL B 1 44 ? 2.141 -5.559 0.592 1 93.81 44 VAL B O 1
ATOM 2869 N N . SER B 1 45 ? 2.783 -4.844 -1.45 1 94.62 45 SER B N 1
ATOM 2870 C CA . SER B 1 45 ? 2.057 -5.918 -2.117 1 94.62 45 SER B CA 1
ATOM 2871 C C . SER B 1 45 ? 2.768 -6.355 -3.395 1 94.62 45 SER B C 1
ATOM 2873 O O . SER B 1 45 ? 3.582 -5.613 -3.943 1 94.62 45 SER B O 1
ATOM 2875 N N . GLY B 1 46 ? 2.408 -7.547 -3.803 1 96.12 46 GLY B N 1
ATOM 2876 C CA . GLY B 1 46 ? 2.963 -8.062 -5.047 1 96.12 46 GLY B CA 1
ATOM 2877 C C . GLY B 1 46 ? 2.494 -7.297 -6.27 1 96.12 46 GLY B C 1
ATOM 2878 O O . GLY B 1 46 ? 3.264 -7.086 -7.211 1 96.12 46 GLY B O 1
ATOM 2879 N N . ILE B 1 47 ? 1.252 -6.867 -6.281 1 95.38 47 ILE B N 1
ATOM 2880 C CA . ILE B 1 47 ? 0.712 -6.094 -7.395 1 95.38 47 ILE B CA 1
ATOM 2881 C C . ILE B 1 47 ? 1.503 -4.797 -7.551 1 95.38 47 ILE B C 1
ATOM 2883 O O . ILE B 1 47 ? 1.914 -4.445 -8.664 1 95.38 47 ILE B O 1
ATOM 2887 N N . ALA B 1 48 ? 1.729 -4.164 -6.449 1 94.69 48 ALA B N 1
ATOM 2888 C CA . ALA B 1 48 ? 2.502 -2.928 -6.496 1 94.69 48 ALA B CA 1
ATOM 2889 C C . ALA B 1 48 ? 3.926 -3.189 -6.984 1 94.69 48 ALA B C 1
ATOM 2891 O O . ALA B 1 48 ? 4.473 -2.41 -7.77 1 94.69 48 ALA B O 1
ATOM 2892 N N . SER B 1 49 ? 4.535 -4.215 -6.527 1 95.31 49 SER B N 1
ATOM 2893 C CA . SER B 1 49 ? 5.895 -4.551 -6.934 1 95.31 49 SER B CA 1
ATOM 2894 C C . SER B 1 49 ? 5.984 -4.773 -8.438 1 95.31 49 SER B C 1
ATOM 2896 O O . SER B 1 49 ? 6.863 -4.211 -9.102 1 95.31 49 SER B O 1
ATOM 2898 N N . ASP B 1 50 ? 5.062 -5.582 -8.93 1 96.81 50 ASP B N 1
ATOM 2899 C CA . ASP B 1 50 ? 5.047 -5.863 -10.367 1 96.81 50 ASP B CA 1
ATOM 2900 C C . ASP B 1 50 ? 4.84 -4.59 -11.172 1 96.81 50 ASP B C 1
ATOM 2902 O O . ASP B 1 50 ? 5.605 -4.301 -12.102 1 96.81 50 ASP B O 1
ATOM 2906 N N . ALA B 1 51 ? 3.838 -3.889 -10.82 1 95 51 ALA B N 1
ATOM 2907 C CA . ALA B 1 51 ? 3.432 -2.73 -11.609 1 95 51 ALA B CA 1
ATOM 2908 C C . ALA B 1 51 ? 4.496 -1.637 -11.57 1 95 51 ALA B C 1
ATOM 2910 O O . ALA B 1 51 ? 4.773 -0.993 -12.586 1 95 51 ALA B O 1
ATOM 2911 N N . LEU B 1 52 ? 5.094 -1.42 -10.391 1 92.75 52 LEU B N 1
ATOM 2912 C CA . LEU B 1 52 ? 6.137 -0.409 -10.258 1 92.75 52 LEU B CA 1
ATOM 2913 C C . LEU B 1 52 ? 7.379 -0.8 -11.047 1 92.75 52 LEU B C 1
ATOM 2915 O O . LEU B 1 52 ? 7.98 0.038 -11.719 1 92.75 52 LEU B O 1
ATOM 2919 N N . ALA B 1 53 ? 7.75 -2.029 -10.93 1 93.12 53 ALA B N 1
ATOM 2920 C CA . ALA B 1 53 ? 8.914 -2.506 -11.672 1 93.12 53 ALA B CA 1
ATOM 2921 C C . ALA B 1 53 ? 8.711 -2.326 -13.18 1 93.12 53 ALA B C 1
ATOM 2923 O O . ALA B 1 53 ? 9.562 -1.767 -13.859 1 93.12 53 ALA B O 1
ATOM 2924 N N . ILE B 1 54 ? 7.598 -2.734 -13.648 1 93.56 54 ILE B N 1
ATOM 2925 C CA . ILE B 1 54 ? 7.309 -2.68 -15.078 1 93.56 54 ILE B CA 1
ATOM 2926 C C . ILE B 1 54 ? 7.184 -1.227 -15.531 1 93.56 54 ILE B C 1
ATOM 2928 O O . ILE B 1 54 ? 7.727 -0.84 -16.562 1 93.56 54 ILE B O 1
ATOM 2932 N N . ALA B 1 55 ? 6.512 -0.405 -14.742 1 91.25 55 ALA B N 1
ATOM 2933 C CA . ALA B 1 55 ? 6.281 0.995 -15.086 1 91.25 55 ALA B CA 1
ATOM 2934 C C . ALA B 1 55 ? 7.594 1.776 -15.109 1 91.25 55 ALA B C 1
ATOM 2936 O O . ALA B 1 55 ? 7.699 2.809 -15.773 1 91.25 55 ALA B O 1
ATOM 2937 N N . SER B 1 56 ? 8.523 1.308 -14.383 1 88.12 56 SER B N 1
ATOM 2938 C CA . SER B 1 56 ? 9.82 1.98 -14.375 1 88.12 56 SER B CA 1
ATOM 2939 C C . SER B 1 56 ? 10.555 1.797 -15.695 1 88.12 56 SER B C 1
ATOM 2941 O O . SER B 1 56 ? 11.484 2.547 -16 1 88.12 56 SER B O 1
ATOM 2943 N N . ALA B 1 57 ? 10.086 0.856 -16.531 1 88.06 57 ALA B N 1
ATOM 2944 C CA . ALA B 1 57 ? 10.828 0.529 -17.75 1 88.06 57 ALA B CA 1
ATOM 2945 C C . ALA B 1 57 ? 9.93 0.631 -18.984 1 88.06 57 ALA B C 1
ATOM 2947 O O . ALA B 1 57 ? 10.422 0.603 -20.109 1 88.06 57 ALA B O 1
ATOM 2948 N N . ALA B 1 58 ? 8.656 0.722 -18.781 1 89.12 58 ALA B N 1
ATOM 2949 C CA . ALA B 1 58 ? 7.715 0.749 -19.891 1 89.12 58 ALA B CA 1
ATOM 2950 C C . ALA B 1 58 ? 6.684 1.857 -19.719 1 89.12 58 ALA B C 1
ATOM 2952 O O . ALA B 1 58 ? 6.117 2.016 -18.625 1 89.12 58 ALA B O 1
ATOM 2953 N N . GLY B 1 59 ? 6.477 2.627 -20.734 1 88.69 59 GLY B N 1
ATOM 2954 C CA . GLY B 1 59 ? 5.465 3.67 -20.766 1 88.69 59 GLY B CA 1
ATOM 2955 C C . GLY B 1 59 ? 4.328 3.369 -21.719 1 88.69 59 GLY B C 1
ATOM 2956 O O . GLY B 1 59 ? 4.152 2.227 -22.156 1 88.69 59 GLY B O 1
ATOM 2957 N N . PRO B 1 60 ? 3.555 4.383 -22.062 1 87.31 60 PRO B N 1
ATOM 2958 C CA . PRO B 1 60 ? 2.332 4.176 -22.844 1 87.31 60 PRO B CA 1
ATOM 2959 C C . PRO B 1 60 ? 2.613 3.74 -24.281 1 87.31 60 PRO B C 1
ATOM 2961 O O . PRO B 1 60 ? 1.729 3.197 -24.953 1 87.31 60 PRO B O 1
ATOM 2964 N N . LEU B 1 61 ? 3.766 3.984 -24.766 1 88.56 61 LEU B N 1
ATOM 2965 C CA . LEU B 1 61 ? 4.098 3.637 -26.141 1 88.56 61 LEU B CA 1
ATOM 2966 C C . LEU B 1 61 ? 4.777 2.273 -26.203 1 88.56 61 LEU B C 1
ATOM 2968 O O . LEU B 1 61 ? 5.07 1.773 -27.297 1 88.56 61 LEU B O 1
ATOM 2972 N N . ASP B 1 62 ? 4.973 1.642 -25.016 1 90.75 62 ASP B N 1
ATOM 2973 C CA . ASP B 1 62 ? 5.699 0.379 -24.922 1 90.75 62 ASP B CA 1
ATOM 2974 C C . ASP B 1 62 ? 4.738 -0.802 -24.828 1 90.75 62 ASP B C 1
ATOM 2976 O O . ASP B 1 62 ? 3.598 -0.645 -24.391 1 90.75 62 ASP B O 1
ATOM 2980 N N . ALA B 1 63 ? 5.238 -1.954 -25.281 1 92.44 63 ALA B N 1
ATOM 2981 C CA . ALA B 1 63 ? 4.496 -3.203 -25.125 1 92.44 63 ALA B CA 1
ATOM 2982 C C . ALA B 1 63 ? 5.215 -4.16 -24.172 1 92.44 63 ALA B C 1
ATOM 2984 O O . ALA B 1 63 ? 6.441 -4.281 -24.219 1 92.44 63 ALA B O 1
ATOM 2985 N N . VAL B 1 64 ? 4.43 -4.738 -23.328 1 96.44 64 VAL B N 1
ATOM 2986 C CA . VAL B 1 64 ? 4.938 -5.719 -22.375 1 96.44 64 VAL B CA 1
ATOM 2987 C C . VAL B 1 64 ? 4.438 -7.113 -22.75 1 96.44 64 VAL B C 1
ATOM 2989 O O . VAL B 1 64 ? 3.229 -7.332 -22.875 1 96.44 64 VAL B O 1
ATOM 2992 N N . PHE B 1 65 ? 5.383 -8.023 -22.969 1 97.38 65 PHE B N 1
ATOM 2993 C CA . PHE B 1 65 ? 5.035 -9.398 -23.281 1 97.38 65 PHE B CA 1
ATOM 2994 C C . PHE B 1 65 ? 4.973 -10.25 -22.016 1 97.38 65 PHE B C 1
ATOM 2996 O O . PHE B 1 65 ? 5.797 -10.086 -21.109 1 97.38 65 PHE B O 1
ATOM 3003 N N . CYS B 1 66 ? 3.99 -11.125 -21.922 1 98.38 66 CYS B N 1
ATOM 3004 C CA . CYS B 1 66 ? 3.846 -12.023 -20.797 1 98.38 66 CYS B CA 1
ATOM 3005 C C . CYS B 1 66 ? 3.043 -13.266 -21.172 1 98.38 66 CYS B C 1
ATOM 3007 O O . CYS B 1 66 ? 2.438 -13.312 -22.25 1 98.38 66 CYS B O 1
ATOM 3009 N N . HIS B 1 67 ? 3.143 -14.266 -20.438 1 98.06 67 HIS B N 1
ATOM 3010 C CA . HIS B 1 67 ? 2.295 -15.43 -20.656 1 98.06 67 HIS B CA 1
ATOM 3011 C C . HIS B 1 67 ? 0.82 -15.078 -20.5 1 98.06 67 HIS B C 1
ATOM 3013 O O . HIS B 1 67 ? 0.466 -14.25 -19.656 1 98.06 67 HIS B O 1
ATOM 3019 N N . ARG B 1 68 ? -0.045 -15.758 -21.172 1 95.31 68 ARG B N 1
ATOM 3020 C CA . ARG B 1 68 ? -1.476 -15.469 -21.156 1 95.31 68 ARG B CA 1
ATOM 3021 C C . ARG B 1 68 ? -2.064 -15.719 -19.781 1 95.31 68 ARG B C 1
ATOM 3023 O O . ARG B 1 68 ? -3.092 -15.133 -19.422 1 95.31 68 ARG B O 1
ATOM 3030 N N . LEU B 1 69 ? -1.373 -16.5 -18.953 1 94.12 69 LEU B N 1
ATOM 3031 C CA . LEU B 1 69 ? -1.878 -16.828 -17.625 1 94.12 69 LEU B CA 1
ATOM 3032 C C . LEU B 1 69 ? -1.256 -15.922 -16.562 1 94.12 69 LEU B C 1
ATOM 3034 O O . LEU B 1 69 ? -1.558 -16.047 -15.375 1 94.12 69 LEU B O 1
ATOM 3038 N N . SER B 1 70 ? -0.442 -14.977 -16.969 1 96.69 70 SER B N 1
ATOM 3039 C CA . SER B 1 70 ? 0.295 -14.156 -16.016 1 96.69 70 SER B CA 1
ATOM 3040 C C . SER B 1 70 ? -0.653 -13.398 -15.094 1 96.69 70 SER B C 1
ATOM 3042 O O . SER B 1 70 ? -1.684 -12.883 -15.539 1 96.69 70 SER B O 1
ATOM 3044 N N . HIS B 1 71 ? -0.256 -13.328 -13.867 1 95.94 71 HIS B N 1
ATOM 3045 C CA . HIS B 1 71 ? -1.03 -12.602 -12.867 1 95.94 71 HIS B CA 1
ATOM 3046 C C . HIS B 1 71 ? -1.207 -11.141 -13.266 1 95.94 71 HIS B C 1
ATOM 3048 O O . HIS B 1 71 ? -2.273 -10.555 -13.062 1 95.94 71 HIS B O 1
ATOM 3054 N N . ILE B 1 72 ? -0.187 -10.516 -13.812 1 96.19 72 ILE B N 1
ATOM 3055 C CA . ILE B 1 72 ? -0.22 -9.102 -14.18 1 96.19 72 ILE B CA 1
ATOM 3056 C C . ILE B 1 72 ? -1.304 -8.867 -15.227 1 96.19 72 ILE B C 1
ATOM 3058 O O . ILE B 1 72 ? -1.798 -7.746 -15.375 1 96.19 72 ILE B O 1
ATOM 3062 N N . ARG B 1 73 ? -1.668 -9.906 -15.93 1 93.38 73 ARG B N 1
ATOM 3063 C CA . ARG B 1 73 ? -2.68 -9.781 -16.969 1 93.38 73 ARG B CA 1
ATOM 3064 C C . ARG B 1 73 ? -4.07 -10.07 -16.422 1 93.38 73 ARG B C 1
ATOM 3066 O O . ARG B 1 73 ? -5.027 -9.359 -16.734 1 93.38 73 ARG B O 1
ATOM 3073 N N . LEU B 1 74 ? -4.168 -11.078 -15.586 1 90.44 74 LEU B N 1
ATOM 3074 C CA . LEU B 1 74 ? -5.477 -11.656 -15.297 1 90.44 74 LEU B CA 1
ATOM 3075 C C . LEU B 1 74 ? -6.027 -11.133 -13.977 1 90.44 74 LEU B C 1
ATOM 3077 O O . LEU B 1 74 ? -7.242 -11.039 -13.805 1 90.44 74 LEU B O 1
ATOM 3081 N N . TRP B 1 75 ? -5.207 -10.75 -13.008 1 89.56 75 TRP B N 1
ATOM 3082 C CA . TRP B 1 75 ? -5.75 -10.656 -11.656 1 89.56 75 TRP B CA 1
ATOM 3083 C C . TRP B 1 75 ? -5.262 -9.391 -10.961 1 89.56 75 TRP B C 1
ATOM 3085 O O . TRP B 1 75 ? -5.203 -9.336 -9.727 1 89.56 75 TRP B O 1
ATOM 3095 N N . GLN B 1 76 ? -4.871 -8.398 -11.711 1 90.88 76 GLN B N 1
ATOM 3096 C CA . GLN B 1 76 ? -4.363 -7.188 -11.078 1 90.88 76 GLN B CA 1
ATOM 3097 C C . GLN B 1 76 ? -5.129 -5.957 -11.555 1 90.88 76 GLN B C 1
ATOM 3099 O O . GLN B 1 76 ? -4.613 -4.84 -11.5 1 90.88 76 GLN B O 1
ATOM 3104 N N . CYS B 1 77 ? -6.285 -6.145 -12.172 1 89.88 77 CYS B N 1
ATOM 3105 C CA . CYS B 1 77 ? -7.227 -5.086 -12.531 1 89.88 77 CYS B CA 1
ATOM 3106 C C . CYS B 1 77 ? -6.547 -4.012 -13.367 1 89.88 77 CYS B C 1
ATOM 3108 O O . CYS B 1 77 ? -6.766 -2.818 -13.148 1 89.88 77 CYS B O 1
ATOM 3110 N N . GLY B 1 78 ? -5.684 -4.402 -14.227 1 91.62 78 GLY B N 1
ATOM 3111 C CA . GLY B 1 78 ? -5.066 -3.449 -15.133 1 91.62 78 GLY B CA 1
ATOM 3112 C C . GLY B 1 78 ? -3.979 -2.619 -14.477 1 91.62 78 GLY B C 1
ATOM 3113 O O . GLY B 1 78 ? -3.695 -1.501 -14.914 1 91.62 78 GLY B O 1
ATOM 3114 N N . ALA B 1 79 ? -3.383 -3.139 -13.469 1 93.94 79 ALA B N 1
ATOM 3115 C CA . ALA B 1 79 ? -2.379 -2.406 -12.703 1 93.94 79 ALA B CA 1
ATOM 3116 C C . ALA B 1 79 ? -1.23 -1.947 -13.594 1 93.94 79 ALA B C 1
ATOM 3118 O O . ALA B 1 79 ? -0.754 -0.816 -13.477 1 93.94 79 ALA B O 1
ATOM 3119 N N . VAL B 1 80 ? -0.801 -2.771 -14.484 1 94.56 80 VAL B N 1
ATOM 3120 C CA . VAL B 1 80 ? 0.327 -2.426 -15.344 1 94.56 80 VAL B CA 1
ATOM 3121 C C . VAL B 1 80 ? -0.026 -1.212 -16.203 1 94.56 80 VAL B C 1
ATOM 3123 O O . VAL B 1 80 ? 0.75 -0.256 -16.281 1 94.56 80 VAL B O 1
ATOM 3126 N N . ALA B 1 81 ? -1.197 -1.243 -16.828 1 93 81 ALA B N 1
ATOM 3127 C CA . ALA B 1 81 ? -1.634 -0.102 -17.625 1 93 81 ALA B CA 1
ATOM 3128 C C . ALA B 1 81 ? -1.781 1.148 -16.766 1 93 81 ALA B C 1
ATOM 3130 O O . ALA B 1 81 ? -1.402 2.246 -17.172 1 93 81 ALA B O 1
ATOM 3131 N N . PHE B 1 82 ? -2.281 0.961 -15.641 1 92.44 82 PHE B N 1
ATOM 3132 C CA . PHE B 1 82 ? -2.492 2.068 -14.719 1 92.44 82 PHE B CA 1
ATOM 3133 C C . PHE B 1 82 ? -1.164 2.705 -14.32 1 92.44 82 PHE B C 1
ATOM 3135 O O . PHE B 1 82 ? -0.986 3.918 -14.461 1 92.44 82 PHE B O 1
ATOM 3142 N N . TYR B 1 83 ? -0.195 1.935 -13.938 1 93.38 83 TYR B N 1
ATOM 3143 C CA . TYR B 1 83 ? 1.079 2.436 -13.438 1 93.38 83 TYR B CA 1
ATOM 3144 C C . TYR B 1 83 ? 1.946 2.959 -14.578 1 93.38 83 TYR B C 1
ATOM 3146 O O . TYR B 1 83 ? 2.719 3.902 -14.391 1 93.38 83 TYR B O 1
ATOM 3154 N N . SER B 1 84 ? 1.811 2.426 -15.711 1 91.31 84 SER B N 1
ATOM 3155 C CA . SER B 1 84 ? 2.707 2.75 -16.812 1 91.31 84 SER B CA 1
ATOM 3156 C C . SER B 1 84 ? 2.125 3.852 -17.688 1 91.31 84 SER B C 1
ATOM 3158 O O . SER B 1 84 ? 2.754 4.277 -18.656 1 91.31 84 SER B O 1
ATOM 3160 N N . GLY B 1 85 ? 0.948 4.227 -17.375 1 89.5 85 GLY B N 1
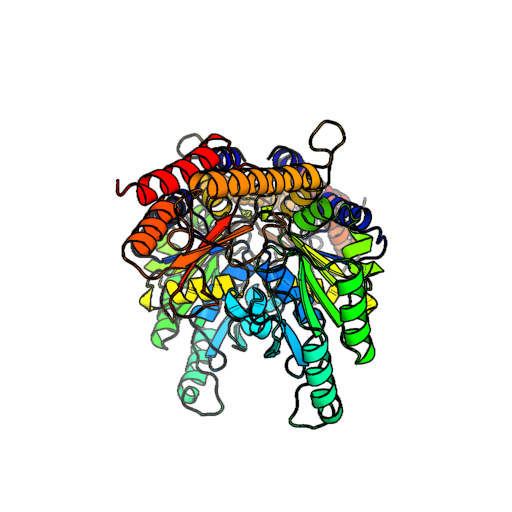ATOM 3161 C CA . GLY B 1 85 ? 0.292 5.223 -18.203 1 89.5 85 GLY B CA 1
ATOM 3162 C C . GLY B 1 85 ? -0.312 4.637 -19.469 1 89.5 85 GLY B C 1
ATOM 3163 O O . GLY B 1 85 ? -0.556 5.359 -20.438 1 89.5 85 GLY B O 1
ATOM 3164 N N . GLY B 1 86 ? -0.406 3.227 -19.516 1 90 86 GLY B N 1
ATOM 3165 C CA . GLY B 1 86 ? -1.155 2.699 -20.656 1 90 86 GLY B CA 1
ATOM 3166 C C . GLY B 1 86 ? -0.427 1.59 -21.391 1 90 86 GLY B C 1
ATOM 3167 O O . GLY B 1 86 ? -0.875 1.139 -22.438 1 90 86 GLY B O 1
ATOM 3168 N N . ALA B 1 87 ? 0.68 1.093 -20.906 1 91 87 ALA B N 1
ATOM 3169 C CA . ALA B 1 87 ? 1.394 0.027 -21.609 1 91 87 ALA B CA 1
ATOM 3170 C C . ALA B 1 87 ? 0.511 -1.207 -21.766 1 91 87 ALA B C 1
ATOM 3172 O O . ALA B 1 87 ? 0.021 -1.764 -20.781 1 91 87 ALA B O 1
ATOM 3173 N N . PRO B 1 88 ? 0.349 -1.653 -22.969 1 91.56 88 PRO B N 1
ATOM 3174 C CA . PRO B 1 88 ? -0.454 -2.863 -23.156 1 91.56 88 PRO B CA 1
ATOM 3175 C C . PRO B 1 88 ? 0.32 -4.141 -22.844 1 91.56 88 PRO B C 1
ATOM 3177 O O . PRO B 1 88 ? 1.55 -4.16 -22.938 1 91.56 88 PRO B O 1
ATOM 3180 N N . LEU B 1 89 ? -0.438 -5.152 -22.422 1 95.44 89 LEU B N 1
ATOM 3181 C CA . LEU B 1 89 ? 0.108 -6.496 -22.281 1 95.44 89 LEU B CA 1
ATOM 3182 C C . LEU B 1 89 ? -0.162 -7.336 -23.516 1 95.44 89 LEU B C 1
ATOM 3184 O O . LEU B 1 89 ? -1.293 -7.379 -24.016 1 95.44 89 LEU B O 1
ATOM 3188 N N . GLN B 1 90 ? 0.877 -7.84 -24.047 1 94.19 90 GLN B N 1
ATOM 3189 C CA . GLN B 1 90 ? 0.768 -8.75 -25.172 1 94.19 90 GLN B CA 1
ATOM 3190 C C . GLN B 1 90 ? 0.928 -10.203 -24.734 1 94.19 90 GLN B C 1
ATOM 3192 O O . GLN B 1 90 ? 2.045 -10.656 -24.469 1 94.19 90 GLN B O 1
ATOM 3197 N N . PRO B 1 91 ? -0.146 -10.977 -24.719 1 95.75 91 PRO B N 1
ATOM 3198 C CA . PRO B 1 91 ? -0.082 -12.344 -24.203 1 95.75 91 PRO B CA 1
ATOM 3199 C C . PRO B 1 91 ? 0.595 -13.312 -25.172 1 95.75 91 PRO B C 1
ATOM 3201 O O . PRO B 1 91 ? 0.418 -13.203 -26.391 1 95.75 91 PRO B O 1
ATOM 3204 N N . LEU B 1 92 ? 1.39 -14.148 -24.609 1 97.06 92 LEU B N 1
ATOM 3205 C CA . LEU B 1 92 ? 2.035 -15.258 -25.312 1 97.06 92 LEU B CA 1
ATOM 3206 C C . LEU B 1 92 ? 1.523 -16.594 -24.812 1 97.06 92 LEU B C 1
ATOM 3208 O O . LEU B 1 92 ? 1.032 -16.688 -23.672 1 97.06 92 LEU B O 1
ATOM 3212 N N . GLY B 1 93 ? 1.596 -17.578 -25.641 1 94.88 93 GLY B N 1
ATOM 3213 C CA . GLY B 1 93 ? 1.224 -18.938 -25.234 1 94.88 93 GLY B CA 1
ATOM 3214 C C . GLY B 1 93 ? 2.393 -19.734 -24.703 1 94.88 93 GLY B C 1
ATOM 3215 O O . GLY B 1 93 ? 3.496 -19.203 -24.547 1 94.88 93 GLY B O 1
ATOM 3216 N N . GLY B 1 94 ? 2.115 -20.891 -24.438 1 95.62 94 GLY B N 1
ATOM 3217 C CA . GLY B 1 94 ? 3.031 -21.891 -23.906 1 95.62 94 GLY B CA 1
ATOM 3218 C C . GLY B 1 94 ? 2.387 -22.828 -22.906 1 95.62 94 GLY B C 1
ATOM 3219 O O . GLY B 1 94 ? 1.272 -22.562 -22.438 1 95.62 94 GLY B O 1
ATOM 3220 N N . GLU B 1 95 ? 3.105 -23.891 -22.656 1 95.69 95 GLU B N 1
ATOM 3221 C CA . GLU B 1 95 ? 2.543 -24.922 -21.797 1 95.69 95 GLU B CA 1
ATOM 3222 C C . GLU B 1 95 ? 2.873 -24.672 -20.328 1 95.69 95 GLU B C 1
ATOM 3224 O O . GLU B 1 95 ? 3.941 -24.141 -20.016 1 95.69 95 GLU B O 1
ATOM 3229 N N . ASP B 1 96 ? 1.938 -24.953 -19.453 1 97.25 96 ASP B N 1
ATOM 3230 C CA . ASP B 1 96 ? 2.129 -25 -18 1 97.25 96 ASP B CA 1
ATOM 3231 C C . ASP B 1 96 ? 2.586 -23.641 -17.469 1 97.25 96 ASP B C 1
ATOM 3233 O O . ASP B 1 96 ? 3.43 -23.562 -16.578 1 97.25 96 ASP B O 1
ATOM 3237 N N . GLY B 1 97 ? 2.068 -22.562 -18.109 1 96.75 97 GLY B N 1
ATOM 3238 C CA . GLY B 1 97 ? 2.346 -21.219 -17.641 1 96.75 97 GLY B CA 1
ATOM 3239 C C . GLY B 1 97 ? 3.676 -20.672 -18.125 1 96.75 97 GLY B C 1
ATOM 3240 O O . GLY B 1 97 ? 4.043 -19.547 -17.812 1 96.75 97 GLY B O 1
ATOM 3241 N N . LYS B 1 98 ? 4.453 -21.469 -18.938 1 98.19 98 LYS B N 1
ATOM 3242 C CA . LYS B 1 98 ? 5.746 -21.031 -19.453 1 98.19 98 LYS B CA 1
ATOM 3243 C C . LYS B 1 98 ? 5.594 -20.391 -20.844 1 98.19 98 LYS B C 1
ATOM 3245 O O . LYS B 1 98 ? 4.859 -20.906 -21.688 1 98.19 98 LYS B O 1
ATOM 3250 N N . VAL B 1 99 ? 6.312 -19.312 -20.984 1 98.19 99 VAL B N 1
ATOM 3251 C CA . VAL B 1 99 ? 6.324 -18.656 -22.297 1 98.19 99 VAL B CA 1
ATOM 3252 C C . VAL B 1 99 ? 7.035 -19.547 -23.312 1 98.19 99 VAL B C 1
ATOM 3254 O O . VAL B 1 99 ? 8.117 -20.078 -23.031 1 98.19 99 VAL B O 1
ATOM 3257 N N . CYS B 1 100 ? 6.359 -19.75 -24.438 1 96.38 100 CYS B N 1
ATOM 3258 C CA . CYS B 1 100 ? 6.965 -20.484 -25.531 1 96.38 100 CYS B CA 1
ATOM 3259 C C . CYS B 1 100 ? 7.996 -19.625 -26.266 1 96.38 100 CYS B C 1
ATOM 3261 O O . CYS B 1 100 ? 7.664 -18.578 -26.797 1 96.38 100 CYS B O 1
ATOM 3263 N N . ALA B 1 101 ? 9.203 -20.125 -26.312 1 96.88 101 ALA B N 1
ATOM 3264 C CA . ALA B 1 101 ? 10.297 -19.344 -26.906 1 96.88 101 ALA B CA 1
ATOM 3265 C C . ALA B 1 101 ? 10.016 -19.031 -28.359 1 96.88 101 ALA B C 1
ATOM 3267 O O . ALA B 1 101 ? 10.312 -17.922 -28.828 1 96.88 101 ALA B O 1
ATOM 3268 N N . SER B 1 102 ? 9.484 -19.984 -29.078 1 96.5 102 SER B N 1
ATOM 3269 C CA . SER B 1 102 ? 9.211 -19.766 -30.5 1 96.5 102 SER B CA 1
ATOM 3270 C C . SER B 1 102 ? 8.125 -18.734 -30.703 1 96.5 102 SER B C 1
ATOM 3272 O O . SER B 1 102 ? 8.172 -17.953 -31.656 1 96.5 102 SER B O 1
ATOM 3274 N N . GLU B 1 103 ? 7.152 -18.766 -29.844 1 95 103 GLU B N 1
ATOM 3275 C CA . GLU B 1 103 ? 6.105 -17.75 -29.938 1 95 103 GLU B CA 1
ATOM 3276 C C . GLU B 1 103 ? 6.652 -16.359 -29.625 1 95 103 GLU B C 1
ATOM 3278 O O . GLU B 1 103 ? 6.273 -15.383 -30.266 1 95 103 GLU B O 1
ATOM 3283 N N . LEU B 1 104 ? 7.484 -16.344 -28.625 1 97.12 104 LEU B N 1
ATOM 3284 C CA . LEU B 1 104 ? 8.133 -15.07 -28.328 1 97.12 104 LEU B CA 1
ATOM 3285 C C . LEU B 1 104 ? 8.953 -14.586 -29.516 1 97.12 104 LEU B C 1
ATOM 3287 O O . LEU B 1 104 ? 8.875 -13.414 -29.891 1 97.12 104 LEU B O 1
ATOM 3291 N N . ALA B 1 105 ? 9.688 -15.445 -30.062 1 96.06 105 ALA B N 1
ATOM 3292 C CA . ALA B 1 105 ? 10.516 -15.094 -31.219 1 96.06 105 ALA B CA 1
ATOM 3293 C C . ALA B 1 105 ? 9.672 -14.562 -32.375 1 96.06 105 ALA B C 1
ATOM 3295 O O . ALA B 1 105 ? 10.008 -13.547 -32.969 1 96.06 105 ALA B O 1
ATOM 3296 N N . LEU B 1 106 ? 8.664 -15.227 -32.688 1 93.62 106 LEU B N 1
ATOM 3297 C CA . LEU B 1 106 ? 7.781 -14.82 -33.781 1 93.62 106 LEU B CA 1
ATOM 3298 C C . LEU B 1 106 ? 7.164 -13.453 -33.5 1 93.62 106 LEU B C 1
ATOM 3300 O O . LEU B 1 106 ? 7.062 -12.625 -34.406 1 93.62 106 LEU B O 1
ATOM 3304 N N . ALA B 1 107 ? 6.703 -13.352 -32.25 1 93.06 107 ALA B N 1
ATOM 3305 C CA . ALA B 1 107 ? 6.105 -12.078 -31.875 1 93.06 107 ALA B CA 1
ATOM 3306 C C . ALA B 1 107 ? 7.105 -10.93 -32.031 1 93.06 107 ALA B C 1
ATOM 3308 O O . ALA B 1 107 ? 6.758 -9.859 -32.531 1 93.06 107 ALA B O 1
ATOM 3309 N N . LEU B 1 108 ? 8.32 -11.148 -31.609 1 94.06 108 LEU B N 1
ATOM 3310 C CA . LEU B 1 108 ? 9.344 -10.109 -31.656 1 94.06 108 LEU B CA 1
ATOM 3311 C C . LEU B 1 108 ? 9.781 -9.852 -33.094 1 94.06 108 LEU B C 1
ATOM 3313 O O . LEU B 1 108 ? 10.023 -8.703 -33.469 1 94.06 108 LEU B O 1
ATOM 3317 N N . GLN B 1 109 ? 9.852 -10.867 -33.875 1 91.44 109 GLN B N 1
ATOM 3318 C CA . GLN B 1 109 ? 10.211 -10.719 -35.281 1 91.44 109 GLN B CA 1
ATOM 3319 C C . GLN B 1 109 ? 9.172 -9.883 -36.031 1 91.44 109 GLN B C 1
ATOM 3321 O O . GLN B 1 109 ? 9.516 -9.102 -36.906 1 91.44 109 GLN B O 1
ATOM 3326 N N . SER B 1 110 ? 8.016 -10.094 -35.625 1 87.38 110 SER B N 1
ATOM 3327 C CA . SER B 1 110 ? 6.922 -9.375 -36.281 1 87.38 110 SER B CA 1
ATOM 3328 C C . SER B 1 110 ? 6.852 -7.93 -35.812 1 87.38 110 SER B C 1
ATOM 3330 O O . SER B 1 110 ? 6.488 -7.035 -36.562 1 87.38 110 SER B O 1
ATOM 3332 N N . ALA B 1 111 ? 7.18 -7.734 -34.562 1 85.88 111 ALA B N 1
ATOM 3333 C CA . ALA B 1 111 ? 7.004 -6.422 -33.938 1 85.88 111 ALA B CA 1
ATOM 3334 C C . ALA B 1 111 ? 8.211 -5.527 -34.219 1 85.88 111 ALA B C 1
ATOM 3336 O O . ALA B 1 111 ? 8.078 -4.309 -34.312 1 85.88 111 ALA B O 1
ATOM 3337 N N . ALA B 1 112 ? 9.312 -6.086 -34.375 1 81.69 112 ALA B N 1
ATOM 3338 C CA . ALA B 1 112 ? 10.57 -5.344 -34.406 1 81.69 112 ALA B CA 1
ATOM 3339 C C . ALA B 1 112 ? 10.602 -4.359 -35.562 1 81.69 112 ALA B C 1
ATOM 3341 O O . ALA B 1 112 ? 10.977 -3.195 -35.406 1 81.69 112 ALA B O 1
ATOM 3342 N N . PRO B 1 113 ? 10.109 -4.762 -36.719 1 76.5 113 PRO B N 1
ATOM 3343 C CA . PRO B 1 113 ? 10.148 -3.82 -37.844 1 76.5 113 PRO B CA 1
ATOM 3344 C C . PRO B 1 113 ? 9.172 -2.656 -37.656 1 76.5 113 PRO B C 1
ATOM 3346 O O . PRO B 1 113 ? 9.32 -1.619 -38.312 1 76.5 113 PRO B O 1
ATOM 3349 N N . LEU B 1 114 ? 8.25 -2.9 -36.781 1 73.44 114 LEU B N 1
ATOM 3350 C CA . LEU B 1 114 ? 7.188 -1.913 -36.625 1 73.44 114 LEU B CA 1
ATOM 3351 C C . LEU B 1 114 ? 7.504 -0.983 -35.438 1 73.44 114 LEU B C 1
ATOM 3353 O O . LEU B 1 114 ? 6.797 0.003 -35.219 1 73.44 114 LEU B O 1
ATOM 3357 N N . ALA B 1 115 ? 8.516 -1.242 -34.844 1 75.75 115 ALA B N 1
ATOM 3358 C CA . ALA B 1 115 ? 8.828 -0.522 -33.625 1 75.75 115 ALA B CA 1
ATOM 3359 C C . ALA B 1 115 ? 9.008 0.97 -33.875 1 75.75 115 ALA B C 1
ATOM 3361 O O . ALA B 1 115 ? 8.766 1.798 -33 1 75.75 115 ALA B O 1
ATOM 3362 N N . ALA B 1 116 ? 9.336 1.316 -35.125 1 72.12 116 ALA B N 1
ATOM 3363 C CA . ALA B 1 116 ? 9.562 2.713 -35.5 1 72.12 116 ALA B CA 1
ATOM 3364 C C . ALA B 1 116 ? 8.32 3.316 -36.156 1 72.12 116 ALA B C 1
ATOM 3366 O O . ALA B 1 116 ? 8.258 4.527 -36.375 1 72.12 116 ALA B O 1
ATOM 3367 N N . ALA B 1 117 ? 7.391 2.432 -36.375 1 77.38 117 ALA B N 1
ATOM 3368 C CA . ALA B 1 117 ? 6.164 2.922 -37 1 77.38 117 ALA B CA 1
ATOM 3369 C C . ALA B 1 117 ? 5.348 3.762 -36 1 77.38 117 ALA B C 1
ATOM 3371 O O . ALA B 1 117 ? 5.246 3.424 -34.844 1 77.38 117 ALA B O 1
ATOM 3372 N N . PRO B 1 118 ? 4.82 4.879 -36.469 1 76.25 118 PRO B N 1
ATOM 3373 C CA . PRO B 1 118 ? 4.125 5.793 -35.562 1 76.25 118 PRO B CA 1
ATOM 3374 C C . PRO B 1 118 ? 2.865 5.176 -34.969 1 76.25 118 PRO B C 1
ATOM 3376 O O . PRO B 1 118 ? 2.324 5.699 -34 1 76.25 118 PRO B O 1
ATOM 3379 N N . TYR B 1 119 ? 2.412 3.998 -35.562 1 77.5 119 TYR B N 1
ATOM 3380 C CA . TYR B 1 119 ? 1.15 3.428 -35.094 1 77.5 119 TYR B CA 1
ATOM 3381 C C . TYR B 1 119 ? 1.39 2.189 -34.25 1 77.5 119 TYR B C 1
ATOM 3383 O O . TYR B 1 119 ? 0.441 1.58 -33.75 1 77.5 119 TYR B O 1
ATOM 3391 N N . ALA B 1 120 ? 2.664 1.809 -34 1 80.62 120 ALA B N 1
ATOM 3392 C CA . ALA B 1 120 ? 2.949 0.548 -33.312 1 80.62 120 ALA B CA 1
ATOM 3393 C C . ALA B 1 120 ? 3.568 0.793 -31.953 1 80.62 120 ALA B C 1
ATOM 3395 O O . ALA B 1 120 ? 4.273 1.786 -31.75 1 80.62 120 ALA B O 1
ATOM 3396 N N . HIS B 1 121 ? 3.234 -0.089 -31.031 1 87.94 121 HIS B N 1
ATOM 3397 C CA . HIS B 1 121 ? 3.934 -0.084 -29.75 1 87.94 121 HIS B CA 1
ATOM 3398 C C . HIS B 1 121 ? 5.336 -0.661 -29.875 1 87.94 121 HIS B C 1
ATOM 3400 O O . HIS B 1 121 ? 5.574 -1.541 -30.719 1 87.94 121 HIS B O 1
ATOM 3406 N N . ARG B 1 122 ? 6.188 -0.137 -29.172 1 90.31 122 ARG B N 1
ATOM 3407 C CA . ARG B 1 122 ? 7.562 -0.628 -29.141 1 90.31 122 ARG B CA 1
ATOM 3408 C C . ARG B 1 122 ? 7.703 -1.802 -28.188 1 90.31 122 ARG B C 1
ATOM 3410 O O . ARG B 1 122 ? 7.375 -1.682 -27 1 90.31 122 ARG B O 1
ATOM 3417 N N . PRO B 1 123 ? 8.148 -3 -28.625 1 91.44 123 PRO B N 1
ATOM 3418 C CA . PRO B 1 123 ? 8.477 -4.066 -27.672 1 91.44 123 PRO B CA 1
ATOM 3419 C C . PRO B 1 123 ? 9.539 -3.646 -26.672 1 91.44 123 PRO B C 1
ATOM 3421 O O . PRO B 1 123 ? 10.664 -3.301 -27.047 1 91.44 123 PRO B O 1
ATOM 3424 N N . SER B 1 124 ? 9.141 -3.732 -25.359 1 92.12 124 SER B N 1
ATOM 3425 C CA . SER B 1 124 ? 10.062 -3.113 -24.406 1 92.12 124 SER B CA 1
ATOM 3426 C C . SER B 1 124 ? 10.375 -4.059 -23.25 1 92.12 124 SER B C 1
ATOM 3428 O O . SER B 1 124 ? 11.43 -3.938 -22.609 1 92.12 124 SER B O 1
ATOM 3430 N N . LEU B 1 125 ? 9.477 -4.977 -22.969 1 95.75 125 LEU B N 1
ATOM 3431 C CA . LEU B 1 125 ? 9.664 -5.758 -21.75 1 95.75 125 LEU B CA 1
ATOM 3432 C C . LEU B 1 125 ? 9.047 -7.145 -21.906 1 95.75 125 LEU B C 1
ATOM 3434 O O . LEU B 1 125 ? 7.98 -7.297 -22.5 1 95.75 125 LEU B O 1
ATOM 3438 N N . LEU B 1 126 ? 9.727 -8.125 -21.406 1 97.88 126 LEU B N 1
ATOM 3439 C CA . LEU B 1 126 ? 9.211 -9.469 -21.172 1 97.88 126 LEU B CA 1
ATOM 3440 C C . LEU B 1 126 ? 9.031 -9.734 -19.688 1 97.88 126 LEU B C 1
ATOM 3442 O O . LEU B 1 126 ? 9.977 -9.586 -18.906 1 97.88 126 LEU B O 1
ATOM 3446 N N . SER B 1 127 ? 7.848 -10.047 -19.297 1 98.62 127 SER B N 1
ATOM 3447 C CA . SER B 1 127 ? 7.59 -10.422 -17.906 1 98.62 127 SER B CA 1
ATOM 3448 C C . SER B 1 127 ? 7.383 -11.922 -17.766 1 98.62 127 SER B C 1
ATOM 3450 O O . SER B 1 127 ? 6.531 -12.5 -18.438 1 98.62 127 SER B O 1
ATOM 3452 N N . LEU B 1 128 ? 8.156 -12.531 -16.953 1 98.81 128 LEU B N 1
ATOM 3453 C CA . LEU B 1 128 ? 8.055 -13.945 -16.625 1 98.81 128 LEU B CA 1
ATOM 3454 C C . LEU B 1 128 ? 7.641 -14.133 -15.164 1 98.81 128 LEU B C 1
ATOM 3456 O O . LEU B 1 128 ? 7.918 -13.281 -14.32 1 98.81 128 LEU B O 1
ATOM 3460 N N . THR B 1 129 ? 6.961 -15.242 -14.898 1 98.69 129 THR B N 1
ATOM 3461 C CA . THR B 1 129 ? 6.594 -15.57 -13.523 1 98.69 129 THR B CA 1
ATOM 3462 C C . THR B 1 129 ? 7.328 -16.812 -13.047 1 98.69 129 THR B C 1
ATOM 3464 O O . THR B 1 129 ? 7.324 -17.844 -13.734 1 98.69 129 THR B O 1
ATOM 3467 N N . GLN B 1 130 ? 7.934 -16.766 -11.844 1 98.69 130 GLN B N 1
ATOM 3468 C CA . GLN B 1 130 ? 8.695 -17.875 -11.297 1 98.69 130 GLN B CA 1
ATOM 3469 C C . GLN B 1 130 ? 8.422 -18.062 -9.805 1 98.69 130 GLN B C 1
ATOM 3471 O O . GLN B 1 130 ? 8.773 -17.203 -8.992 1 98.69 130 GLN B O 1
ATOM 3476 N N . PRO B 1 131 ? 7.887 -19.375 -9.414 1 98.62 131 PRO B N 1
ATOM 3477 C CA . PRO B 1 131 ? 7.27 -20.328 -10.328 1 98.62 131 PRO B CA 1
ATOM 3478 C C . PRO B 1 131 ? 6.105 -19.734 -11.117 1 98.62 131 PRO B C 1
ATOM 3480 O O . PRO B 1 131 ? 5.566 -18.688 -10.734 1 98.62 131 PRO B O 1
ATOM 3483 N N . THR B 1 132 ? 5.75 -20.375 -12.203 1 98.5 132 THR B N 1
ATOM 3484 C CA . THR B 1 132 ? 4.68 -19.875 -13.062 1 98.5 132 THR B CA 1
ATOM 3485 C C . THR B 1 132 ? 3.348 -19.859 -12.32 1 98.5 132 THR B C 1
ATOM 3487 O O . THR B 1 132 ? 3.246 -20.391 -11.211 1 98.5 132 THR B O 1
ATOM 3490 N N . GLU B 1 133 ? 2.314 -19.266 -12.93 1 97.12 133 GLU B N 1
ATOM 3491 C CA . GLU B 1 133 ? 0.961 -19.266 -12.383 1 97.12 133 GLU B CA 1
ATOM 3492 C C . GLU B 1 133 ? 0.422 -20.688 -12.242 1 97.12 133 GLU B C 1
ATOM 3494 O O . GLU B 1 133 ? -0.509 -20.922 -11.469 1 97.12 133 GLU B O 1
ATOM 3499 N N . ALA B 1 134 ? 1.071 -21.625 -12.914 1 97.56 134 ALA B N 1
ATOM 3500 C CA . ALA B 1 134 ? 0.671 -23.031 -12.875 1 97.56 134 ALA B CA 1
AT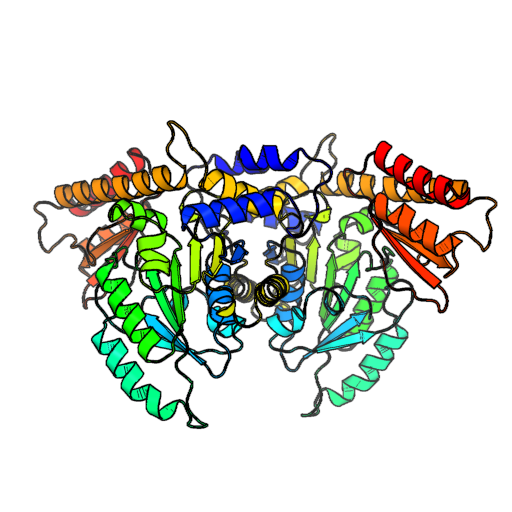OM 3501 C C . ALA B 1 134 ? 1.5 -23.812 -11.852 1 97.56 134 ALA B C 1
ATOM 3503 O O . ALA B 1 134 ? 1.395 -25.031 -11.766 1 97.56 134 ALA B O 1
ATOM 3504 N N . GLY B 1 135 ? 2.324 -23.109 -11.141 1 98.12 135 GLY B N 1
ATOM 3505 C CA . GLY B 1 135 ? 3.168 -23.766 -10.156 1 98.12 135 GLY B CA 1
ATOM 3506 C C . GLY B 1 135 ? 4.371 -24.469 -10.766 1 98.12 135 GLY B C 1
ATOM 3507 O O . GLY B 1 135 ? 5.121 -25.141 -10.07 1 98.12 135 GLY B O 1
ATOM 3508 N N . THR B 1 136 ? 4.598 -24.297 -12.047 1 98.62 136 THR B N 1
ATOM 3509 C CA . THR B 1 136 ? 5.688 -24.969 -12.758 1 98.62 136 THR B CA 1
ATOM 3510 C C . THR B 1 136 ? 6.93 -24.078 -12.789 1 98.62 136 THR B C 1
ATOM 3512 O O . THR B 1 136 ? 6.871 -22.906 -12.422 1 98.62 136 THR B O 1
ATOM 3515 N N . LEU B 1 137 ? 8.055 -24.688 -13.148 1 98.75 137 LEU B N 1
ATOM 3516 C CA . LEU B 1 137 ? 9.344 -24.016 -12.977 1 98.75 137 LEU B CA 1
ATOM 3517 C C . LEU B 1 137 ? 10.031 -23.797 -14.32 1 98.75 137 LEU B C 1
ATOM 3519 O O . LEU B 1 137 ? 10.07 -24.703 -15.156 1 98.75 137 LEU B O 1
ATOM 3523 N N . TYR B 1 138 ? 10.516 -22.578 -14.57 1 98.69 138 TYR B N 1
ATOM 3524 C CA . TYR B 1 138 ? 11.57 -22.375 -15.562 1 98.69 138 TYR B CA 1
ATOM 3525 C C . TYR B 1 138 ? 12.906 -22.875 -15.031 1 98.69 138 TYR B C 1
ATOM 3527 O O . TYR B 1 138 ? 13.328 -22.5 -13.938 1 98.69 138 TYR B O 1
ATOM 3535 N N . THR B 1 139 ? 13.555 -23.734 -15.789 1 97.62 139 THR B N 1
ATOM 3536 C CA . THR B 1 139 ? 14.938 -24.047 -15.453 1 97.62 139 THR B CA 1
ATOM 3537 C C . THR B 1 139 ? 15.852 -22.859 -15.727 1 97.62 139 THR B C 1
ATOM 3539 O O . THR B 1 139 ? 15.469 -21.922 -16.438 1 97.62 139 THR B O 1
ATOM 3542 N N . GLY B 1 140 ? 17.031 -22.938 -15.133 1 97.62 140 GLY B N 1
ATOM 3543 C CA . GLY B 1 140 ? 18.016 -21.906 -15.438 1 97.62 140 GLY B CA 1
ATOM 3544 C C . GLY B 1 140 ? 18.297 -21.766 -16.922 1 97.62 140 GLY B C 1
ATOM 3545 O O . GLY B 1 140 ? 18.422 -20.641 -17.422 1 97.62 140 GLY B O 1
ATOM 3546 N N . ALA B 1 141 ? 18.359 -22.859 -17.609 1 97.5 141 ALA B N 1
ATOM 3547 C CA . ALA B 1 141 ? 18.641 -22.844 -19.047 1 97.5 141 ALA B CA 1
ATOM 3548 C C . ALA B 1 141 ? 17.5 -22.219 -19.828 1 97.5 141 ALA B C 1
ATOM 3550 O O . ALA B 1 141 ? 17.719 -21.469 -20.781 1 97.5 141 ALA B O 1
ATOM 3551 N N . GLU B 1 142 ? 16.297 -22.562 -19.438 1 98 142 GLU B N 1
ATOM 3552 C CA . GLU B 1 142 ? 15.133 -21.969 -20.094 1 98 142 GLU B CA 1
ATOM 3553 C C . GLU B 1 142 ? 15.109 -20.453 -19.906 1 98 142 GLU B C 1
ATOM 3555 O O . GLU B 1 142 ? 14.844 -19.703 -20.859 1 98 142 GLU B O 1
ATOM 3560 N N . LEU B 1 143 ? 15.367 -20 -18.672 1 98.5 143 LEU B N 1
ATOM 3561 C CA . LEU B 1 143 ? 15.398 -18.562 -18.375 1 98.5 143 LEU B CA 1
ATOM 3562 C C . LEU B 1 143 ? 16.469 -17.875 -19.203 1 98.5 143 LEU B C 1
ATOM 3564 O O . LEU B 1 143 ? 16.219 -16.812 -19.781 1 98.5 143 LEU B O 1
ATOM 3568 N N . LYS B 1 144 ? 17.625 -18.469 -19.203 1 98.12 144 LYS B N 1
ATOM 3569 C CA . LYS B 1 144 ? 18.734 -17.875 -19.969 1 98.12 144 LYS B CA 1
ATOM 3570 C C . LYS B 1 144 ? 18.375 -17.719 -21.438 1 98.12 144 LYS B C 1
ATOM 3572 O O . LYS B 1 144 ? 18.672 -16.688 -22.047 1 98.12 144 LYS B O 1
ATOM 3577 N N . ALA B 1 145 ? 17.766 -18.703 -21.969 1 98.25 145 ALA B N 1
ATOM 3578 C CA . ALA B 1 145 ? 17.391 -18.672 -23.375 1 98.25 145 ALA B CA 1
ATOM 3579 C C . ALA B 1 145 ? 16.344 -17.594 -23.656 1 98.25 145 ALA B C 1
ATOM 3581 O O . ALA B 1 145 ? 16.453 -16.844 -24.625 1 98.25 145 ALA B O 1
ATOM 3582 N N . LEU B 1 146 ? 15.32 -17.531 -22.828 1 98.62 146 LEU B N 1
ATOM 3583 C CA . LEU B 1 146 ? 14.266 -16.547 -23 1 98.62 146 LEU B CA 1
ATOM 3584 C C . LEU B 1 146 ? 14.812 -15.133 -22.812 1 98.62 146 LEU B C 1
ATOM 3586 O O . LEU B 1 146 ? 14.461 -14.219 -23.562 1 98.62 146 LEU B O 1
ATOM 3590 N N . CYS B 1 147 ? 15.625 -14.953 -21.797 1 98.25 147 CYS B N 1
ATOM 3591 C CA . CYS B 1 147 ? 16.203 -13.641 -21.531 1 98.25 147 CYS B CA 1
ATOM 3592 C C . CYS B 1 147 ? 17.109 -13.195 -22.656 1 98.25 147 CYS B C 1
ATOM 3594 O O . CYS B 1 147 ? 17.094 -12.031 -23.078 1 98.25 147 CYS B O 1
ATOM 3596 N N . ALA B 1 148 ? 17.922 -14.109 -23.141 1 98.25 148 ALA B N 1
ATOM 3597 C CA . ALA B 1 148 ? 18.797 -13.789 -24.281 1 98.25 148 ALA B CA 1
ATOM 3598 C C . ALA B 1 148 ? 17.984 -13.359 -25.5 1 98.25 148 ALA B C 1
ATOM 3600 O O . ALA B 1 148 ? 18.328 -12.383 -26.156 1 98.25 148 ALA B O 1
ATOM 3601 N N . LEU B 1 149 ? 16.984 -14.109 -25.766 1 97.94 149 LEU B N 1
ATOM 3602 C CA . LEU B 1 149 ? 16.094 -13.773 -26.875 1 97.94 149 LEU B CA 1
ATOM 3603 C C . LEU B 1 149 ? 15.508 -12.375 -26.703 1 97.94 149 LEU B C 1
ATOM 3605 O O . LEU B 1 149 ? 15.492 -11.578 -27.641 1 97.94 149 LEU B O 1
ATOM 3609 N N . ALA B 1 150 ? 14.977 -12.086 -25.516 1 97.12 150 ALA B N 1
ATOM 3610 C CA . ALA B 1 150 ? 14.414 -10.773 -25.234 1 97.12 150 ALA B CA 1
ATOM 3611 C C . ALA B 1 150 ? 15.469 -9.68 -25.406 1 97.12 150 ALA B C 1
ATOM 3613 O O . ALA B 1 150 ? 15.211 -8.664 -26.062 1 97.12 150 ALA B O 1
ATOM 3614 N N . HIS B 1 151 ? 16.641 -9.898 -24.859 1 96.56 151 HIS B N 1
ATOM 3615 C CA . HIS B 1 151 ? 17.719 -8.914 -24.922 1 96.56 151 HIS B CA 1
ATOM 3616 C C . HIS B 1 151 ? 18.172 -8.688 -26.359 1 96.56 151 HIS B C 1
ATOM 3618 O O . HIS B 1 151 ? 18.547 -7.57 -26.734 1 96.56 151 HIS B O 1
ATOM 3624 N N . ASP B 1 152 ? 18.141 -9.719 -27.141 1 96.19 152 ASP B N 1
ATOM 3625 C CA . ASP B 1 152 ? 18.531 -9.602 -28.547 1 96.19 152 ASP B CA 1
ATOM 3626 C C . ASP B 1 152 ? 17.641 -8.586 -29.281 1 96.19 152 ASP B C 1
ATOM 3628 O O . ASP B 1 152 ? 18.078 -7.953 -30.234 1 96.19 152 ASP B O 1
ATOM 3632 N N . TYR B 1 153 ? 16.484 -8.453 -28.828 1 94 153 TYR B N 1
ATOM 3633 C CA . TYR B 1 153 ? 15.562 -7.527 -29.453 1 94 153 TYR B CA 1
ATOM 3634 C C . TYR B 1 153 ? 15.445 -6.238 -28.656 1 94 153 TYR B C 1
ATOM 3636 O O . TYR B 1 153 ? 14.539 -5.43 -28.875 1 94 153 TYR B O 1
ATOM 3644 N N . GLY B 1 154 ? 16.281 -6.082 -27.547 1 92.06 154 GLY B N 1
ATOM 3645 C CA . GLY B 1 154 ? 16.375 -4.84 -26.797 1 92.06 154 GLY B CA 1
ATOM 3646 C C . GLY B 1 154 ? 15.383 -4.762 -25.656 1 92.06 154 GLY B C 1
ATOM 3647 O O . GLY B 1 154 ? 15.211 -3.699 -25.047 1 92.06 154 GLY B O 1
ATOM 3648 N N . LEU B 1 155 ? 14.68 -5.828 -25.375 1 94.81 155 LEU B N 1
ATOM 3649 C CA . LEU B 1 155 ? 13.727 -5.832 -24.266 1 94.81 155 LEU B CA 1
ATOM 3650 C C . LEU B 1 155 ? 14.438 -6.02 -22.938 1 94.81 155 LEU B C 1
ATOM 3652 O O . LEU B 1 155 ? 15.445 -6.73 -22.859 1 94.81 155 LEU B O 1
ATOM 3656 N N . LEU B 1 156 ? 13.898 -5.383 -21.906 1 95.19 156 LEU B N 1
ATOM 3657 C CA . LEU B 1 156 ? 14.242 -5.766 -20.531 1 95.19 156 LEU B CA 1
ATOM 3658 C C . LEU B 1 156 ? 13.406 -6.957 -20.078 1 95.19 156 LEU B C 1
ATOM 3660 O O . LEU B 1 156 ? 12.391 -7.277 -20.688 1 95.19 156 LEU B O 1
ATOM 3664 N N . VAL B 1 157 ? 13.891 -7.605 -19.062 1 97.19 157 VAL B N 1
ATOM 3665 C CA . VAL B 1 157 ? 13.156 -8.758 -18.547 1 97.19 157 VAL B CA 1
ATOM 3666 C C . VAL B 1 157 ? 12.781 -8.516 -17.078 1 97.19 157 VAL B C 1
ATOM 3668 O O . VAL B 1 157 ? 13.641 -8.242 -16.25 1 97.19 157 VAL B O 1
ATOM 3671 N N . HIS B 1 158 ? 11.531 -8.602 -16.797 1 97.25 158 HIS B N 1
ATOM 3672 C CA . HIS B 1 158 ? 10.945 -8.578 -15.453 1 97.25 158 HIS B CA 1
ATOM 3673 C C . HIS B 1 158 ? 10.547 -9.984 -15.008 1 97.25 158 HIS B C 1
ATOM 3675 O O . HIS B 1 158 ? 10.078 -10.789 -15.812 1 97.25 158 HIS B O 1
ATOM 3681 N N . MET B 1 159 ? 10.773 -10.266 -13.758 1 98.62 159 MET B N 1
ATOM 3682 C CA . MET B 1 159 ? 10.305 -11.531 -13.203 1 98.62 159 MET B CA 1
ATOM 3683 C C . MET B 1 159 ? 9.367 -11.297 -12.023 1 98.62 159 MET B C 1
ATOM 3685 O O . MET B 1 159 ? 9.75 -10.664 -11.039 1 98.62 159 MET B O 1
ATOM 3689 N N . ASP B 1 160 ? 8.141 -11.719 -12.188 1 98.69 160 ASP B N 1
ATOM 3690 C CA . ASP B 1 160 ? 7.27 -11.859 -11.031 1 98.69 160 ASP B CA 1
ATOM 3691 C C . ASP B 1 160 ? 7.711 -13.023 -10.141 1 98.69 160 ASP B C 1
ATOM 3693 O O . ASP B 1 160 ? 7.473 -14.188 -10.469 1 98.69 160 ASP B O 1
ATOM 3697 N N . GLY B 1 161 ? 8.312 -12.672 -9.008 1 98.69 161 GLY B N 1
ATOM 3698 C CA . GLY B 1 161 ? 8.812 -13.656 -8.062 1 98.69 161 GLY B CA 1
ATOM 3699 C C . GLY B 1 161 ? 8.016 -13.711 -6.773 1 98.69 161 GLY B C 1
ATOM 3700 O O . GLY B 1 161 ? 8.586 -13.758 -5.688 1 98.69 161 GLY B O 1
ATOM 3701 N N . ALA B 1 162 ? 6.695 -13.68 -6.91 1 97.81 162 ALA B N 1
ATOM 3702 C CA . ALA B 1 162 ? 5.836 -13.734 -5.73 1 97.81 162 ALA B CA 1
ATOM 3703 C C . ALA B 1 162 ? 6.113 -14.984 -4.902 1 97.81 162 ALA B C 1
ATOM 3705 O O . ALA B 1 162 ? 5.945 -14.977 -3.68 1 97.81 162 ALA B O 1
ATOM 3706 N N . ARG B 1 163 ? 6.523 -16.109 -5.551 1 98.56 163 ARG B N 1
ATOM 3707 C CA . ARG B 1 163 ? 6.887 -17.375 -4.914 1 98.56 163 ARG B CA 1
ATOM 3708 C C . ARG B 1 163 ? 8.297 -17.797 -5.316 1 98.56 163 ARG B C 1
ATOM 3710 O O . ARG B 1 163 ? 8.57 -19 -5.445 1 98.56 163 ARG B O 1
ATOM 3717 N N . LEU B 1 164 ? 9.18 -16.844 -5.562 1 98.81 164 LEU B N 1
ATOM 3718 C CA . LEU B 1 164 ? 10.516 -17.172 -6.039 1 98.81 164 LEU B CA 1
ATOM 3719 C C . LEU B 1 164 ? 11.227 -18.109 -5.074 1 98.81 164 LEU B C 1
ATOM 3721 O O . LEU B 1 164 ? 11.914 -19.047 -5.504 1 98.81 164 LEU B O 1
ATOM 3725 N N . PRO B 1 165 ? 11.109 -17.984 -3.725 1 98.75 165 PRO B N 1
ATOM 3726 C CA . PRO B 1 165 ? 11.758 -18.938 -2.809 1 98.75 165 PRO B CA 1
ATOM 3727 C C . PRO B 1 165 ? 11.344 -20.375 -3.064 1 98.75 165 PRO B C 1
ATOM 3729 O O . PRO B 1 165 ? 12.172 -21.297 -2.941 1 98.75 165 PRO B O 1
ATOM 3732 N N . ASN B 1 166 ? 10.086 -20.609 -3.434 1 98.81 166 ASN B N 1
ATOM 3733 C CA . ASN B 1 166 ? 9.633 -21.953 -3.76 1 98.81 166 ASN B CA 1
ATOM 3734 C C . ASN B 1 166 ? 10.406 -22.531 -4.941 1 98.81 166 ASN B C 1
ATOM 3736 O O . ASN B 1 166 ? 10.703 -23.734 -4.973 1 98.81 166 ASN B O 1
ATOM 3740 N N . ALA B 1 167 ? 10.672 -21.734 -5.906 1 98.88 167 ALA B N 1
ATOM 3741 C CA . ALA B 1 167 ? 11.438 -22.156 -7.07 1 98.88 167 ALA B CA 1
ATOM 3742 C C . ALA B 1 167 ? 12.891 -22.438 -6.699 1 98.88 167 ALA B C 1
ATOM 3744 O O . ALA B 1 167 ? 13.492 -23.391 -7.176 1 98.88 167 ALA B O 1
ATOM 3745 N N . LEU B 1 168 ? 13.461 -21.531 -5.895 1 98.69 168 LEU B N 1
ATOM 3746 C CA . LEU B 1 168 ? 14.859 -21.688 -5.488 1 98.69 168 LEU B CA 1
ATOM 3747 C C . LEU B 1 168 ? 15.086 -23.031 -4.805 1 98.69 168 LEU B C 1
ATOM 3749 O O . LEU B 1 168 ? 16.031 -23.75 -5.133 1 98.69 168 LEU B O 1
ATOM 3753 N N . VAL B 1 169 ? 14.211 -23.391 -3.889 1 98.44 169 VAL B N 1
ATOM 3754 C CA . VAL B 1 169 ? 14.398 -24.625 -3.133 1 98.44 169 VAL B CA 1
ATOM 3755 C C . VAL B 1 169 ? 14.102 -25.828 -4.023 1 98.44 169 VAL B C 1
ATOM 3757 O O . VAL B 1 169 ? 14.781 -26.844 -3.945 1 98.44 169 VAL B O 1
ATOM 3760 N N . ALA B 1 170 ? 13.102 -25.719 -4.848 1 98.69 170 ALA B N 1
ATOM 3761 C CA . ALA B 1 170 ? 12.727 -26.828 -5.727 1 98.69 170 ALA B CA 1
ATOM 3762 C C . ALA B 1 170 ? 13.852 -27.156 -6.695 1 98.69 170 ALA B C 1
ATOM 3764 O O . ALA B 1 170 ? 14.109 -28.328 -6.984 1 98.69 170 ALA B O 1
ATOM 3765 N N . LEU B 1 171 ? 14.523 -26.141 -7.223 1 98.56 171 LEU B N 1
ATOM 3766 C CA . LEU B 1 171 ? 15.555 -26.328 -8.242 1 98.56 171 LEU B CA 1
ATOM 3767 C C . LEU B 1 171 ? 16.938 -26.438 -7.602 1 98.56 171 LEU B C 1
ATOM 3769 O O . LEU B 1 171 ? 17.906 -26.766 -8.281 1 98.56 171 LEU B O 1
ATOM 3773 N N . GLY B 1 172 ? 17.031 -26.219 -6.289 1 98 172 GLY B N 1
ATOM 3774 C CA . GLY B 1 172 ? 18.328 -26.203 -5.645 1 98 172 GLY B CA 1
ATOM 3775 C C . GLY B 1 172 ? 19.266 -25.156 -6.23 1 98 172 GLY B C 1
ATOM 3776 O O . GLY B 1 172 ? 20.453 -25.422 -6.43 1 98 172 GLY B O 1
ATOM 3777 N N . ALA B 1 173 ? 18.719 -24.016 -6.586 1 98 173 ALA B N 1
ATOM 3778 C CA . ALA B 1 173 ? 19.484 -22.953 -7.242 1 98 173 ALA B CA 1
ATOM 3779 C C . ALA B 1 173 ? 19.594 -21.734 -6.344 1 98 173 ALA B C 1
ATOM 3781 O O . ALA B 1 173 ? 18.781 -21.531 -5.441 1 98 173 ALA B O 1
ATOM 3782 N N . SER B 1 174 ? 20.625 -20.938 -6.609 1 98.06 174 SER B N 1
ATOM 3783 C CA . SER B 1 174 ? 20.75 -19.656 -5.926 1 98.06 174 SER B CA 1
ATOM 3784 C C . SER B 1 174 ? 19.828 -18.609 -6.551 1 98.06 174 SER B C 1
ATOM 3786 O O . SER B 1 174 ? 19.391 -18.766 -7.695 1 98.06 174 SER B O 1
ATOM 3788 N N . ALA B 1 175 ? 19.531 -17.609 -5.758 1 98.5 175 ALA B N 1
ATOM 3789 C CA . ALA B 1 175 ? 18.703 -16.516 -6.27 1 98.5 175 ALA B CA 1
ATOM 3790 C C . ALA B 1 175 ? 19.359 -15.844 -7.465 1 98.5 175 ALA B C 1
ATOM 3792 O O . ALA B 1 175 ? 18.688 -15.484 -8.438 1 98.5 175 ALA B O 1
ATOM 3793 N N . SER B 1 176 ? 20.672 -15.641 -7.414 1 98.19 176 SER B N 1
ATOM 3794 C CA . SER B 1 176 ? 21.391 -15.008 -8.508 1 98.19 176 SER B CA 1
ATOM 3795 C C . SER B 1 176 ? 21.328 -15.852 -9.773 1 98.19 176 SER B C 1
ATOM 3797 O O . SER B 1 176 ? 21.125 -15.32 -10.867 1 98.19 176 SER B O 1
ATOM 3799 N N . ASP B 1 177 ? 21.359 -17.172 -9.664 1 98 177 ASP B N 1
ATOM 3800 C CA . ASP B 1 177 ? 21.391 -18.062 -10.812 1 98 177 ASP B CA 1
ATOM 3801 C C . ASP B 1 177 ? 20.047 -18.047 -11.547 1 98 177 ASP B C 1
ATOM 3803 O O . ASP B 1 177 ? 20 -18.172 -12.773 1 98 177 ASP B O 1
ATOM 3807 N N . LEU B 1 178 ? 18.969 -17.844 -10.789 1 98.38 178 LEU B N 1
ATOM 3808 C CA . LEU B 1 178 ? 17.641 -17.906 -11.398 1 98.38 178 LEU B CA 1
ATOM 3809 C C . LEU B 1 178 ? 17.125 -16.516 -11.75 1 98.38 178 LEU B C 1
ATOM 3811 O O . LEU B 1 178 ? 15.992 -16.359 -12.203 1 98.38 178 LEU B O 1
ATOM 3815 N N . THR B 1 179 ? 17.969 -15.5 -11.516 1 98.19 179 THR B N 1
ATOM 3816 C CA . THR B 1 179 ? 17.516 -14.148 -11.836 1 98.19 179 THR B CA 1
ATOM 3817 C C . THR B 1 179 ? 18.531 -13.438 -12.727 1 98.19 179 THR B C 1
ATOM 3819 O O . THR B 1 179 ? 18.609 -13.719 -13.93 1 98.19 179 THR B O 1
ATOM 3822 N N . TRP B 1 180 ? 19.438 -12.609 -12.125 1 97.44 180 TRP B N 1
ATOM 3823 C CA . TRP B 1 180 ? 20.234 -11.727 -12.984 1 97.44 180 TRP B CA 1
ATOM 3824 C C . TRP B 1 180 ? 21.312 -12.5 -13.719 1 97.44 180 TRP B C 1
ATOM 3826 O O . TRP B 1 180 ? 21.703 -12.148 -14.836 1 97.44 180 TRP B O 1
ATOM 3836 N N . ARG B 1 181 ? 21.828 -13.648 -13.203 1 98 181 ARG B N 1
ATOM 3837 C CA . ARG B 1 181 ? 22.797 -14.445 -13.953 1 98 181 ARG B CA 1
ATOM 3838 C C . ARG B 1 181 ? 22.141 -15.148 -15.133 1 98 181 ARG B C 1
ATOM 3840 O O . ARG B 1 181 ? 22.812 -15.523 -16.094 1 98 181 ARG B O 1
ATOM 3847 N N . ALA B 1 182 ? 20.859 -15.328 -15.078 1 98.19 182 ALA B N 1
ATOM 3848 C CA . ALA B 1 182 ? 20.094 -15.883 -16.203 1 98.19 182 ALA B CA 1
ATOM 3849 C C . ALA B 1 182 ? 19.625 -14.773 -17.141 1 98.19 182 ALA B C 1
ATOM 3851 O O . ALA B 1 182 ? 19.062 -15.055 -18.203 1 98.19 182 ALA B O 1
ATOM 3852 N N . GLY B 1 183 ? 19.75 -13.516 -16.75 1 97.56 183 GLY B N 1
ATOM 3853 C CA . GLY B 1 183 ? 19.453 -12.414 -17.641 1 97.56 183 GLY B CA 1
ATOM 3854 C C . GLY B 1 183 ? 18.281 -11.57 -17.172 1 97.56 183 GLY B C 1
ATOM 3855 O O . GLY B 1 183 ? 17.906 -10.594 -17.828 1 97.56 183 GLY B O 1
ATOM 3856 N N . VAL B 1 184 ? 17.672 -11.875 -16.062 1 97.75 184 VAL B N 1
ATOM 3857 C CA . VAL B 1 184 ? 16.578 -11.078 -15.531 1 97.75 184 VAL B CA 1
ATOM 3858 C C . VAL B 1 184 ? 17.094 -9.711 -15.086 1 97.75 184 VAL B C 1
ATOM 3860 O O . VAL B 1 184 ? 18.109 -9.617 -14.406 1 97.75 184 VAL B O 1
ATOM 3863 N N . ASP B 1 185 ? 16.375 -8.664 -15.461 1 96.19 185 ASP B N 1
ATOM 3864 C CA . ASP B 1 185 ? 16.844 -7.309 -15.172 1 96.19 185 ASP B CA 1
ATOM 3865 C C . ASP B 1 185 ? 16.25 -6.789 -13.859 1 96.19 185 ASP B C 1
ATOM 3867 O O . ASP B 1 185 ? 16.875 -5.977 -13.172 1 96.19 185 ASP B O 1
ATOM 3871 N N . MET B 1 186 ? 15.047 -7.195 -13.555 1 95.31 186 MET B N 1
ATOM 3872 C CA . MET B 1 186 ? 14.359 -6.785 -12.328 1 95.31 186 MET B CA 1
ATOM 3873 C C . MET B 1 186 ? 13.453 -7.895 -11.82 1 95.31 186 MET B C 1
ATOM 3875 O O . MET B 1 186 ? 12.922 -8.688 -12.602 1 95.31 186 MET B O 1
ATOM 3879 N N . VAL B 1 187 ? 13.297 -7.934 -10.531 1 97.31 187 VAL B N 1
ATOM 3880 C CA . VAL B 1 187 ? 12.484 -8.969 -9.906 1 97.31 187 VAL B CA 1
ATOM 3881 C C . VAL B 1 187 ? 11.539 -8.344 -8.883 1 97.31 187 VAL B C 1
ATOM 3883 O O . VAL B 1 187 ? 11.93 -7.434 -8.148 1 97.31 187 VAL B O 1
ATOM 3886 N N . SER B 1 188 ? 10.297 -8.719 -8.977 1 97.75 188 SER B N 1
ATOM 3887 C CA . SER B 1 188 ? 9.414 -8.547 -7.828 1 97.75 188 SER B CA 1
ATOM 3888 C C . SER B 1 188 ? 9.57 -9.695 -6.832 1 97.75 188 SER B C 1
ATOM 3890 O O . SER B 1 188 ? 9.039 -10.789 -7.051 1 97.75 188 SER B O 1
ATOM 3892 N N . PHE B 1 189 ? 10.312 -9.453 -5.777 1 98.38 189 PHE B N 1
ATOM 3893 C CA . PHE B 1 189 ? 10.625 -10.477 -4.781 1 98.38 189 PHE B CA 1
ATOM 3894 C C . PHE B 1 189 ? 9.539 -10.531 -3.709 1 98.38 189 PHE B C 1
ATOM 3896 O O . PHE B 1 189 ? 9.352 -9.57 -2.961 1 98.38 189 PHE B O 1
ATOM 3903 N N . GLY B 1 190 ? 8.82 -11.672 -3.66 1 97.38 190 GLY B N 1
ATOM 3904 C CA . GLY B 1 190 ? 7.723 -11.812 -2.723 1 97.38 190 GLY B CA 1
ATOM 3905 C C . GLY B 1 190 ? 8.141 -12.43 -1.4 1 97.38 190 GLY B C 1
ATOM 3906 O O . GLY B 1 190 ? 8.875 -13.414 -1.373 1 97.38 190 GLY B O 1
ATOM 3907 N N . THR B 1 191 ? 7.648 -11.844 -0.293 1 97.44 191 THR B N 1
ATOM 3908 C CA . THR B 1 191 ? 7.883 -12.422 1.027 1 97.44 191 THR B CA 1
ATOM 3909 C C . THR B 1 191 ? 6.559 -12.734 1.719 1 97.44 191 THR B C 1
ATOM 3911 O O . THR B 1 191 ? 6.512 -13.57 2.623 1 97.44 191 THR B O 1
ATOM 3914 N N . THR B 1 192 ? 5.484 -12.141 1.311 1 96.56 192 THR B N 1
ATOM 3915 C CA . THR B 1 192 ? 4.191 -12.266 1.972 1 96.56 192 THR B CA 1
ATOM 3916 C C . THR B 1 192 ? 3.699 -13.711 1.938 1 96.56 192 THR B C 1
ATOM 3918 O O . THR B 1 192 ? 3.229 -14.234 2.949 1 96.56 192 THR B O 1
ATOM 3921 N N . LYS B 1 193 ? 3.795 -14.352 0.808 1 95.81 193 LYS B N 1
ATOM 3922 C CA . LYS B 1 193 ? 3.328 -15.734 0.663 1 95.81 193 LYS B CA 1
ATOM 3923 C C . LYS B 1 193 ? 4.199 -16.688 1.465 1 95.81 193 LYS B C 1
ATOM 3925 O O . LYS B 1 193 ? 3.805 -17.828 1.719 1 95.81 193 LYS B O 1
ATOM 3930 N N . GLY B 1 194 ? 5.363 -16.203 1.89 1 95.5 194 GLY B N 1
ATOM 3931 C CA . GLY B 1 194 ? 6.266 -17 2.703 1 95.5 194 GLY B CA 1
ATOM 3932 C C . GLY B 1 194 ? 6.102 -16.766 4.191 1 95.5 194 GLY B C 1
ATOM 3933 O O . GLY B 1 194 ? 6.738 -17.422 5.008 1 95.5 194 GLY B O 1
ATOM 3934 N N . GLY B 1 195 ? 5.285 -15.711 4.531 1 93.88 195 GLY B N 1
ATOM 3935 C CA . GLY B 1 195 ? 5.004 -15.633 5.953 1 93.88 195 GLY B CA 1
ATOM 3936 C C . GLY B 1 195 ? 4.969 -14.211 6.48 1 93.88 195 GLY B C 1
ATOM 3937 O O . GLY B 1 195 ? 4.465 -13.961 7.578 1 93.88 195 GLY B O 1
ATOM 3938 N N . THR B 1 196 ? 5.516 -13.281 5.812 1 95.19 196 THR B N 1
ATOM 3939 C CA . THR B 1 196 ? 5.465 -11.906 6.309 1 95.19 196 THR B CA 1
ATOM 3940 C C . THR B 1 196 ? 4.039 -11.375 6.273 1 95.19 196 THR B C 1
ATOM 3942 O O . THR B 1 196 ? 3.15 -11.992 5.688 1 95.19 196 THR B O 1
ATOM 3945 N N . LEU B 1 197 ? 3.748 -10.281 6.941 1 93.25 197 LEU B N 1
ATOM 3946 C CA . LEU B 1 197 ? 2.414 -9.695 7.023 1 93.25 197 LEU B CA 1
ATOM 3947 C C . LEU B 1 197 ? 2.012 -9.062 5.699 1 93.25 197 LEU B C 1
ATOM 3949 O O . LEU B 1 197 ? 0.941 -9.359 5.16 1 93.25 197 LEU B O 1
ATOM 3953 N N . ALA B 1 198 ? 2.791 -8.18 5.211 1 93.19 198 ALA B N 1
ATOM 3954 C CA . ALA B 1 198 ? 2.645 -7.41 3.979 1 93.19 198 ALA B CA 1
ATOM 3955 C C . ALA B 1 198 ? 3.949 -6.711 3.611 1 93.19 198 ALA B C 1
ATOM 3957 O O . ALA B 1 198 ? 4.156 -5.547 3.969 1 93.19 198 ALA B O 1
ATOM 3958 N N . ALA B 1 199 ? 4.762 -7.391 2.91 1 95.75 199 ALA B N 1
ATOM 3959 C CA . ALA B 1 199 ? 6.059 -6.844 2.516 1 95.75 199 ALA B CA 1
ATOM 3960 C C . ALA B 1 199 ? 6.594 -7.547 1.273 1 95.75 199 ALA B C 1
ATOM 3962 O O . ALA B 1 199 ? 6.559 -8.773 1.185 1 95.75 199 ALA B O 1
ATOM 3963 N N . GLU B 1 200 ? 6.922 -6.812 0.3 1 96.75 200 GLU B N 1
ATOM 3964 C CA . GLU B 1 200 ? 7.578 -7.227 -0.936 1 96.75 200 GLU B CA 1
ATOM 3965 C C . GLU B 1 200 ? 8.734 -6.301 -1.283 1 96.75 200 GLU B C 1
ATOM 3967 O O . GLU B 1 200 ? 9.031 -5.355 -0.543 1 96.75 200 GLU B O 1
ATOM 3972 N N . ALA B 1 201 ? 9.461 -6.578 -2.369 1 96.31 201 ALA B N 1
ATOM 3973 C CA . ALA B 1 201 ? 10.523 -5.688 -2.816 1 96.31 201 ALA B CA 1
ATOM 3974 C C . ALA B 1 201 ? 10.688 -5.742 -4.332 1 96.31 201 ALA B C 1
ATOM 3976 O O . ALA B 1 201 ? 10.617 -6.82 -4.93 1 96.31 201 ALA B O 1
ATOM 3977 N N . VAL B 1 202 ? 10.82 -4.594 -4.91 1 95.19 202 VAL B N 1
ATOM 3978 C CA . VAL B 1 202 ? 11.344 -4.504 -6.27 1 95.19 202 VAL B CA 1
ATOM 3979 C C . VAL B 1 202 ? 12.875 -4.527 -6.238 1 95.19 202 VAL B C 1
ATOM 3981 O O . VAL B 1 202 ? 13.492 -3.777 -5.484 1 95.19 202 VAL B O 1
ATOM 3984 N N . VAL B 1 203 ? 13.453 -5.383 -6.945 1 95.81 203 VAL B N 1
ATOM 3985 C CA . VAL B 1 203 ? 14.906 -5.461 -7.059 1 95.81 203 VAL B CA 1
ATOM 3986 C C . VAL B 1 203 ? 15.328 -5.191 -8.5 1 95.81 203 VAL B C 1
ATOM 3988 O O . VAL B 1 203 ? 14.938 -5.926 -9.414 1 95.81 203 VAL B O 1
ATOM 3991 N N . VAL B 1 204 ? 16.047 -4.176 -8.719 1 94.81 204 VAL B N 1
ATOM 3992 C CA . VAL B 1 204 ? 16.594 -3.842 -10.039 1 94.81 204 VAL B CA 1
ATOM 3993 C C . VAL B 1 204 ? 18.109 -4.078 -10.047 1 94.81 204 VAL B C 1
ATOM 3995 O O . VAL B 1 204 ? 18.844 -3.434 -9.305 1 94.81 204 VAL B O 1
ATOM 3998 N N . PHE B 1 205 ? 18.578 -4.961 -10.844 1 94.38 205 PHE B N 1
ATOM 3999 C CA . PHE B 1 205 ? 19.953 -5.438 -10.766 1 94.38 205 PHE B CA 1
ATOM 4000 C C . PHE B 1 205 ? 20.891 -4.477 -11.469 1 94.38 205 PHE B C 1
ATOM 4002 O O . PHE B 1 205 ? 22.062 -4.336 -11.07 1 94.38 205 PHE B O 1
ATOM 4009 N N . GLU B 1 206 ? 20.406 -3.844 -12.492 1 83.75 206 GLU B N 1
ATOM 4010 C CA . GLU B 1 206 ? 21.188 -2.787 -13.133 1 83.75 206 GLU B CA 1
ATOM 4011 C C . GLU B 1 206 ? 20.438 -1.455 -13.102 1 83.75 206 GLU B C 1
ATOM 4013 O O . GLU B 1 206 ? 19.703 -1.131 -14.031 1 83.75 206 GLU B O 1
ATOM 4018 N N . PRO B 1 207 ? 20.578 -0.83 -12.047 1 66.19 207 PRO B N 1
ATOM 4019 C CA . PRO B 1 207 ? 19.75 0.341 -11.75 1 66.19 207 PRO B CA 1
ATOM 4020 C C . PRO B 1 207 ? 19.672 1.328 -12.914 1 66.19 207 PRO B C 1
ATOM 4022 O O . PRO B 1 207 ? 18.719 2.086 -13.031 1 66.19 207 PRO B O 1
ATOM 4025 N N . ALA B 1 208 ? 20.656 1.368 -13.664 1 60.34 208 ALA B N 1
ATOM 4026 C CA . ALA B 1 208 ? 20.562 2.232 -14.836 1 60.34 208 ALA B CA 1
ATOM 4027 C C . ALA B 1 208 ? 19.453 1.774 -15.773 1 60.34 208 ALA B C 1
ATOM 4029 O O . ALA B 1 208 ? 18.984 2.547 -16.609 1 60.34 208 ALA B O 1
ATOM 4030 N N . ALA B 1 209 ? 19.078 0.531 -15.641 1 56.19 209 ALA B N 1
ATOM 4031 C CA . ALA B 1 209 ? 18 -0.014 -16.469 1 56.19 209 ALA B CA 1
ATOM 4032 C C . ALA B 1 209 ? 16.641 0.563 -16.062 1 56.19 209 ALA B C 1
ATOM 4034 O O . ALA B 1 209 ? 15.711 0.603 -16.859 1 56.19 209 ALA B O 1
ATOM 4035 N N . SER B 1 210 ? 16.484 0.863 -14.758 1 58.25 210 SER B N 1
ATOM 4036 C CA . SER B 1 210 ? 15.219 1.438 -14.289 1 58.25 210 SER B CA 1
ATOM 4037 C C . SER B 1 210 ? 15.086 2.898 -14.711 1 58.25 210 SER B C 1
ATOM 4039 O O . SER B 1 210 ? 16.078 3.635 -14.727 1 58.25 210 SER B O 1
ATOM 4041 N N . LEU B 1 211 ? 14.25 3.131 -15.656 1 54.97 211 LEU B N 1
ATOM 4042 C CA . LEU B 1 211 ? 14.023 4.484 -16.141 1 54.97 211 LEU B CA 1
ATOM 4043 C C . LEU B 1 211 ? 13.859 5.465 -14.992 1 54.97 211 LEU B C 1
ATOM 4045 O O . LEU B 1 211 ? 13.031 5.25 -14.102 1 54.97 211 LEU B O 1
ATOM 4049 N N . GLY B 1 212 ? 14.812 6.242 -14.742 1 58.5 212 GLY B N 1
ATOM 4050 C CA . GLY B 1 212 ? 14.867 7.387 -13.852 1 58.5 212 GLY B CA 1
ATOM 4051 C C . GLY B 1 212 ? 15.695 7.137 -12.609 1 58.5 212 GLY B C 1
ATOM 4052 O O . GLY B 1 212 ? 15.781 7.996 -11.727 1 58.5 212 GLY B O 1
ATOM 4053 N N . GLY B 1 213 ? 16.281 5.871 -12.656 1 64.44 213 GLY B N 1
ATOM 4054 C CA . GLY B 1 213 ? 17.141 5.586 -11.523 1 64.44 213 GLY B CA 1
ATOM 4055 C C . GLY B 1 213 ? 16.375 5.398 -10.219 1 64.44 213 GLY B C 1
ATOM 4056 O O . GLY B 1 213 ? 15.148 5.402 -10.211 1 64.44 213 GLY B O 1
ATOM 4057 N N . GLY B 1 214 ? 16.906 4.941 -9.117 1 67.44 214 GLY B N 1
ATOM 4058 C CA . GLY B 1 214 ? 16.375 4.734 -7.781 1 67.44 214 GLY B CA 1
ATOM 4059 C C . GLY B 1 214 ? 15.453 5.844 -7.328 1 67.44 214 GLY B C 1
ATOM 4060 O O . GLY B 1 214 ? 14.383 5.574 -6.777 1 67.44 214 GLY B O 1
ATOM 4061 N N . ALA B 1 215 ? 15.703 7.062 -7.742 1 70.19 215 ALA B N 1
ATOM 4062 C CA . ALA B 1 215 ? 14.906 8.203 -7.305 1 70.19 215 ALA B CA 1
ATOM 4063 C C . ALA B 1 215 ? 13.531 8.195 -7.973 1 70.19 215 ALA B C 1
ATOM 4065 O O . ALA B 1 215 ? 12.516 8.438 -7.316 1 70.19 215 ALA B O 1
ATOM 4066 N N . ALA B 1 216 ? 13.516 7.828 -9.242 1 75.12 216 ALA B N 1
ATOM 4067 C CA . ALA B 1 216 ? 12.258 7.797 -9.977 1 75.12 216 ALA B CA 1
ATOM 4068 C C . ALA B 1 216 ? 11.336 6.703 -9.438 1 75.12 216 ALA B C 1
ATOM 4070 O O . ALA B 1 216 ? 10.133 6.918 -9.289 1 75.12 216 ALA B O 1
ATOM 4071 N N . ASP B 1 217 ? 11.922 5.66 -9.086 1 78.12 217 ASP B N 1
ATOM 4072 C CA . ASP B 1 217 ? 11.125 4.555 -8.57 1 78.12 217 ASP B CA 1
ATOM 4073 C C . ASP B 1 217 ? 10.508 4.906 -7.219 1 78.12 217 ASP B C 1
ATOM 4075 O O . ASP B 1 217 ? 9.352 4.574 -6.953 1 78.12 217 ASP B O 1
ATOM 4079 N N . ALA B 1 218 ? 11.297 5.574 -6.496 1 79.19 218 ALA B N 1
ATOM 4080 C CA . ALA B 1 218 ? 10.797 6 -5.191 1 79.19 218 ALA B CA 1
ATOM 4081 C C . ALA B 1 218 ? 9.648 6.996 -5.336 1 79.19 218 ALA B C 1
ATOM 4083 O O . ALA B 1 218 ? 8.68 6.949 -4.578 1 79.19 218 ALA B O 1
ATOM 4084 N N . GLN B 1 219 ? 9.789 7.855 -6.281 1 84 219 GLN B N 1
ATOM 4085 C CA . GLN B 1 219 ? 8.734 8.828 -6.52 1 84 219 GLN B CA 1
ATOM 4086 C C . GLN B 1 219 ? 7.469 8.148 -7.039 1 84 219 GLN B C 1
ATOM 4088 O O . GLN B 1 219 ? 6.355 8.531 -6.672 1 84 219 GLN B O 1
ATOM 4093 N N . LEU B 1 220 ? 7.668 7.168 -7.891 1 83.25 220 LEU B N 1
ATOM 4094 C CA . LEU B 1 220 ? 6.527 6.402 -8.383 1 83.25 220 LEU B CA 1
ATOM 4095 C C . LEU B 1 220 ? 5.828 5.676 -7.238 1 83.25 220 LEU B C 1
ATOM 4097 O O . LEU B 1 220 ? 4.598 5.629 -7.188 1 83.25 220 LEU B O 1
ATOM 4101 N N . ALA B 1 221 ? 6.648 5.18 -6.387 1 86.31 221 ALA B N 1
ATOM 4102 C CA . ALA B 1 221 ? 6.082 4.48 -5.234 1 86.31 221 ALA B CA 1
ATOM 4103 C C . ALA B 1 221 ? 5.316 5.441 -4.328 1 86.31 221 ALA B C 1
ATOM 4105 O O . ALA B 1 221 ? 4.238 5.109 -3.834 1 86.31 221 ALA B O 1
ATOM 4106 N N . LYS B 1 222 ? 5.879 6.566 -4.141 1 87.56 222 LYS B N 1
ATOM 4107 C CA . LYS B 1 222 ? 5.188 7.57 -3.34 1 87.56 222 LYS B CA 1
ATOM 4108 C C . LYS B 1 222 ? 3.869 7.98 -3.99 1 87.56 222 LYS B C 1
ATOM 4110 O O . LYS B 1 222 ? 2.828 8.008 -3.334 1 87.56 222 LYS B O 1
ATOM 4115 N N . ARG B 1 223 ? 3.961 8.242 -5.238 1 89.31 223 ARG B N 1
ATOM 4116 C CA . ARG B 1 223 ? 2.781 8.656 -5.996 1 89.31 223 ARG B CA 1
ATOM 4117 C C . ARG B 1 223 ? 1.662 7.625 -5.863 1 89.31 223 ARG B C 1
ATOM 4119 O O . ARG B 1 223 ? 0.489 7.992 -5.754 1 89.31 223 ARG B O 1
ATOM 4126 N N . ALA B 1 224 ? 2.143 6.395 -5.785 1 91.88 224 ALA B N 1
ATOM 4127 C CA . ALA B 1 224 ? 1.18 5.297 -5.75 1 91.88 224 ALA B CA 1
ATOM 4128 C C . ALA B 1 224 ? 0.749 4.988 -4.32 1 91.88 224 ALA B C 1
ATOM 4130 O O . ALA B 1 224 ? -0.133 4.156 -4.094 1 91.88 224 ALA B O 1
ATOM 4131 N N . GLY B 1 225 ? 1.321 5.656 -3.391 1 92.12 225 GLY B N 1
ATOM 4132 C CA . GLY B 1 225 ? 0.913 5.48 -2.006 1 92.12 225 GLY B CA 1
ATOM 4133 C C . GLY B 1 225 ? 1.617 4.328 -1.316 1 92.12 225 GLY B C 1
ATOM 4134 O O . GLY B 1 225 ? 1.137 3.818 -0.302 1 92.12 225 GLY B O 1
ATOM 4135 N N . HIS B 1 226 ? 2.748 3.904 -1.825 1 90.31 226 HIS B N 1
ATOM 4136 C CA . HIS B 1 226 ? 3.436 2.742 -1.275 1 90.31 226 HIS B CA 1
ATOM 4137 C C . HIS B 1 226 ? 4.676 3.154 -0.487 1 90.31 226 HIS B C 1
ATOM 4139 O O . HIS B 1 226 ? 5.426 2.301 -0.01 1 90.31 226 HIS B O 1
ATOM 4145 N N . GLU B 1 227 ? 4.848 4.438 -0.34 1 86.38 227 GLU B N 1
ATOM 4146 C CA . GLU B 1 227 ? 5.855 4.898 0.612 1 86.38 227 GLU B CA 1
ATOM 4147 C C . GLU B 1 227 ? 5.262 5.047 2.012 1 86.38 227 GLU B C 1
ATOM 4149 O O . GLU B 1 227 ? 4.469 5.953 2.262 1 86.38 227 GLU B O 1
ATOM 4154 N N . LEU B 1 228 ? 5.734 4.184 2.854 1 89.62 228 LEU B N 1
ATOM 4155 C CA . LEU B 1 228 ? 5.23 4.242 4.223 1 89.62 228 LEU B CA 1
ATOM 4156 C C . LEU B 1 228 ? 6.062 5.199 5.066 1 89.62 228 LEU B C 1
ATOM 4158 O O . LEU B 1 228 ? 7.289 5.234 4.953 1 89.62 228 LEU B O 1
ATOM 4162 N N . SER B 1 229 ? 5.348 5.988 5.891 1 87.62 229 SER B N 1
ATOM 4163 C CA . SER B 1 229 ? 6.059 6.863 6.816 1 87.62 229 SER B CA 1
ATOM 4164 C C . SER B 1 229 ? 6.898 6.059 7.801 1 87.62 229 SER B C 1
ATOM 4166 O O . SER B 1 229 ? 7.992 6.48 8.188 1 87.62 229 SER B O 1
ATOM 4168 N N . LYS B 1 230 ? 6.414 4.91 8.172 1 91.25 230 LYS B N 1
ATOM 4169 C CA . LYS B 1 230 ? 7.129 4.008 9.07 1 91.25 230 LYS B CA 1
ATOM 4170 C C . LYS B 1 230 ? 7.645 2.783 8.32 1 91.25 230 LYS B C 1
ATOM 4172 O O . LYS B 1 230 ? 7.387 1.647 8.727 1 91.25 230 LYS B O 1
ATOM 4177 N N . SER B 1 231 ? 8.508 3.025 7.375 1 90.56 231 SER B N 1
ATOM 4178 C CA . SER B 1 231 ? 9.031 1.999 6.48 1 90.56 231 SER B CA 1
ATOM 4179 C C . SER B 1 231 ? 9.781 0.921 7.254 1 90.56 231 SER B C 1
ATOM 4181 O O . SER B 1 231 ? 9.969 -0.193 6.758 1 90.56 231 SER B O 1
ATOM 4183 N N . ARG B 1 232 ? 10.18 1.22 8.484 1 92.12 232 ARG B N 1
ATOM 4184 C CA . ARG B 1 232 ? 10.914 0.254 9.297 1 92.12 232 ARG B CA 1
ATOM 4185 C C . ARG B 1 232 ? 10.094 -1.017 9.508 1 92.12 232 ARG B C 1
ATOM 4187 O O . ARG B 1 232 ? 10.648 -2.111 9.602 1 92.12 232 ARG B O 1
ATOM 4194 N N . PHE B 1 233 ? 8.836 -0.876 9.562 1 92.38 233 PHE B N 1
ATOM 4195 C CA . PHE B 1 233 ? 8.008 -2.047 9.828 1 92.38 233 PHE B CA 1
ATOM 4196 C C . PHE B 1 233 ? 7.945 -2.951 8.602 1 92.38 233 PHE B C 1
ATOM 4198 O O . PHE B 1 233 ? 7.816 -4.172 8.727 1 92.38 233 PHE B O 1
ATOM 4205 N N . LEU B 1 234 ? 7.996 -2.332 7.402 1 92.81 234 LEU B N 1
ATOM 4206 C CA . LEU B 1 234 ? 8.141 -3.121 6.184 1 92.81 234 LEU B CA 1
ATOM 4207 C C . LEU B 1 234 ? 9.516 -3.783 6.125 1 92.81 234 LEU B C 1
ATOM 4209 O O . LEU B 1 234 ? 9.625 -4.98 5.848 1 92.81 234 LEU B O 1
ATOM 4213 N N . ALA B 1 235 ? 10.484 -3.006 6.449 1 94.69 235 ALA B N 1
ATOM 4214 C CA . ALA B 1 235 ? 11.875 -3.451 6.395 1 94.69 235 ALA B CA 1
ATOM 4215 C C . ALA B 1 235 ? 12.141 -4.566 7.402 1 94.69 235 ALA B C 1
ATOM 4217 O O . ALA B 1 235 ? 12.836 -5.535 7.098 1 94.69 235 ALA B O 1
ATOM 4218 N N . ALA B 1 236 ? 11.586 -4.434 8.578 1 95.62 236 ALA B N 1
ATOM 4219 C CA . ALA B 1 236 ? 11.789 -5.426 9.625 1 95.62 236 ALA B CA 1
ATOM 4220 C C . ALA B 1 236 ? 11.273 -6.797 9.195 1 95.62 236 ALA B C 1
ATOM 4222 O O . ALA B 1 236 ? 11.859 -7.824 9.547 1 95.62 236 ALA B O 1
ATOM 4223 N N . GLN B 1 237 ? 10.188 -6.801 8.492 1 96.88 237 GLN B N 1
ATOM 4224 C CA . GLN B 1 237 ? 9.641 -8.055 8 1 96.88 237 GLN B CA 1
ATOM 4225 C C . GLN B 1 237 ? 10.586 -8.727 7.008 1 96.88 237 GLN B C 1
ATOM 4227 O O . GLN B 1 237 ? 10.844 -9.93 7.098 1 96.88 237 GLN B O 1
ATOM 4232 N N . ILE B 1 238 ? 11.125 -7.941 6.082 1 97.5 238 ILE B N 1
ATOM 4233 C CA . ILE B 1 238 ? 12.031 -8.453 5.059 1 97.5 238 ILE B CA 1
ATOM 4234 C C . ILE B 1 238 ? 13.305 -8.977 5.719 1 97.5 238 ILE B C 1
ATOM 4236 O O . ILE B 1 238 ? 13.781 -10.07 5.387 1 97.5 238 ILE B O 1
ATOM 4240 N N . CYS B 1 239 ? 13.789 -8.211 6.691 1 97 239 CYS B N 1
ATOM 4241 C CA . CYS B 1 239 ? 14.977 -8.633 7.418 1 97 239 CYS B CA 1
ATOM 4242 C C . CYS B 1 239 ? 14.75 -9.977 8.109 1 97 239 CYS B C 1
ATOM 4244 O O . CYS B 1 239 ? 15.586 -10.875 8.008 1 97 239 CYS B O 1
ATOM 4246 N N . ALA B 1 240 ? 13.672 -10.078 8.773 1 97 240 ALA B N 1
ATOM 4247 C CA . ALA B 1 240 ? 13.367 -11.305 9.5 1 97 240 ALA B CA 1
ATOM 4248 C C . ALA B 1 240 ? 13.227 -12.484 8.539 1 97 240 ALA B C 1
ATOM 4250 O O . ALA B 1 240 ? 13.688 -13.594 8.836 1 97 240 ALA B O 1
ATOM 4251 N N . TYR B 1 241 ? 12.602 -12.273 7.422 1 97.88 241 TYR B N 1
ATOM 4252 C CA . TYR B 1 241 ? 12.352 -13.312 6.422 1 97.88 241 TYR B CA 1
ATOM 4253 C C . TYR B 1 241 ? 13.664 -13.852 5.867 1 97.88 241 TYR B C 1
ATOM 4255 O O . TYR B 1 241 ? 13.773 -15.039 5.559 1 97.88 241 TYR B O 1
ATOM 4263 N N . LEU B 1 242 ? 14.648 -12.969 5.793 1 97.94 242 LEU B N 1
ATOM 4264 C CA . LEU B 1 242 ? 15.914 -13.328 5.168 1 97.94 242 LEU B CA 1
ATOM 4265 C C . LEU B 1 242 ? 16.938 -13.758 6.215 1 97.94 242 LEU B C 1
ATOM 4267 O O . LEU B 1 242 ? 18.047 -14.18 5.875 1 97.94 242 LEU B O 1
ATOM 4271 N N . ALA B 1 243 ? 16.547 -13.648 7.461 1 95.81 243 ALA B N 1
ATOM 4272 C CA . ALA B 1 243 ? 17.438 -14.008 8.562 1 95.81 243 ALA B CA 1
ATOM 4273 C C . ALA B 1 243 ? 17.234 -15.469 8.969 1 95.81 243 ALA B C 1
ATOM 4275 O O . ALA B 1 243 ? 16.359 -16.156 8.43 1 95.81 243 ALA B O 1
ATOM 4276 N N . ASP B 1 244 ? 18.047 -15.844 9.898 1 89.69 244 ASP B N 1
ATOM 4277 C CA . ASP B 1 244 ? 17.984 -17.203 10.43 1 89.69 244 ASP B CA 1
ATOM 4278 C C . ASP B 1 244 ? 16.672 -17.438 11.195 1 89.69 244 ASP B C 1
ATOM 4280 O O . ASP B 1 244 ? 16.375 -16.719 12.148 1 89.69 244 ASP B O 1
ATOM 4284 N N . GLY B 1 245 ? 15.922 -18.391 10.773 1 82.88 245 GLY B N 1
ATOM 4285 C CA . GLY B 1 245 ? 14.664 -18.75 11.414 1 82.88 245 GLY B CA 1
ATOM 4286 C C . GLY B 1 245 ? 14.812 -19.891 12.414 1 82.88 245 GLY B C 1
ATOM 4287 O O . GLY B 1 245 ? 13.812 -20.453 12.875 1 82.88 245 GLY B O 1
ATOM 4288 N N . GLY B 1 246 ? 15.969 -20.234 12.625 1 84.38 246 GLY B N 1
ATOM 4289 C CA . GLY B 1 246 ? 16.297 -21.375 13.477 1 84.38 246 GLY B CA 1
ATOM 4290 C C . GLY B 1 246 ? 17.219 -22.375 12.805 1 84.38 246 GLY B C 1
ATOM 4291 O O . GLY B 1 246 ? 17.016 -22.734 11.641 1 84.38 246 GLY B O 1
ATOM 4292 N N . GLY B 1 247 ? 18.297 -22.891 13.5 1 89.88 247 GLY B N 1
ATOM 4293 C CA . GLY B 1 247 ? 19.188 -23.938 13.031 1 89.88 247 GLY B CA 1
ATOM 4294 C C . GLY B 1 247 ? 20.094 -23.484 11.898 1 89.88 247 GLY B C 1
ATOM 4295 O O . GLY B 1 247 ? 20.516 -24.297 11.07 1 89.88 247 GLY B O 1
ATOM 4296 N N . GLY B 1 248 ? 20.188 -22.234 11.672 1 92.25 248 GLY B N 1
ATOM 4297 C CA . GLY B 1 248 ? 21.062 -21.734 10.625 1 92.25 248 GLY B CA 1
ATOM 4298 C C . GLY B 1 248 ? 20.391 -21.672 9.266 1 92.25 248 GLY B C 1
ATOM 4299 O O . GLY B 1 248 ? 21.062 -21.516 8.242 1 92.25 248 GLY B O 1
ATOM 4300 N N . VAL B 1 249 ? 19.125 -21.906 9.188 1 95.06 249 VAL B N 1
ATOM 4301 C CA . VAL B 1 249 ? 18.359 -21.859 7.941 1 95.06 249 VAL B CA 1
ATOM 4302 C C . VAL B 1 249 ? 17.5 -20.594 7.906 1 95.06 249 VAL B C 1
ATOM 4304 O O . VAL B 1 249 ? 16.688 -20.359 8.805 1 95.06 249 VAL B O 1
ATOM 4307 N N . PRO B 1 250 ? 17.75 -19.844 6.906 1 96.81 250 PRO B N 1
ATOM 4308 C CA . PRO B 1 250 ? 16.906 -18.656 6.82 1 96.81 250 PRO B CA 1
ATOM 4309 C C . PRO B 1 250 ? 15.422 -18.984 6.734 1 96.81 250 PRO B C 1
ATOM 4311 O O . PRO B 1 250 ? 15.047 -20 6.152 1 96.81 250 PRO B O 1
ATOM 4314 N N . LEU B 1 251 ? 14.57 -18.094 7.223 1 96.81 251 LEU B N 1
ATOM 4315 C CA . LEU B 1 251 ? 13.133 -18.328 7.27 1 96.81 251 LEU B CA 1
ATOM 4316 C C . LEU B 1 251 ? 12.57 -18.516 5.863 1 96.81 251 LEU B C 1
ATOM 4318 O O . LEU B 1 251 ? 11.656 -19.328 5.66 1 96.81 251 LEU B O 1
ATOM 4322 N N . TRP B 1 252 ? 13.094 -17.734 4.883 1 97.94 252 TRP B N 1
ATOM 4323 C CA . TRP B 1 252 ? 12.57 -17.859 3.523 1 97.94 252 TRP B CA 1
ATOM 4324 C C . TRP B 1 252 ? 12.727 -19.281 3.002 1 97.94 252 TRP B C 1
ATOM 4326 O O . TRP B 1 252 ? 11.828 -19.797 2.332 1 97.94 252 TRP B O 1
ATOM 4336 N N . ARG B 1 253 ? 13.797 -19.906 3.314 1 97.94 253 ARG B N 1
ATOM 4337 C CA . ARG B 1 253 ? 14.094 -21.25 2.82 1 97.94 253 ARG B CA 1
ATOM 4338 C C . ARG B 1 253 ? 13.234 -22.297 3.52 1 97.94 253 ARG B C 1
ATOM 4340 O O . ARG B 1 253 ? 12.641 -23.156 2.867 1 97.94 253 ARG B O 1
ATOM 4347 N N . SER B 1 254 ? 13.164 -22.203 4.871 1 97.5 254 SER B N 1
ATOM 4348 C CA . SER B 1 254 ? 12.359 -23.172 5.609 1 97.5 254 SER B CA 1
ATOM 4349 C C . SER B 1 254 ? 10.883 -23.047 5.234 1 97.5 254 SER B C 1
ATOM 4351 O O . SER B 1 254 ? 10.188 -24.062 5.117 1 97.5 254 SER B O 1
ATOM 4353 N N . SER B 1 255 ? 10.414 -21.828 5.035 1 97.44 255 SER B N 1
ATOM 4354 C CA . SER B 1 255 ? 9.031 -21.594 4.629 1 97.44 255 SER B CA 1
ATOM 4355 C C . SER B 1 255 ? 8.742 -22.234 3.271 1 97.44 255 SER B C 1
ATOM 4357 O O . SER B 1 255 ? 7.73 -22.922 3.104 1 97.44 255 SER B O 1
ATOM 4359 N N . ALA B 1 256 ? 9.617 -22 2.336 1 98.44 256 ALA B N 1
ATOM 4360 C CA . ALA B 1 256 ? 9.43 -22.531 0.986 1 98.44 256 ALA B CA 1
ATOM 4361 C C . ALA B 1 256 ? 9.516 -24.062 0.976 1 98.44 256 ALA B C 1
ATOM 4363 O O . ALA B 1 256 ? 8.734 -24.719 0.299 1 98.44 256 ALA B O 1
ATOM 4364 N N . GLU B 1 257 ? 10.469 -24.594 1.719 1 98.12 257 GLU B N 1
ATOM 4365 C CA . GLU B 1 257 ? 10.648 -26.047 1.79 1 98.12 257 GLU B CA 1
ATOM 4366 C C . GLU B 1 257 ? 9.414 -26.719 2.371 1 98.12 257 GLU B C 1
ATOM 4368 O O . GLU B 1 257 ? 8.961 -27.75 1.859 1 98.12 257 GLU B O 1
ATOM 4373 N N . ARG B 1 258 ? 8.875 -26.172 3.4 1 97.62 258 ARG B N 1
ATOM 4374 C CA . ARG B 1 258 ? 7.695 -26.734 4.039 1 97.62 258 ARG B CA 1
ATOM 4375 C C . ARG B 1 258 ? 6.496 -26.688 3.1 1 97.62 258 ARG B C 1
ATOM 4377 O O . ARG B 1 258 ? 5.746 -27.672 3.004 1 97.62 258 ARG B O 1
ATOM 4384 N N . ALA B 1 259 ? 6.316 -25.578 2.449 1 98.5 259 ALA B N 1
ATOM 4385 C CA . ALA B 1 259 ? 5.195 -25.438 1.524 1 98.5 259 ALA B CA 1
ATOM 4386 C C . ALA B 1 259 ? 5.293 -26.453 0.388 1 98.5 259 ALA B C 1
ATOM 4388 O O . ALA B 1 259 ? 4.309 -27.109 0.06 1 98.5 259 ALA B O 1
ATOM 4389 N N . ASN B 1 260 ? 6.48 -26.531 -0.216 1 98.81 260 ASN B N 1
ATOM 4390 C CA . ASN B 1 260 ? 6.699 -27.469 -1.307 1 98.81 260 ASN B CA 1
ATOM 4391 C C . ASN B 1 260 ? 6.523 -28.922 -0.843 1 98.81 260 ASN B C 1
ATOM 4393 O O . ASN B 1 260 ? 5.93 -29.734 -1.55 1 98.81 260 ASN B O 1
ATOM 4397 N N . ALA B 1 261 ? 7.023 -29.219 0.319 1 98.69 261 ALA B N 1
ATOM 4398 C CA . ALA B 1 261 ? 6.938 -30.578 0.848 1 98.69 261 ALA B CA 1
ATOM 4399 C C . ALA B 1 261 ? 5.484 -30.969 1.108 1 98.69 261 ALA B C 1
ATOM 4401 O O . ALA B 1 261 ? 5.082 -32.094 0.833 1 98.69 261 ALA B O 1
ATOM 4402 N N . SER B 1 262 ? 4.758 -30.047 1.703 1 98.56 262 SER B N 1
ATOM 4403 C CA . SER B 1 262 ? 3.342 -30.312 1.95 1 98.56 262 SER B CA 1
ATOM 4404 C C . SER B 1 262 ? 2.594 -30.578 0.648 1 98.56 262 SER B C 1
ATOM 4406 O O . SER B 1 262 ? 1.723 -31.453 0.596 1 98.56 262 SER B O 1
ATOM 4408 N N . ALA B 1 263 ? 2.91 -29.812 -0.349 1 98.75 263 ALA B N 1
ATOM 4409 C CA . ALA B 1 263 ? 2.273 -30 -1.649 1 98.75 263 ALA B CA 1
ATOM 4410 C C . ALA B 1 263 ? 2.623 -31.375 -2.23 1 98.75 263 ALA B C 1
ATOM 4412 O O . ALA B 1 263 ? 1.759 -32.062 -2.783 1 98.75 263 ALA B O 1
ATOM 4413 N N . ALA B 1 264 ? 3.861 -31.75 -2.16 1 98.69 264 ALA B N 1
ATOM 4414 C CA . ALA B 1 264 ? 4.301 -33.062 -2.66 1 98.69 264 ALA B CA 1
ATOM 4415 C C . ALA B 1 264 ? 3.598 -34.188 -1.926 1 98.69 264 ALA B C 1
ATOM 4417 O O . ALA B 1 264 ? 3.166 -35.156 -2.547 1 98.69 264 ALA B O 1
ATOM 4418 N N . ASP B 1 265 ? 3.547 -34.031 -0.637 1 98.62 265 ASP B N 1
ATOM 4419 C CA . ASP B 1 265 ? 2.857 -35.062 0.172 1 98.62 265 ASP B CA 1
ATOM 4420 C C . ASP B 1 265 ? 1.379 -35.125 -0.196 1 98.62 265 ASP B C 1
ATOM 4422 O O . ASP B 1 265 ? 0.833 -36.219 -0.359 1 98.62 265 ASP B O 1
ATOM 4426 N N . LEU B 1 266 ? 0.768 -33.969 -0.27 1 98.69 266 LEU B N 1
ATOM 4427 C CA . LEU B 1 266 ? -0.64 -33.906 -0.647 1 98.69 266 LEU B CA 1
ATOM 4428 C C . LEU B 1 266 ? -0.867 -34.562 -2.008 1 98.69 266 LEU B C 1
ATOM 4430 O O . LEU B 1 266 ? -1.814 -35.312 -2.182 1 98.69 266 LEU B O 1
ATOM 4434 N N . ALA B 1 267 ? -0.02 -34.219 -2.955 1 98.56 267 ALA B N 1
ATOM 4435 C CA . ALA B 1 267 ? -0.137 -34.812 -4.293 1 98.56 267 ALA B CA 1
ATOM 4436 C C . ALA B 1 267 ? -0.064 -36.344 -4.246 1 98.56 267 ALA B C 1
ATOM 4438 O O . ALA B 1 267 ? -0.882 -37.031 -4.863 1 98.56 267 ALA B O 1
ATOM 4439 N N . ARG B 1 268 ? 0.891 -36.875 -3.521 1 98.12 268 ARG B N 1
ATOM 4440 C CA . ARG B 1 268 ? 1.063 -38.312 -3.395 1 98.12 268 ARG B CA 1
ATOM 4441 C C . ARG B 1 268 ? -0.177 -38.969 -2.791 1 98.12 268 ARG B C 1
ATOM 4443 O O . ARG B 1 268 ? -0.647 -40 -3.283 1 98.12 268 ARG B O 1
ATOM 4450 N N . ARG B 1 269 ? -0.665 -38.344 -1.819 1 98.06 269 ARG B N 1
ATOM 4451 C CA . ARG B 1 269 ? -1.809 -38.906 -1.116 1 98.06 269 ARG B CA 1
ATOM 4452 C C . ARG B 1 269 ? -3.076 -38.812 -1.958 1 98.06 269 ARG B C 1
ATOM 4454 O O . ARG B 1 269 ? -3.916 -39.719 -1.934 1 98.06 269 ARG B O 1
ATOM 4461 N N . LEU B 1 270 ? -3.244 -37.688 -2.605 1 97.19 270 LEU B N 1
ATOM 4462 C CA . LEU B 1 270 ? -4.391 -37.562 -3.498 1 97.19 270 LEU B CA 1
ATOM 4463 C C . LEU B 1 270 ? -4.348 -38.594 -4.605 1 97.19 270 LEU B C 1
ATOM 4465 O O . LEU B 1 270 ? -5.379 -39.188 -4.949 1 97.19 270 LEU B O 1
ATOM 4469 N N . GLU B 1 271 ? -3.186 -38.844 -5.176 1 96.06 271 GLU B N 1
ATOM 4470 C CA . GLU B 1 271 ? -3.023 -39.844 -6.211 1 96.06 271 GLU B CA 1
ATOM 4471 C C . GLU B 1 271 ? -3.354 -41.25 -5.68 1 96.06 271 GLU B C 1
ATOM 4473 O O . GLU B 1 271 ? -4.016 -42.031 -6.355 1 96.06 271 GLU B O 1
ATOM 4478 N N . ALA B 1 272 ? -2.881 -41.469 -4.512 1 95.5 272 ALA B N 1
ATOM 4479 C CA . ALA B 1 272 ? -3.158 -42.781 -3.895 1 95.5 272 ALA B CA 1
ATOM 4480 C C . ALA B 1 272 ? -4.652 -42.969 -3.66 1 95.5 272 ALA B C 1
ATOM 4482 O O . ALA B 1 272 ? -5.195 -44.031 -3.902 1 95.5 272 ALA B O 1
ATOM 4483 N N . ALA B 1 273 ? -5.238 -41.875 -3.174 1 94.5 273 ALA B N 1
ATOM 4484 C CA . ALA B 1 273 ? -6.672 -41.938 -2.895 1 94.5 273 ALA B CA 1
ATOM 4485 C C . ALA B 1 273 ? -7.473 -42.156 -4.176 1 94.5 273 ALA B C 1
ATOM 4487 O O . ALA B 1 273 ? -8.523 -42.781 -4.16 1 94.5 273 ALA B O 1
ATOM 4488 N N . ALA B 1 274 ? -6.988 -41.625 -5.156 1 93.56 274 ALA B N 1
ATOM 4489 C CA . ALA B 1 274 ? -7.711 -41.656 -6.426 1 93.56 274 ALA B CA 1
ATOM 4490 C C . ALA B 1 274 ? -7.398 -42.938 -7.195 1 93.56 274 ALA B C 1
ATOM 4492 O O . ALA B 1 274 ? -8.016 -43.219 -8.227 1 93.56 274 ALA B O 1
ATOM 4493 N N . ALA B 1 275 ? -6.512 -43.656 -6.473 1 88.88 275 ALA B N 1
ATOM 4494 C CA . ALA B 1 275 ? -6.109 -44.906 -7.133 1 88.88 275 ALA B CA 1
ATOM 4495 C C . ALA B 1 275 ? -7.312 -45.812 -7.352 1 88.88 275 ALA B C 1
ATOM 4497 O O . ALA B 1 275 ? -8.133 -46 -6.449 1 88.88 275 ALA B O 1
ATOM 4498 N N . GLY B 1 276 ? -7.664 -46.25 -8.484 1 83.69 276 GLY B N 1
ATOM 4499 C CA . GLY B 1 276 ? -8.75 -47.156 -8.797 1 83.69 276 GLY B CA 1
ATOM 4500 C C . GLY B 1 276 ? -9.93 -46.469 -9.469 1 83.69 276 GLY B C 1
ATOM 4501 O O . GLY B 1 276 ? -10.891 -47.125 -9.867 1 83.69 276 GLY B O 1
ATOM 4502 N N . TYR B 1 277 ? -9.922 -45.219 -9.195 1 83 277 TYR B N 1
ATOM 4503 C CA . TYR B 1 277 ? -10.992 -44.469 -9.859 1 83 277 TYR B CA 1
ATOM 4504 C C . TYR B 1 277 ? -10.516 -43.906 -11.18 1 83 277 TYR B C 1
ATOM 4506 O O . TYR B 1 277 ? -11.047 -42.875 -11.656 1 83 277 TYR B O 1
ATOM 4514 N N . ASP B 1 278 ? -9.766 -44.5 -11.812 1 64.56 278 ASP B N 1
ATOM 4515 C CA . ASP B 1 278 ? -9.125 -44.031 -13.039 1 64.56 278 ASP B CA 1
ATOM 4516 C C . ASP B 1 278 ? -10.086 -43.188 -13.875 1 64.56 278 ASP B C 1
ATOM 4518 O O . ASP B 1 278 ? -11.289 -43.156 -13.602 1 64.56 278 ASP B O 1
ATOM 4522 N N . GLY B 1 279 ? -9.789 -42.344 -14.914 1 66.5 279 GLY B N 1
ATOM 4523 C CA . GLY B 1 279 ? -10.508 -41.5 -15.859 1 66.5 279 GLY B CA 1
ATOM 4524 C C . GLY B 1 279 ? -11.703 -40.781 -15.242 1 66.5 279 GLY B C 1
ATOM 4525 O O . GLY B 1 279 ? -12.195 -39.812 -15.789 1 66.5 279 GLY B O 1
ATOM 4526 N N . ASP B 1 280 ? -12.07 -41.25 -14.031 1 78.38 280 ASP B N 1
ATOM 4527 C CA . ASP B 1 280 ? -13.289 -40.719 -13.43 1 78.38 280 ASP B CA 1
ATOM 4528 C C . ASP B 1 280 ? -12.961 -39.875 -12.203 1 78.38 280 ASP B C 1
ATOM 4530 O O . ASP B 1 280 ? -13.859 -39.406 -11.5 1 78.38 280 ASP B O 1
ATOM 4534 N N . SER B 1 281 ? -11.766 -39.719 -11.93 1 91.19 281 SER B N 1
ATOM 4535 C CA . SER B 1 281 ? -11.367 -38.875 -10.789 1 91.19 281 SER B CA 1
ATOM 4536 C C . SER B 1 281 ? -10.719 -37.594 -11.258 1 91.19 281 SER B C 1
ATOM 4538 O O . SER B 1 281 ? -11.398 -36.688 -11.766 1 91.19 281 SER B O 1
ATOM 4540 N N . PHE B 1 282 ? -9.438 -37.469 -10.945 1 94.25 282 PHE B N 1
ATOM 4541 C CA . PHE B 1 282 ? -8.766 -36.25 -11.391 1 94.25 282 PHE B CA 1
ATOM 4542 C C . PHE B 1 282 ? -7.461 -36.594 -12.102 1 94.25 282 PHE B C 1
ATOM 4544 O O . PHE B 1 282 ? -6.957 -37.719 -11.984 1 94.25 282 PHE B O 1
ATOM 4551 N N . ARG B 1 283 ? -7.055 -35.781 -12.984 1 94.25 283 ARG B N 1
ATOM 4552 C CA . ARG B 1 283 ? -5.672 -35.75 -13.453 1 94.25 283 ARG B CA 1
ATOM 4553 C C . ARG B 1 283 ? -5.039 -34.375 -13.203 1 94.25 283 ARG B C 1
ATOM 4555 O O . ARG B 1 283 ? -5.746 -33.406 -13.031 1 94.25 283 ARG B O 1
ATOM 4562 N N . TRP B 1 284 ? -3.793 -34.438 -13.188 1 96.31 284 TRP B N 1
ATOM 4563 C CA . TRP B 1 284 ? -3.113 -33.188 -12.984 1 96.31 284 TRP B CA 1
ATOM 4564 C C . TRP B 1 284 ? -3.17 -32.312 -14.258 1 96.31 284 TRP B C 1
ATOM 4566 O O . TRP B 1 284 ? -2.787 -32.781 -15.336 1 96.31 284 TRP B O 1
ATOM 4576 N N . GLN B 1 285 ? -3.695 -31.125 -14.148 1 96.94 285 GLN B N 1
ATOM 4577 C CA . GLN B 1 285 ? -3.672 -30.203 -15.289 1 96.94 285 GLN B CA 1
ATOM 4578 C C . GLN B 1 285 ? -2.25 -29.75 -15.602 1 96.94 285 GLN B C 1
ATOM 4580 O O . GLN B 1 285 ? -1.896 -29.547 -16.766 1 96.94 285 GLN B O 1
ATOM 4585 N N . HIS B 1 286 ? -1.448 -29.469 -14.547 1 97.81 286 HIS B N 1
ATOM 4586 C CA . HIS B 1 286 ? -0.039 -29.094 -14.602 1 97.81 286 HIS B CA 1
ATOM 4587 C C . HIS B 1 286 ? 0.801 -29.984 -13.688 1 97.81 286 HIS B C 1
ATOM 4589 O O . HIS B 1 286 ? 0.309 -30.469 -12.664 1 97.81 286 HIS B O 1
ATOM 4595 N N . PRO B 1 287 ? 2.074 -30.234 -14.047 1 97.75 287 PRO B N 1
ATOM 4596 C CA . PRO B 1 287 ? 2.934 -30.953 -13.102 1 97.75 287 PRO B CA 1
ATOM 4597 C C . PRO B 1 287 ? 3.039 -30.266 -11.75 1 97.75 287 PRO B C 1
ATOM 4599 O O . PRO B 1 287 ? 3.098 -29.031 -11.688 1 97.75 287 PRO B O 1
ATOM 4602 N N . VAL B 1 288 ? 3.045 -31.094 -10.695 1 98.31 288 VAL B N 1
ATOM 4603 C CA . VAL B 1 288 ? 3.236 -30.547 -9.359 1 98.31 288 VAL B CA 1
ATOM 4604 C C . VAL B 1 288 ? 4.727 -30.359 -9.078 1 98.31 288 VAL B C 1
ATOM 4606 O O . VAL B 1 288 ? 5.43 -31.328 -8.773 1 98.31 288 VAL B O 1
ATOM 4609 N N . GLN B 1 289 ? 5.211 -29.078 -9.133 1 98.56 289 GLN B N 1
ATOM 4610 C CA . GLN B 1 289 ? 6.648 -28.844 -9.008 1 98.56 289 GLN B CA 1
ATOM 4611 C C . GLN B 1 289 ? 6.965 -27.969 -7.809 1 98.56 289 GLN B C 1
ATOM 4613 O O . GLN B 1 289 ? 8.109 -27.906 -7.355 1 98.56 289 GLN B O 1
ATOM 4618 N N . THR B 1 290 ? 5.93 -27.25 -7.328 1 98.56 290 THR B N 1
ATOM 4619 C CA . THR B 1 290 ? 6.09 -26.406 -6.156 1 98.56 290 THR B CA 1
ATOM 4620 C C . THR B 1 290 ? 4.906 -26.562 -5.203 1 98.56 290 THR B C 1
ATOM 4622 O O . THR B 1 290 ? 4.613 -27.672 -4.75 1 98.56 290 THR B O 1
ATOM 4625 N N . ASN B 1 291 ? 4.289 -25.469 -4.816 1 98.69 291 ASN B N 1
ATOM 4626 C CA . ASN B 1 291 ? 3.305 -25.609 -3.744 1 98.69 291 ASN B CA 1
ATOM 4627 C C . ASN B 1 291 ? 1.881 -25.453 -4.27 1 98.69 291 ASN B C 1
ATOM 4629 O O . ASN B 1 291 ? 0.947 -25.25 -3.49 1 98.69 291 ASN B O 1
ATOM 4633 N N . GLN B 1 292 ? 1.709 -25.516 -5.633 1 98.56 292 GLN B N 1
ATOM 4634 C CA . GLN B 1 292 ? 0.39 -25.391 -6.246 1 98.56 292 GLN B CA 1
ATOM 4635 C C . GLN B 1 292 ? -0.018 -26.672 -6.957 1 98.56 292 GLN B C 1
ATOM 4637 O O . GLN B 1 292 ? 0.795 -27.297 -7.645 1 98.56 292 GLN B O 1
ATOM 4642 N N . LEU B 1 293 ? -1.238 -27.094 -6.707 1 98.62 293 LEU B N 1
ATOM 4643 C CA . LEU B 1 293 ? -1.814 -28.281 -7.328 1 98.62 293 LEU B CA 1
ATOM 4644 C C . LEU B 1 293 ? -3.057 -27.922 -8.133 1 98.62 293 LEU B C 1
ATOM 4646 O O . LEU B 1 293 ? -3.93 -27.188 -7.652 1 98.62 293 LEU B O 1
ATOM 4650 N N . PHE B 1 294 ? -3.088 -28.359 -9.352 1 98.38 294 PHE B N 1
ATOM 4651 C CA . PHE B 1 294 ? -4.23 -28.125 -10.227 1 98.38 294 PHE B CA 1
ATOM 4652 C C . PHE B 1 294 ? -4.891 -29.438 -10.633 1 98.38 294 PHE B C 1
ATOM 4654 O O . PHE B 1 294 ? -4.348 -30.172 -11.453 1 98.38 294 PHE B O 1
ATOM 4661 N N . LEU B 1 295 ? -6.039 -29.688 -10.109 1 97.5 295 LEU B N 1
ATOM 4662 C CA . LEU B 1 295 ? -6.773 -30.922 -10.398 1 97.5 295 LEU B CA 1
ATOM 4663 C C . LEU B 1 295 ? -7.766 -30.703 -11.539 1 97.5 295 LEU B C 1
ATOM 4665 O O . LEU B 1 295 ? -8.695 -29.906 -11.414 1 97.5 295 LEU B O 1
ATOM 4669 N N . SER B 1 296 ? -7.547 -31.297 -12.664 1 97.06 296 SER B N 1
ATOM 4670 C CA . SER B 1 296 ? -8.508 -31.359 -13.758 1 97.06 296 SER B CA 1
ATOM 4671 C C . SER B 1 296 ? -9.555 -32.438 -13.523 1 97.06 296 SER B C 1
ATOM 4673 O O . SER B 1 296 ? -9.219 -33.594 -13.336 1 97.06 296 SER B O 1
ATOM 4675 N N . LEU B 1 297 ? -10.766 -32.031 -13.492 1 96 297 LEU B N 1
ATOM 4676 C CA . LEU B 1 297 ? -11.883 -32.906 -13.141 1 96 297 LEU B CA 1
ATOM 4677 C C . LEU B 1 297 ? -12.898 -32.969 -14.281 1 96 297 LEU B C 1
ATOM 4679 O O . LEU B 1 297 ? -13.109 -31.984 -14.977 1 96 297 LEU B O 1
ATOM 4683 N N . PRO B 1 298 ? -13.477 -34.125 -14.5 1 93.56 298 PRO B N 1
ATOM 4684 C CA . PRO B 1 298 ? -14.484 -34.188 -15.555 1 93.56 298 PRO B CA 1
ATOM 4685 C C . PRO B 1 298 ? -15.766 -33.438 -15.211 1 93.56 298 PRO B C 1
ATOM 4687 O O . PRO B 1 298 ? -16.141 -33.375 -14.031 1 93.56 298 PRO B O 1
ATOM 4690 N N . CYS B 1 299 ? -16.391 -32.875 -16.25 1 93.5 299 CYS B N 1
ATOM 4691 C CA . CYS B 1 299 ? -17.688 -32.25 -16.062 1 93.5 299 CYS B CA 1
ATOM 4692 C C . CYS B 1 299 ? -18.781 -33.312 -16 1 93.5 299 CYS B C 1
ATOM 4694 O O . CYS B 1 299 ? -19.594 -33.438 -16.922 1 93.5 299 CYS B O 1
ATOM 4696 N N . THR B 1 300 ? -18.875 -34.094 -15.039 1 92.62 300 THR B N 1
ATOM 4697 C CA . THR B 1 300 ? -19.844 -35.125 -14.695 1 92.62 300 THR B CA 1
ATOM 4698 C C . THR B 1 300 ? -20.391 -34.906 -13.281 1 92.62 300 THR B C 1
ATOM 4700 O O . THR B 1 300 ? -19.859 -34.094 -12.531 1 92.62 300 THR B O 1
ATOM 4703 N N . PRO B 1 301 ? -21.438 -35.531 -12.922 1 92.25 301 PRO B N 1
ATOM 4704 C CA . PRO B 1 301 ? -21.938 -35.375 -11.547 1 92.25 301 PRO B CA 1
ATOM 4705 C C . PRO B 1 301 ? -20.875 -35.719 -10.5 1 92.25 301 PRO B C 1
ATOM 4707 O O . PRO B 1 301 ? -20.797 -35.031 -9.461 1 92.25 301 PRO B O 1
ATOM 4710 N N . ARG B 1 302 ? -20.047 -36.688 -10.773 1 92.25 302 ARG B N 1
ATOM 4711 C CA . ARG B 1 302 ? -18.969 -37.031 -9.844 1 92.25 302 ARG B CA 1
ATOM 4712 C C . ARG B 1 302 ? -17.938 -35.906 -9.805 1 92.25 302 ARG B C 1
ATOM 4714 O O . ARG B 1 302 ? -17.453 -35.531 -8.734 1 92.25 302 ARG B O 1
ATOM 4721 N N . GLY B 1 303 ? -17.594 -35.438 -11.008 1 94.06 303 GLY B N 1
ATOM 4722 C CA . GLY B 1 303 ? -16.672 -34.312 -11.062 1 94.06 303 GLY B CA 1
ATOM 4723 C C . GLY B 1 303 ? -17.172 -33.125 -10.297 1 94.06 303 GLY B C 1
ATOM 4724 O O . GLY B 1 303 ? -16.391 -32.469 -9.594 1 94.06 303 GLY B O 1
ATOM 4725 N N . ASP B 1 304 ? -18.438 -32.875 -10.359 1 95.25 304 ASP B N 1
ATOM 4726 C CA . ASP B 1 304 ? -19.047 -31.766 -9.633 1 95.25 304 ASP B CA 1
ATOM 4727 C C . ASP B 1 304 ? -18.938 -31.984 -8.125 1 95.25 304 ASP B C 1
ATOM 4729 O O . ASP B 1 304 ? -18.703 -31.047 -7.367 1 95.25 304 ASP B O 1
ATOM 4733 N N . ALA B 1 305 ? -19.219 -33.156 -7.742 1 95.56 305 ALA B N 1
ATOM 4734 C CA . ALA B 1 305 ? -19.109 -33.5 -6.328 1 95.56 305 ALA B CA 1
ATOM 4735 C C . ALA B 1 305 ? -17.688 -33.312 -5.824 1 95.56 305 ALA B C 1
ATOM 4737 O O . ALA B 1 305 ? -17.484 -32.844 -4.691 1 95.56 305 ALA B O 1
ATOM 4738 N N . LEU B 1 306 ? -16.766 -33.688 -6.648 1 96.06 306 LEU B N 1
ATOM 4739 C CA . LEU B 1 306 ? -15.367 -33.531 -6.293 1 96.06 306 LEU B CA 1
ATOM 4740 C C . LEU B 1 306 ? -15.016 -32.062 -6.16 1 96.06 306 LEU B C 1
ATOM 4742 O O . LEU B 1 306 ? -14.305 -31.656 -5.234 1 96.06 306 LEU B O 1
ATOM 4746 N N . VAL B 1 307 ? -15.453 -31.219 -7.051 1 96.44 307 VAL B N 1
ATOM 4747 C CA . VAL B 1 307 ? -15.234 -29.781 -7 1 96.44 307 VAL B CA 1
ATOM 4748 C C . VAL B 1 307 ? -15.789 -29.219 -5.691 1 96.44 307 VAL B C 1
ATOM 4750 O O . VAL B 1 307 ? -15.117 -28.453 -5.004 1 96.44 307 VAL B O 1
ATOM 4753 N N . ARG B 1 308 ? -16.984 -29.594 -5.336 1 97.06 308 ARG B N 1
ATOM 4754 C CA . ARG B 1 308 ? -17.609 -29.125 -4.105 1 97.06 308 ARG B CA 1
ATOM 4755 C C . ARG B 1 308 ? -16.828 -29.562 -2.881 1 97.06 308 ARG B C 1
ATOM 4757 O O . ARG B 1 308 ? -16.578 -28.766 -1.973 1 97.06 308 ARG B O 1
ATOM 4764 N N . ALA B 1 309 ? -16.422 -30.828 -2.877 1 97 309 ALA B N 1
ATOM 4765 C CA . ALA B 1 309 ? -15.688 -31.375 -1.744 1 97 309 ALA B CA 1
ATOM 4766 C C . ALA B 1 309 ? -14.367 -30.625 -1.541 1 97 309 ALA B C 1
ATOM 4768 O O . ALA B 1 309 ? -14.016 -30.266 -0.416 1 97 309 ALA B O 1
ATOM 4769 N N . LEU B 1 310 ? -13.648 -30.422 -2.619 1 96.94 310 LEU B N 1
ATOM 4770 C CA . LEU B 1 310 ? -12.359 -29.734 -2.535 1 96.94 310 LEU B CA 1
ATOM 4771 C C . LEU B 1 310 ? -12.555 -28.266 -2.133 1 96.94 310 LEU B C 1
ATOM 4773 O O . LEU B 1 310 ? -11.695 -27.688 -1.461 1 96.94 310 LEU B O 1
ATOM 4777 N N . GLY B 1 311 ? -13.625 -27.703 -2.545 1 96.12 311 GLY B N 1
ATOM 4778 C CA . GLY B 1 311 ? -13.961 -26.344 -2.141 1 96.12 311 GLY B CA 1
ATOM 4779 C C . GLY B 1 311 ? -14.086 -26.188 -0.637 1 96.12 311 GLY B C 1
ATOM 4780 O O . GLY B 1 311 ? -13.734 -25.125 -0.09 1 96.12 311 GLY B O 1
ATOM 4781 N N . THR B 1 312 ? -14.562 -27.188 0.079 1 95.31 312 THR B N 1
ATOM 4782 C CA . THR B 1 312 ? -14.781 -27.125 1.52 1 95.31 312 THR B CA 1
ATOM 4783 C C . THR B 1 312 ? -13.453 -27.109 2.27 1 95.31 312 THR B C 1
ATOM 4785 O O . THR B 1 312 ? -13.406 -26.766 3.451 1 95.31 312 THR B O 1
ATOM 4788 N N . VAL B 1 313 ? -12.422 -27.5 1.526 1 95 313 VAL B N 1
ATOM 4789 C CA . VAL B 1 313 ? -11.125 -27.562 2.184 1 95 313 VAL B CA 1
ATOM 4790 C C . VAL B 1 313 ? -10.164 -26.562 1.554 1 95 313 VAL B C 1
ATOM 4792 O O . VAL B 1 313 ? -8.953 -26.766 1.543 1 95 313 VAL B O 1
ATOM 4795 N N . GLY B 1 314 ? -10.703 -25.547 0.906 1 93.06 314 GLY B N 1
ATOM 4796 C CA . GLY B 1 314 ? -9.906 -24.406 0.48 1 93.06 314 GLY B CA 1
ATOM 4797 C C . GLY B 1 314 ? -9.578 -24.438 -1.001 1 93.06 314 GLY B C 1
ATOM 4798 O O . GLY B 1 314 ? -8.859 -23.562 -1.497 1 93.06 314 GLY B O 1
ATOM 4799 N N . GLY B 1 315 ? -10.102 -25.422 -1.727 1 96.31 315 GLY B N 1
ATOM 4800 C CA . GLY B 1 315 ? -9.922 -25.438 -3.17 1 96.31 315 GLY B CA 1
ATOM 4801 C C . GLY B 1 315 ? -10.602 -24.281 -3.867 1 96.31 315 GLY B C 1
ATOM 4802 O O . GLY B 1 315 ? -11.695 -23.875 -3.482 1 96.31 315 GLY B O 1
ATOM 4803 N N . THR B 1 316 ? -9.914 -23.719 -4.871 1 95.38 316 THR B N 1
ATOM 4804 C CA . THR B 1 316 ? -10.477 -22.609 -5.629 1 95.38 316 THR B CA 1
ATOM 4805 C C . THR B 1 316 ? -10.672 -23 -7.094 1 95.38 316 THR B C 1
ATOM 4807 O O . THR B 1 316 ? -9.797 -23.609 -7.703 1 95.38 316 THR B O 1
ATOM 4810 N N . PRO B 1 317 ? -11.852 -22.656 -7.617 1 93.5 317 PRO B N 1
ATOM 4811 C CA . PRO B 1 317 ? -12.016 -22.891 -9.047 1 93.5 317 PRO B CA 1
ATOM 4812 C C . PRO B 1 317 ? -10.953 -22.203 -9.898 1 93.5 317 PRO B C 1
ATOM 4814 O O . PRO B 1 317 ? -10.539 -21.078 -9.586 1 93.5 317 PRO B O 1
ATOM 4817 N N . TRP B 1 318 ? -10.508 -22.859 -10.883 1 93.44 318 TRP B N 1
ATOM 4818 C CA . TRP B 1 318 ? -9.523 -22.375 -11.836 1 93.44 318 TRP B CA 1
ATOM 4819 C C . TRP B 1 318 ? -9.945 -22.672 -13.266 1 93.44 318 TRP B C 1
ATOM 4821 O O . TRP B 1 318 ? -10.836 -23.5 -13.492 1 93.44 318 TRP B O 1
ATOM 4831 N N . ASP B 1 319 ? -9.398 -21.969 -14.18 1 87.25 319 ASP B N 1
ATOM 4832 C CA . ASP B 1 319 ? -9.75 -22.203 -15.578 1 87.25 319 ASP B CA 1
ATOM 4833 C C . ASP B 1 319 ? -9.25 -23.562 -16.062 1 87.25 319 ASP B C 1
ATOM 4835 O O . ASP B 1 319 ? -8.125 -23.953 -15.758 1 87.25 319 ASP B O 1
ATOM 4839 N N . SER B 1 320 ? -10.078 -24.203 -16.844 1 92.25 320 SER B N 1
ATOM 4840 C CA . SER B 1 320 ? -9.68 -25.469 -17.438 1 92.25 320 SER B CA 1
ATOM 4841 C C . SER B 1 320 ? -8.992 -25.25 -18.781 1 92.25 320 SER B C 1
ATOM 4843 O O . SER B 1 320 ? -9.414 -24.406 -19.578 1 92.25 320 SER B O 1
ATOM 4845 N N . GLU B 1 321 ? -8.055 -26.031 -19.031 1 87.75 321 GLU B N 1
ATOM 4846 C CA . GLU B 1 321 ? -7.367 -25.984 -20.328 1 87.75 321 GLU B CA 1
ATOM 4847 C C . GLU B 1 321 ? -7.945 -27 -21.297 1 87.75 321 GLU B C 1
ATOM 4849 O O . GLU B 1 321 ? -7.492 -27.094 -22.453 1 87.75 321 GLU B O 1
ATOM 4854 N N . GLU B 1 322 ? -8.891 -27.766 -20.844 1 90.25 322 GLU B N 1
ATOM 4855 C CA . GLU B 1 322 ? -9.469 -28.812 -21.672 1 90.25 322 GLU B CA 1
ATOM 4856 C C . GLU B 1 322 ? -10.992 -28.734 -21.703 1 90.25 322 GLU B C 1
ATOM 4858 O O . GLU B 1 322 ? -11.625 -28.531 -20.656 1 90.25 322 GLU B O 1
ATOM 4863 N N . GLU B 1 323 ? -11.453 -28.812 -22.891 1 89.69 323 GLU B N 1
ATOM 4864 C CA . GLU B 1 323 ? -12.906 -28.844 -23.031 1 89.69 323 GLU B CA 1
ATOM 4865 C C . GLU B 1 323 ? -13.516 -30.031 -22.297 1 89.69 323 GLU B C 1
ATOM 4867 O O . GLU B 1 323 ? -12.969 -31.125 -22.328 1 89.69 323 GLU B O 1
ATOM 4872 N N . GLY B 1 324 ? -14.625 -29.797 -21.734 1 91 324 GLY B N 1
ATOM 4873 C CA . GLY B 1 324 ? -15.328 -30.844 -21.031 1 91 324 GLY B CA 1
ATOM 4874 C C . GLY B 1 324 ? -14.766 -31.125 -19.656 1 91 324 GLY B C 1
ATOM 4875 O O . GLY B 1 324 ? -15.164 -32.094 -18.984 1 91 324 GLY B O 1
ATOM 4876 N N . ARG B 1 325 ? -13.883 -30.25 -19.25 1 94.88 325 ARG B N 1
ATOM 4877 C CA . ARG B 1 325 ? -13.312 -30.438 -17.922 1 94.88 325 ARG B CA 1
ATOM 4878 C C . ARG B 1 325 ? -13.367 -29.156 -17.109 1 94.88 325 ARG B C 1
ATOM 4880 O O . ARG B 1 325 ? -13.68 -28.094 -17.641 1 94.88 325 ARG B O 1
ATOM 4887 N N . GLN B 1 326 ? -13.133 -29.234 -15.828 1 96 326 GLN B N 1
ATOM 4888 C CA . GLN B 1 326 ? -13.031 -28.156 -14.859 1 96 326 GLN B CA 1
ATOM 4889 C C . GLN B 1 326 ? -11.789 -28.312 -13.984 1 96 326 GLN B C 1
ATOM 4891 O O . GLN B 1 326 ? -11.148 -29.359 -13.992 1 96 326 GLN B O 1
ATOM 4896 N N . CYS B 1 327 ? -11.438 -27.266 -13.383 1 97.19 327 CYS B N 1
ATOM 4897 C CA . CYS B 1 327 ? -10.172 -27.297 -12.648 1 97.19 327 CYS B CA 1
ATOM 4898 C C . CYS B 1 327 ? -10.328 -26.688 -11.266 1 97.19 327 CYS B C 1
ATOM 4900 O O . CYS B 1 327 ? -11.023 -25.688 -11.102 1 97.19 327 CYS B O 1
ATOM 4902 N N . VAL B 1 328 ? -9.766 -27.344 -10.266 1 97.81 328 VAL B N 1
ATOM 4903 C CA . VAL B 1 328 ? -9.664 -26.812 -8.914 1 97.81 328 VAL B CA 1
ATOM 4904 C C . VAL B 1 328 ? -8.203 -26.656 -8.523 1 97.81 328 VAL B C 1
ATOM 4906 O O . VAL B 1 328 ? -7.379 -27.531 -8.797 1 97.81 328 VAL B O 1
ATOM 4909 N N . ARG B 1 329 ? -7.883 -25.547 -7.969 1 98.06 329 ARG B N 1
ATOM 4910 C CA . ARG B 1 329 ? -6.531 -25.281 -7.484 1 98.06 329 ARG B CA 1
ATOM 4911 C C . ARG B 1 329 ? -6.453 -25.438 -5.969 1 98.06 329 ARG B C 1
ATOM 4913 O O . ARG B 1 329 ? -7.32 -24.953 -5.242 1 98.06 329 ARG B O 1
ATOM 4920 N N . LEU B 1 330 ? -5.535 -26.172 -5.52 1 98.25 330 LEU B N 1
ATOM 4921 C CA . LEU B 1 330 ? -5.145 -26.234 -4.117 1 98.25 330 LEU B CA 1
ATOM 4922 C C . LEU B 1 330 ? -3.748 -25.656 -3.914 1 98.25 330 LEU B C 1
ATOM 4924 O O . LEU B 1 330 ? -2.857 -25.875 -4.742 1 98.25 330 LEU B O 1
ATOM 4928 N N . VAL B 1 331 ? -3.545 -24.891 -2.889 1 97.69 331 VAL B N 1
ATOM 4929 C CA . VAL B 1 331 ? -2.256 -24.281 -2.586 1 97.69 331 VAL B CA 1
ATOM 4930 C C . VAL B 1 331 ? -1.858 -24.594 -1.146 1 97.69 331 VAL B C 1
ATOM 4932 O O . VAL B 1 331 ? -2.65 -24.406 -0.221 1 97.69 331 VAL B O 1
ATOM 4935 N N . THR B 1 332 ? -0.682 -25.156 -0.949 1 97.94 332 THR B N 1
ATOM 4936 C CA . THR B 1 332 ? -0.142 -25.344 0.394 1 97.94 332 THR B CA 1
ATOM 4937 C C . THR B 1 332 ? 0.753 -24.156 0.777 1 97.94 332 THR B C 1
ATOM 4939 O O . THR B 1 332 ? 1.31 -23.484 -0.093 1 97.94 332 THR B O 1
ATOM 4942 N N . ALA B 1 333 ? 0.835 -23.891 2.014 1 95.88 333 ALA B N 1
ATOM 4943 C CA . ALA B 1 333 ? 1.599 -22.766 2.543 1 95.88 333 ALA B CA 1
ATOM 4944 C C . ALA B 1 333 ? 2.645 -23.234 3.551 1 95.88 333 ALA B C 1
ATOM 4946 O O . ALA B 1 333 ? 2.744 -24.438 3.838 1 95.88 333 ALA B O 1
ATOM 4947 N N . PHE B 1 334 ? 3.451 -22.312 4.027 1 94.88 334 PHE B N 1
ATOM 4948 C CA . PHE B 1 334 ? 4.527 -22.562 4.98 1 94.88 334 PHE B CA 1
ATOM 4949 C C . PHE B 1 334 ? 3.975 -23.141 6.277 1 94.88 334 PHE B C 1
ATOM 4951 O O . PHE B 1 334 ? 4.691 -23.812 7.02 1 94.88 334 PHE B O 1
ATOM 4958 N N . ASP B 1 335 ? 2.703 -22.922 6.484 1 93.5 335 ASP B N 1
ATOM 4959 C CA . ASP B 1 335 ? 2.117 -23.344 7.754 1 93.5 335 ASP B CA 1
ATOM 4960 C C . ASP B 1 335 ? 1.02 -24.391 7.535 1 93.5 335 ASP B C 1
ATOM 4962 O O . ASP B 1 335 ? 0.182 -24.609 8.414 1 93.5 335 ASP B O 1
ATOM 4966 N N . THR B 1 336 ? 0.918 -24.953 6.359 1 95.19 336 THR B N 1
ATOM 4967 C CA . THR B 1 336 ? -0.035 -26.031 6.121 1 95.19 336 THR B CA 1
ATOM 4968 C C . THR B 1 336 ? 0.219 -27.188 7.074 1 95.19 336 THR B C 1
ATOM 4970 O O . THR B 1 336 ? 1.343 -27.688 7.172 1 95.19 336 THR B O 1
ATOM 4973 N N . SER B 1 337 ? -0.82 -27.625 7.762 1 94.88 337 SER B N 1
ATOM 4974 C CA . SER B 1 337 ? -0.683 -28.672 8.766 1 94.88 337 SER B CA 1
ATOM 4975 C C . SER B 1 337 ? -0.972 -30.047 8.164 1 94.88 337 SER B C 1
ATOM 4977 O O . SER B 1 337 ? -1.572 -30.156 7.094 1 94.88 337 SER B O 1
ATOM 4979 N N . GLU B 1 338 ? -0.508 -31.016 8.93 1 96.44 338 GLU B N 1
ATOM 4980 C CA . GLU B 1 338 ? -0.828 -32.406 8.562 1 96.44 338 GLU B CA 1
ATOM 4981 C C . GLU B 1 338 ? -2.336 -32.625 8.555 1 96.44 338 GLU B C 1
ATOM 4983 O O . GLU B 1 338 ? -2.852 -33.375 7.719 1 96.44 338 GLU B O 1
ATOM 4988 N N . GLU B 1 339 ? -3.006 -31.984 9.445 1 96 339 GLU B N 1
ATOM 4989 C CA . GLU B 1 339 ? -4.457 -32.125 9.539 1 96 339 GLU B CA 1
ATOM 4990 C C . GLU B 1 339 ? -5.137 -31.562 8.289 1 96 339 GLU B C 1
ATOM 4992 O O . GLU B 1 339 ? -6.121 -32.125 7.809 1 96 339 GLU B O 1
ATOM 4997 N N . GLU B 1 340 ? -4.625 -30.453 7.789 1 95.62 340 GLU B N 1
ATOM 4998 C CA . GLU B 1 340 ? -5.195 -29.859 6.586 1 95.62 340 GLU B CA 1
ATOM 4999 C C . GLU B 1 340 ? -4.969 -30.75 5.367 1 95.62 340 GLU B C 1
ATOM 5001 O O . GLU B 1 340 ? -5.855 -30.891 4.52 1 95.62 340 GLU B O 1
ATOM 5006 N N . VAL B 1 341 ? -3.783 -31.344 5.301 1 97.62 341 VAL B N 1
ATOM 5007 C CA . VAL B 1 341 ? -3.484 -32.281 4.215 1 97.62 341 VAL B CA 1
ATOM 5008 C C . VAL B 1 341 ? -4.422 -33.469 4.289 1 97.62 341 VAL B C 1
ATOM 5010 O O . VAL B 1 341 ? -5.023 -33.875 3.287 1 97.62 341 VAL B O 1
ATOM 5013 N N . ALA B 1 342 ? -4.566 -34 5.48 1 97.69 342 ALA B N 1
ATOM 5014 C CA . ALA B 1 342 ? -5.441 -35.125 5.688 1 97.69 342 ALA B CA 1
ATOM 5015 C C . ALA B 1 342 ? -6.887 -34.812 5.34 1 97.69 342 ALA B C 1
ATOM 5017 O O . ALA B 1 342 ? -7.605 -35.625 4.777 1 97.69 342 ALA B O 1
ATOM 5018 N N . ALA B 1 343 ? -7.277 -33.625 5.695 1 97.38 343 ALA B N 1
ATOM 5019 C CA . ALA B 1 343 ? -8.641 -33.188 5.414 1 97.38 343 ALA B CA 1
ATOM 5020 C C . ALA B 1 343 ? -8.898 -33.125 3.91 1 97.38 343 ALA B C 1
ATOM 5022 O O . ALA B 1 343 ? -9.977 -33.469 3.441 1 97.38 343 ALA B O 1
ATOM 5023 N N . ALA B 1 344 ? -7.961 -32.656 3.195 1 97.69 344 ALA B N 1
ATOM 5024 C CA . ALA B 1 344 ? -8.102 -32.562 1.743 1 97.69 344 ALA B CA 1
ATOM 5025 C C . ALA B 1 344 ? -8.211 -33.938 1.118 1 97.69 344 ALA B C 1
ATOM 5027 O O . ALA B 1 344 ? -9.055 -34.188 0.246 1 97.69 344 ALA B O 1
ATOM 5028 N N . VAL B 1 345 ? -7.387 -34.844 1.564 1 97.88 345 VAL B N 1
ATOM 5029 C CA . VAL B 1 345 ? -7.414 -36.219 1.063 1 97.88 345 VAL B CA 1
ATOM 5030 C C . VAL B 1 345 ? -8.742 -36.875 1.43 1 97.88 345 VAL B C 1
ATOM 5032 O O . VAL B 1 345 ? -9.359 -37.531 0.595 1 97.88 345 VAL B O 1
ATOM 5035 N N . GLY B 1 346 ? -9.156 -36.656 2.646 1 97.12 346 GLY B N 1
ATOM 5036 C CA . GLY B 1 346 ? -10.43 -37.219 3.094 1 97.12 346 GLY B CA 1
ATOM 5037 C C . GLY B 1 346 ? -11.609 -36.719 2.287 1 97.12 346 GLY B C 1
ATOM 5038 O O . GLY B 1 346 ? -12.531 -37.469 1.99 1 97.12 346 GLY B O 1
ATOM 5039 N N . ALA B 1 347 ? -11.602 -35.406 2.039 1 96.81 347 ALA B N 1
ATOM 5040 C CA . ALA B 1 347 ? -12.672 -34.844 1.235 1 96.81 347 ALA B CA 1
ATOM 5041 C C . ALA B 1 347 ? -12.742 -35.5 -0.14 1 96.81 347 ALA B C 1
ATOM 5043 O O . ALA B 1 347 ? -13.828 -35.812 -0.632 1 96.81 347 ALA B O 1
ATOM 5044 N N . LEU B 1 348 ? -11.586 -35.688 -0.772 1 95.88 348 LEU B N 1
ATOM 5045 C CA . LEU B 1 348 ? -11.547 -36.344 -2.072 1 95.88 348 LEU B CA 1
ATOM 5046 C C . LEU B 1 348 ? -12.07 -37.75 -1.975 1 95.88 348 LEU B C 1
ATOM 5048 O O . LEU B 1 348 ? -12.891 -38.188 -2.791 1 95.88 348 LEU B O 1
ATOM 5052 N N . GLU B 1 349 ? -11.656 -38.469 -0.978 1 95.5 349 GLU B N 1
ATOM 5053 C CA . GLU B 1 349 ? -12.047 -39.844 -0.798 1 95.5 349 GLU B CA 1
ATOM 5054 C C . GLU B 1 349 ? -13.555 -39.969 -0.591 1 95.5 349 GLU B C 1
ATOM 5056 O O . GLU B 1 349 ? -14.203 -40.844 -1.176 1 95.5 349 GLU B O 1
ATOM 5061 N N . ALA B 1 350 ? -14.047 -39.125 0.215 1 94.81 350 ALA B N 1
ATOM 5062 C CA . ALA B 1 350 ? -15.484 -39.156 0.498 1 94.81 350 ALA B CA 1
ATOM 5063 C C . ALA B 1 350 ? -16.297 -38.906 -0.769 1 94.81 350 ALA B C 1
ATOM 5065 O O . ALA B 1 350 ? -17.297 -39.594 -1.012 1 94.81 350 ALA B O 1
ATOM 5066 N N . ALA B 1 351 ? -15.906 -37.938 -1.497 1 94.31 351 ALA B N 1
ATOM 5067 C CA . ALA B 1 351 ? -16.625 -37.625 -2.73 1 94.31 351 ALA B CA 1
ATOM 5068 C C . ALA B 1 351 ? -16.531 -38.781 -3.73 1 94.31 351 ALA B C 1
ATOM 5070 O O . ALA B 1 351 ? -17.5 -39.062 -4.445 1 94.31 351 ALA B O 1
ATOM 5071 N N . LEU B 1 352 ? -15.391 -39.406 -3.84 1 93.44 352 LEU B N 1
ATOM 5072 C CA . LEU B 1 352 ? -15.195 -40.531 -4.754 1 93.44 352 LEU B CA 1
ATOM 5073 C C . LEU B 1 352 ? -16.094 -41.719 -4.367 1 93.44 352 LEU B C 1
ATOM 5075 O O . LEU B 1 352 ? -16.531 -42.469 -5.23 1 93.44 352 LEU B O 1
ATOM 5079 N N . ARG B 1 353 ? -16.359 -41.875 -3.125 1 91.38 353 ARG B N 1
ATOM 5080 C CA . ARG B 1 353 ? -17.203 -42.969 -2.629 1 91.38 353 ARG B CA 1
ATOM 5081 C C . ARG B 1 353 ? -18.672 -42.594 -2.715 1 91.38 353 ARG B C 1
ATOM 5083 O O . ARG B 1 353 ? -19.547 -43.469 -2.525 1 91.38 353 ARG B O 1
ATOM 5090 N N . GLY B 1 354 ? -19.016 -41.344 -3.064 1 89.56 354 GLY B N 1
ATOM 5091 C CA . GLY B 1 354 ? -20.391 -40.906 -3.168 1 89.56 354 GLY B CA 1
ATOM 5092 C C . GLY B 1 354 ? -21 -40.531 -1.83 1 89.56 354 GLY B C 1
ATOM 5093 O O . GLY B 1 354 ? -22.203 -40.625 -1.638 1 89.56 354 GLY B O 1
ATOM 5094 N N . GLU B 1 355 ? -20.219 -40.125 -0.862 1 82.5 355 GLU B N 1
ATOM 5095 C CA . GLU B 1 355 ? -20.672 -39.719 0.46 1 82.5 355 GLU B CA 1
ATOM 5096 C C . GLU B 1 355 ? -20.797 -38.188 0.545 1 82.5 355 GLU B C 1
ATOM 5098 O O . GLU B 1 355 ? -20.094 -37.469 -0.161 1 82.5 355 GLU B O 1
#

Solvent-accessible surface area (backbone atoms only — not comparable to full-atom values): 35010 Å² total; per-residue (Å²): 106,68,48,48,56,58,65,62,62,60,84,82,66,58,54,62,49,68,25,70,40,29,52,48,22,42,49,51,51,22,56,60,37,73,31,87,73,37,39,65,44,71,27,53,22,65,57,36,18,45,19,52,54,49,31,32,62,30,38,50,60,21,29,32,35,30,29,64,65,32,55,70,72,71,71,26,73,48,18,43,26,62,62,15,65,46,25,46,77,45,68,36,60,51,70,58,50,38,67,33,61,67,58,51,49,53,52,47,63,64,39,56,79,34,39,78,39,94,88,42,53,26,70,34,32,38,43,45,52,34,34,13,83,44,20,23,75,74,48,53,66,55,41,28,52,51,33,48,55,38,44,75,68,64,22,47,30,39,31,45,15,54,45,31,52,34,42,28,61,64,68,74,48,52,54,27,51,71,27,56,74,21,48,36,41,29,34,22,43,39,35,34,74,53,65,41,76,50,26,22,25,25,36,28,60,47,34,84,68,39,53,66,33,70,64,40,50,51,48,51,33,36,27,54,26,47,58,40,62,50,27,43,58,43,17,29,43,52,39,49,36,70,28,68,62,56,96,81,38,31,30,45,55,56,19,22,50,42,7,28,49,50,27,50,51,42,51,53,47,41,51,57,60,44,56,87,41,62,102,70,42,70,46,69,72,35,66,76,58,25,31,32,41,38,39,32,24,46,75,43,75,62,24,50,42,39,53,54,34,39,38,78,65,68,32,36,83,45,84,52,94,45,88,72,40,38,24,37,33,41,73,44,38,49,76,64,47,72,65,57,45,50,48,45,40,47,32,48,45,37,31,75,73,71,99,108,68,48,47,56,59,64,61,62,61,83,82,65,58,54,62,50,69,25,69,40,30,52,49,22,40,49,51,51,22,57,61,38,73,31,89,73,37,40,64,44,71,27,54,22,64,56,35,20,46,19,51,55,49,31,31,62,33,38,51,59,21,28,33,34,28,29,65,65,31,57,69,72,72,72,26,73,49,19,42,28,64,61,14,64,45,23,47,78,44,69,36,61,52,68,58,48,38,66,31,63,67,56,51,48,52,52,46,63,63,39,57,78,35,39,77,39,92,88,42,53,25,70,33,32,38,43,44,51,34,34,15,83,42,20,23,75,75,49,53,66,55,41,29,51,50,32,48,56,38,44,73,68,65,22,46,29,38,30,44,16,54,46,30,53,35,41,28,62,64,67,72,46,55,54,27,52,70,26,56,75,21,45,37,40,29,34,21,44,38,36,34,75,52,66,39,76,51,28,23,26,26,36,28,61,48,36,83,64,37,51,66,33,72,64,38,51,50,47,52,32,36,27,56,24,48,57,40,62,49,27,43,59,43,18,26,43,50,39,48,37,68,27,68,64,56,96,81,38,31,29,45,56,54,20,24,47,42,7,28,48,50,27,52,52,40,52,52,47,42,51,57,61,43,55,87,38,65,103,66,42,71,44,69,71,34,66,75,60,26,29,31,41,38,38,31,23,46,76,43,75,61,24,50,42,39,52,54,34,40,40,77,66,66,30,38,85,43,85,51,93,46,88,72,41,38,24,37,33,40,73,43,38,49,76,63,45,71,66,57,45,49,47,44,40,49,32,49,45,36,32,75,72,70,99

Radius of gyration: 27.56 Å; Cα contacts (8 Å, |Δi|>4): 1547; chains: 2; bounding box: 51×88×69 Å